Protein AF-R0KZR3-F1 (afdb_monomer)

InterPro domains:
  IPR026720 Cilia- and flagella-associated protein 91 [PTHR22455] (1-418)
  IPR032840 CFAP91 domain [PF14738] (123-275)

Nearest PDB structures (foldseek):
  8j07-assembly1_d1  TM=3.979E-01  e=3.749E-33  Homo sapiens

Sequence (419 aa):
KVPIFTSMFSSLIHFPGYSLCLDSKDPVPPLIDRRWRGRAQQRLEALQQLALGQPSLQIPPIVYEDPEVSGRNRYKYFARPLIPSNMLLPPNVCYATEMIDPFILSATRDSKIFGPKLRTLGTQTDYRDGEAQTDPYSPEYVVPSGSVPELLTLAILTWGRGLPAGLAEVEMIERAREKRAWEATLPAMDNAAQIAKRRKMMDDMERKEWAFREQEIEKLQEIRLRVLKKLLLRQQEKQSELDAKRLDDHWQNHQKAKKEKMKKIQHDFVLMLRKLIAKRKNVMGKLERRDIIKEYTDFASQTYAPLSRIGYFPDNHSERFVVKNFYLNTFAGLCELEAALPHSVTQAKIKAPKPKHTTTKTGFVKRAARLEVQLALVHQALLEKKNKVEEPKKPLRFLKKIEKPVPRPPTPILEKPSV

Mean predicted aligned error: 22.61 Å

Radius of gyration: 70.2 Å; Cα contacts (8 Å, |Δi|>4): 75; chains: 1; bounding box: 177×61×191 Å

Organism: Anas platyrhynchos (NCBI:txid8839)

Foldseek 3Di:
DDDDDDDPPQDDPVDHDDDDDDDPPDPDDPPDDPPPPDPVVVVLVVLVVVCVVPVPDDRDDPDDDDPPCVPPCVCVVDDDPPDPPPDPDDPDDDDDDDDDDDDDDDDDDDDDDDDDPDDDDDPDDPDDCPVVDDFPDDDDDDDPPPDDDLVVVCPCCTVVRQPVPDPVNVVVSVVVVVVVVVVVVQDDPPDPVSVVVNVVSVVVVVVVVVVVVVVVVVVVVVVVVVVVVVVVVVVVVVVVVVVVVVVVVVVVVVVVVVVVVVVVVVVVVVVVVVVVVVCVVVVVVDDDDDDPVVQVVDCCHCVNPNDVVVVDDPCPCVVVVPDDDPLVVDPVSVVVVVVPDPCCVVDPPDDDDDPPDLADPVGDGDPVCPVVVVVVVVVVVVVVVVPPDPDDPDPDPDDDDDDDPDPDPPDDDDDDDDD

Structure (mmCIF, N/CA/C/O backbone):
data_AF-R0KZR3-F1
#
_entry.id   AF-R0KZR3-F1
#
loop_
_atom_site.group_PDB
_atom_site.id
_atom_site.type_symbol
_atom_site.label_atom_id
_atom_site.label_alt_id
_atom_site.label_comp_id
_atom_site.label_asym_id
_atom_site.label_entity_id
_atom_site.label_seq_id
_atom_site.pdbx_PDB_ins_code
_atom_site.Cartn_x
_atom_site.Cartn_y
_atom_site.Cartn_z
_atom_site.occupancy
_atom_site.B_iso_or_equiv
_atom_site.auth_seq_id
_atom_site.auth_comp_id
_atom_site.auth_asym_id
_atom_site.auth_atom_id
_atom_site.pdbx_PDB_model_num
ATOM 1 N N . LYS A 1 1 ? 20.057 -46.581 -17.180 1.00 46.22 1 LYS A N 1
ATOM 2 C CA . LYS A 1 1 ? 20.724 -46.862 -18.476 1.00 46.22 1 LYS A CA 1
ATOM 3 C C . LYS A 1 1 ? 19.723 -46.518 -19.571 1.00 46.22 1 LYS A C 1
ATOM 5 O O . LYS A 1 1 ? 18.662 -47.124 -19.577 1.00 46.22 1 LYS A O 1
ATOM 10 N N . VAL A 1 2 ? 19.994 -45.490 -20.376 1.00 47.88 2 VAL A N 1
ATOM 11 C CA . VAL A 1 2 ? 19.088 -45.024 -21.443 1.00 47.88 2 VAL A CA 1
ATOM 12 C C . VAL A 1 2 ? 19.349 -45.857 -22.708 1.00 47.88 2 VAL A C 1
ATOM 14 O O . VAL A 1 2 ? 20.521 -46.095 -23.007 1.00 47.88 2 VAL A O 1
ATOM 17 N N . PRO A 1 3 ? 18.318 -46.336 -23.428 1.00 54.44 3 PRO A N 1
ATOM 18 C CA . PRO A 1 3 ? 18.506 -47.021 -24.703 1.00 54.44 3 PRO A CA 1
ATOM 19 C C . PRO A 1 3 ? 18.966 -46.027 -25.779 1.00 54.44 3 PRO A C 1
ATOM 21 O O . PRO A 1 3 ? 18.327 -45.001 -26.004 1.00 54.44 3 PRO A O 1
ATOM 24 N N . ILE A 1 4 ? 20.086 -46.326 -26.437 1.00 59.59 4 ILE A N 1
ATOM 25 C CA . ILE A 1 4 ? 20.567 -45.569 -27.598 1.00 59.59 4 ILE A CA 1
ATOM 26 C C . ILE A 1 4 ? 19.839 -46.128 -28.818 1.00 59.59 4 ILE A C 1
ATOM 28 O O . ILE A 1 4 ? 20.096 -47.257 -29.230 1.00 59.59 4 ILE A O 1
ATOM 32 N N . PHE A 1 5 ? 18.912 -45.357 -29.379 1.00 56.62 5 PHE A N 1
ATOM 33 C 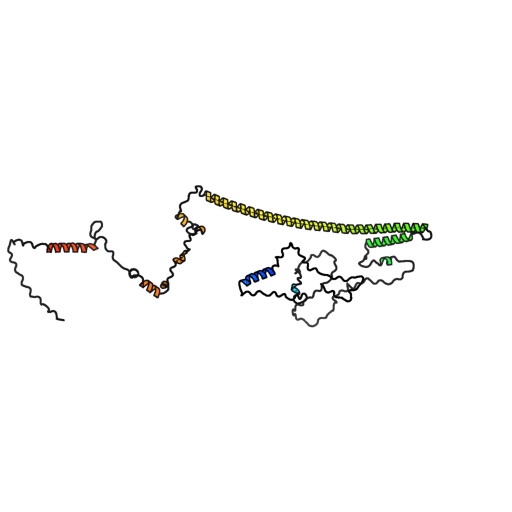CA . PHE A 1 5 ? 18.238 -45.730 -30.618 1.00 56.62 5 PHE A CA 1
ATOM 34 C C . PHE A 1 5 ? 19.085 -45.280 -31.811 1.00 56.62 5 PHE A C 1
ATOM 36 O O . PHE A 1 5 ? 19.347 -44.090 -31.987 1.00 56.62 5 PHE A O 1
ATOM 43 N N . THR A 1 6 ? 19.526 -46.229 -32.633 1.00 54.81 6 THR A N 1
ATOM 44 C CA . THR A 1 6 ? 20.254 -45.957 -33.877 1.00 54.81 6 THR A CA 1
ATOM 45 C C . THR A 1 6 ? 19.275 -45.439 -34.929 1.00 54.81 6 THR A C 1
ATOM 47 O O . THR A 1 6 ? 18.497 -46.215 -35.482 1.00 54.81 6 THR A O 1
ATOM 50 N N . SER A 1 7 ? 19.278 -44.132 -35.195 1.00 58.12 7 SER A N 1
ATOM 51 C CA . SER A 1 7 ? 18.576 -43.560 -36.354 1.00 58.12 7 SER A CA 1
ATOM 52 C C . SER A 1 7 ? 19.512 -43.516 -37.566 1.00 58.12 7 SER A C 1
ATOM 54 O O . SER A 1 7 ? 20.723 -43.394 -37.401 1.00 58.12 7 SER A O 1
ATOM 56 N N . MET A 1 8 ? 18.971 -43.588 -38.787 1.00 53.47 8 MET A N 1
ATOM 57 C CA . MET A 1 8 ? 19.757 -43.681 -40.034 1.00 53.47 8 MET A CA 1
ATOM 58 C C . MET A 1 8 ? 20.746 -42.519 -40.277 1.00 53.47 8 MET A C 1
ATOM 60 O O . MET A 1 8 ? 21.607 -42.634 -41.141 1.00 53.47 8 MET A O 1
ATOM 64 N N . PHE A 1 9 ? 20.667 -41.428 -39.507 1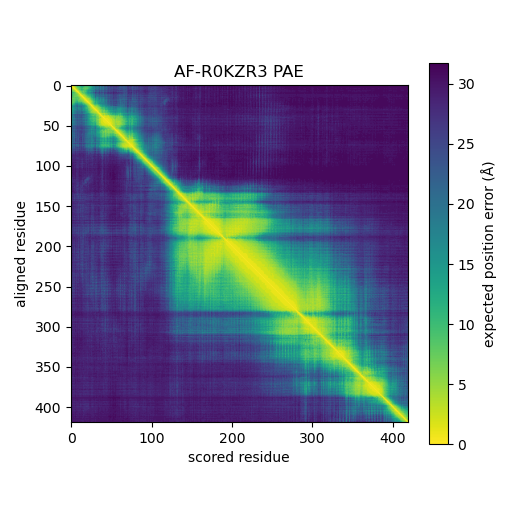.00 54.88 9 PHE A N 1
ATOM 65 C CA . PHE A 1 9 ? 21.515 -40.237 -39.651 1.00 54.88 9 PHE A CA 1
ATOM 66 C C . PHE A 1 9 ? 22.525 -40.041 -38.504 1.00 54.88 9 PHE A C 1
ATOM 68 O O . PHE A 1 9 ? 23.132 -38.979 -38.396 1.00 54.88 9 PHE A O 1
ATOM 75 N N . SER A 1 10 ? 22.732 -41.038 -37.634 1.00 57.78 10 SER A N 1
ATOM 76 C CA . SER A 1 10 ? 23.578 -40.890 -36.436 1.00 57.78 10 SER A CA 1
ATOM 77 C C . SER A 1 10 ? 25.091 -41.061 -36.659 1.00 57.78 10 SER A C 1
ATOM 79 O O . SER A 1 10 ? 25.838 -41.077 -35.684 1.00 57.78 10 SER A O 1
ATOM 81 N N . SER A 1 11 ? 25.564 -41.205 -37.902 1.00 56.91 11 SER A N 1
ATOM 82 C CA . SER A 1 11 ? 26.977 -41.463 -38.231 1.00 56.91 11 SER A CA 1
ATOM 83 C C . SER A 1 11 ? 27.572 -40.425 -39.194 1.00 56.91 11 SER A C 1
ATOM 85 O O . SER A 1 11 ? 28.139 -40.781 -40.226 1.00 56.91 11 SER A O 1
ATOM 87 N N . LEU A 1 12 ? 27.435 -39.130 -38.890 1.00 63.84 12 LEU A N 1
ATOM 88 C CA . LEU A 1 12 ? 28.140 -38.064 -39.611 1.00 63.84 12 LEU A CA 1
ATOM 89 C C . LEU A 1 12 ? 29.446 -37.717 -38.882 1.00 63.84 12 LEU A C 1
ATOM 91 O O . LEU A 1 12 ? 29.429 -37.309 -37.725 1.00 63.84 12 LEU A O 1
ATOM 95 N N . ILE A 1 13 ? 30.583 -37.846 -39.577 1.00 64.19 13 ILE A N 1
ATOM 96 C CA . ILE A 1 13 ? 31.945 -37.680 -39.021 1.00 64.19 13 ILE A CA 1
ATOM 97 C C . ILE A 1 13 ? 32.163 -36.278 -38.417 1.00 64.19 13 ILE A C 1
ATOM 99 O O . ILE A 1 13 ? 32.926 -36.122 -37.467 1.00 64.19 13 ILE A O 1
ATOM 103 N N . HIS A 1 14 ? 31.466 -35.262 -38.934 1.00 67.69 14 HIS A N 1
ATOM 104 C CA . HIS A 1 14 ? 31.604 -33.867 -38.498 1.00 67.69 14 HIS A CA 1
ATOM 105 C C . HIS A 1 14 ? 30.549 -33.409 -37.478 1.00 67.69 14 HIS A C 1
ATOM 107 O O . HIS A 1 14 ? 30.684 -32.321 -36.926 1.00 67.69 14 HIS A O 1
ATOM 113 N N . PHE A 1 15 ? 29.527 -34.226 -37.198 1.00 59.62 15 PHE A N 1
ATOM 114 C CA . PHE A 1 15 ? 28.463 -33.906 -36.242 1.00 59.62 15 PHE A CA 1
ATOM 115 C C . PHE A 1 15 ? 28.163 -35.133 -35.368 1.00 59.62 15 PHE A C 1
ATOM 117 O O . PHE A 1 15 ? 27.292 -35.933 -35.721 1.00 59.62 15 PHE A O 1
ATOM 124 N N . PRO A 1 16 ? 28.874 -35.320 -34.239 1.00 60.19 16 PRO A N 1
ATOM 125 C CA . PRO A 1 16 ? 28.562 -36.407 -33.320 1.00 60.19 16 PRO A CA 1
ATOM 126 C C . PRO A 1 16 ? 27.141 -36.236 -32.766 1.00 60.19 16 PRO A C 1
ATOM 128 O O . PRO A 1 16 ? 26.722 -35.132 -32.419 1.00 60.19 16 PRO A O 1
ATOM 131 N N . GLY A 1 17 ? 26.386 -37.333 -32.682 1.00 58.47 17 GLY A N 1
ATOM 132 C CA . GLY A 1 17 ? 25.046 -37.317 -32.100 1.00 58.47 17 GLY A CA 1
ATOM 133 C C . GLY A 1 17 ? 25.098 -36.961 -30.613 1.00 58.47 17 GLY A C 1
ATOM 134 O O . GLY A 1 17 ? 25.746 -37.653 -29.830 1.00 58.47 17 GLY A O 1
ATOM 135 N N . TYR A 1 18 ? 24.399 -35.900 -30.210 1.00 59.78 18 TYR A N 1
ATOM 136 C CA . TYR A 1 18 ? 24.255 -35.522 -28.806 1.00 59.78 18 TYR A CA 1
ATOM 137 C C . TYR A 1 18 ? 22.961 -36.110 -28.237 1.00 59.78 18 TYR A C 1
ATOM 139 O O . TYR A 1 18 ? 21.869 -35.815 -28.719 1.00 59.78 18 TYR A O 1
ATOM 147 N N . SER A 1 19 ? 23.065 -36.926 -27.187 1.00 58.53 19 SER A N 1
ATOM 148 C CA . SER A 1 19 ? 21.914 -37.349 -26.385 1.00 58.53 19 SER A CA 1
ATOM 149 C C . SER A 1 19 ? 21.752 -36.414 -25.187 1.00 58.53 19 SER A C 1
ATOM 151 O O . SER A 1 19 ? 22.617 -36.369 -24.310 1.00 58.53 19 SER A O 1
ATOM 153 N N . LEU A 1 20 ? 20.645 -35.674 -25.135 1.00 54.34 20 LEU A N 1
ATOM 154 C CA . LEU A 1 20 ? 20.274 -34.856 -23.981 1.00 54.34 20 LEU A CA 1
ATOM 155 C C . LEU A 1 20 ? 19.696 -35.753 -22.877 1.00 54.34 20 LEU A C 1
ATOM 157 O O . LEU A 1 20 ? 18.584 -36.261 -22.996 1.00 54.34 20 LEU A O 1
ATOM 161 N N . CYS A 1 21 ? 20.449 -35.929 -21.792 1.00 54.00 21 CYS A N 1
ATOM 162 C CA . CYS A 1 21 ? 19.925 -36.455 -20.535 1.00 54.00 21 CYS A CA 1
ATOM 163 C C . CYS A 1 21 ? 19.520 -35.272 -19.653 1.00 54.00 21 CYS A C 1
ATOM 165 O O . CYS A 1 21 ? 20.377 -34.519 -19.192 1.00 54.00 21 CYS A O 1
ATOM 167 N N . LEU A 1 22 ? 18.221 -35.112 -19.402 1.00 53.69 22 LEU A N 1
ATOM 168 C CA . LEU A 1 22 ? 17.761 -34.272 -18.301 1.00 53.69 22 LEU A CA 1
ATOM 169 C C . LEU A 1 22 ? 18.072 -35.020 -17.003 1.00 53.69 22 LEU A C 1
ATOM 171 O O . LEU A 1 22 ? 17.416 -36.008 -16.676 1.00 53.69 22 LEU A O 1
ATOM 175 N N . ASP A 1 23 ? 19.103 -34.572 -16.290 1.00 53.69 23 ASP A N 1
ATOM 176 C CA . ASP A 1 23 ? 19.337 -34.990 -14.912 1.00 53.69 23 ASP A CA 1
ATOM 177 C C . ASP A 1 23 ? 18.067 -34.644 -14.123 1.00 53.69 23 ASP A C 1
ATOM 179 O O . ASP A 1 23 ? 17.664 -33.481 -14.066 1.00 53.69 23 ASP A O 1
ATOM 183 N N . SER A 1 24 ? 17.423 -35.634 -13.501 1.00 56.66 24 SER A N 1
ATOM 184 C CA . SER A 1 24 ? 16.279 -35.432 -12.602 1.00 56.66 24 SER A CA 1
ATOM 185 C C . SER A 1 24 ? 16.735 -34.829 -11.267 1.00 56.66 24 SER A C 1
ATOM 187 O O . SER A 1 24 ? 16.379 -35.307 -10.190 1.00 56.66 24 SER A O 1
ATOM 189 N N . LYS A 1 25 ? 17.621 -33.835 -11.319 1.00 59.50 25 LYS A N 1
ATOM 190 C CA . LYS A 1 25 ? 18.015 -33.045 -10.165 1.00 59.50 25 LYS A CA 1
ATOM 191 C C . LYS A 1 25 ? 17.007 -31.921 -10.057 1.00 59.50 25 LYS A C 1
ATOM 193 O O . LYS A 1 25 ? 16.939 -31.040 -10.908 1.00 59.50 25 LYS A O 1
ATOM 198 N N . ASP A 1 26 ? 16.201 -32.023 -9.011 1.00 57.06 26 ASP A N 1
ATOM 199 C CA . ASP A 1 26 ? 15.233 -31.015 -8.610 1.00 57.06 26 ASP A CA 1
ATOM 200 C C . ASP A 1 26 ? 15.913 -29.630 -8.625 1.00 57.06 26 ASP A C 1
ATOM 202 O O . ASP A 1 26 ? 16.937 -29.458 -7.956 1.00 57.06 26 ASP A O 1
ATOM 206 N N . PRO A 1 27 ? 15.392 -28.632 -9.361 1.00 66.19 27 PRO A N 1
ATOM 207 C CA . PRO A 1 27 ? 16.039 -27.324 -9.504 1.00 66.19 27 PRO A CA 1
ATOM 208 C C . PRO A 1 27 ? 15.981 -26.483 -8.218 1.00 66.19 27 PRO A C 1
ATOM 210 O O . PRO A 1 27 ? 16.410 -25.332 -8.205 1.00 66.19 27 PRO A O 1
ATOM 213 N N . VAL A 1 28 ? 15.411 -27.031 -7.141 1.00 63.38 28 VAL A N 1
ATOM 214 C CA . VAL A 1 28 ? 15.067 -26.316 -5.916 1.00 63.38 28 VAL A CA 1
ATOM 215 C C . VAL A 1 28 ? 16.119 -26.594 -4.830 1.00 63.38 28 VAL A C 1
ATOM 217 O O . VAL A 1 28 ? 16.239 -27.734 -4.368 1.00 63.38 28 VAL A O 1
ATOM 220 N N . PRO A 1 29 ? 16.869 -25.567 -4.380 1.00 72.31 29 PRO A N 1
ATOM 221 C CA . PRO A 1 29 ? 17.845 -25.691 -3.302 1.00 72.31 29 PRO A CA 1
ATOM 222 C C . PRO A 1 29 ? 17.277 -26.327 -2.018 1.00 72.31 29 PRO A C 1
ATOM 224 O O . PRO A 1 29 ? 16.122 -26.078 -1.663 1.00 72.31 29 PRO A O 1
ATOM 227 N N . PRO A 1 30 ? 18.090 -27.082 -1.253 1.00 70.25 30 PRO A N 1
ATOM 228 C CA . PRO A 1 30 ? 17.650 -27.786 -0.042 1.00 70.25 30 PRO A CA 1
ATOM 229 C C . PRO A 1 30 ? 17.171 -26.860 1.089 1.00 70.25 30 PRO A C 1
ATOM 231 O O . PRO A 1 30 ? 16.527 -27.328 2.021 1.00 70.25 30 PRO A O 1
ATOM 234 N N . LEU A 1 31 ? 17.464 -25.558 1.003 1.00 72.94 31 LEU A N 1
ATOM 235 C CA . LEU A 1 31 ? 17.063 -24.539 1.977 1.00 72.94 31 LEU A CA 1
ATOM 236 C C . LEU A 1 31 ? 15.581 -24.125 1.854 1.00 72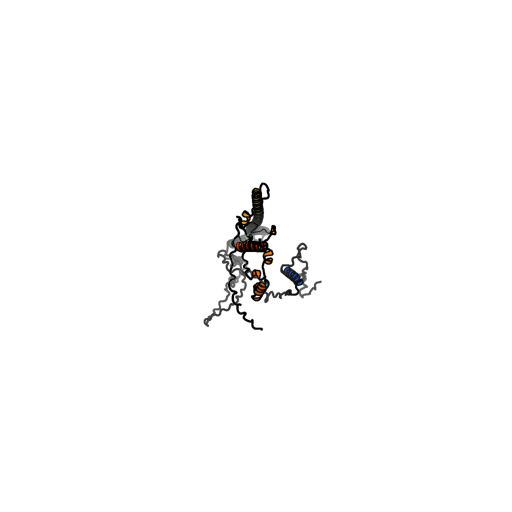.94 31 LEU A C 1
ATOM 238 O O . LEU A 1 31 ? 15.060 -23.449 2.736 1.00 72.94 31 LEU A O 1
ATOM 242 N N . ILE A 1 32 ? 14.910 -24.478 0.753 1.00 68.50 32 ILE A N 1
ATOM 243 C CA . ILE A 1 32 ? 13.520 -24.083 0.503 1.00 68.50 32 ILE A CA 1
ATOM 244 C C . ILE A 1 32 ? 12.579 -25.080 1.176 1.00 68.50 32 ILE A C 1
ATOM 246 O O . ILE A 1 32 ? 12.661 -26.291 0.967 1.00 68.50 32 ILE A O 1
ATOM 250 N N . ASP A 1 33 ? 11.669 -24.545 1.985 1.00 62.31 33 ASP A N 1
ATOM 251 C CA . ASP A 1 33 ? 10.767 -25.318 2.828 1.00 62.31 33 ASP A CA 1
ATOM 252 C C . ASP A 1 33 ? 9.773 -26.131 1.973 1.00 62.31 33 ASP A C 1
ATOM 254 O O . ASP A 1 33 ? 8.805 -25.613 1.412 1.00 62.31 33 ASP A O 1
ATOM 258 N N . ARG A 1 34 ? 10.012 -27.444 1.863 1.00 64.94 34 ARG A N 1
ATOM 259 C CA . ARG A 1 34 ? 9.251 -28.380 1.003 1.00 64.94 34 ARG A CA 1
ATOM 260 C C . ARG A 1 34 ? 7.848 -28.711 1.523 1.00 64.94 34 ARG A C 1
ATOM 262 O O . ARG A 1 34 ? 7.127 -29.508 0.927 1.00 64.94 34 ARG A O 1
ATOM 269 N N . ARG A 1 35 ? 7.462 -28.140 2.665 1.00 67.94 35 ARG A N 1
ATOM 270 C CA . ARG A 1 35 ? 6.174 -28.394 3.330 1.00 67.94 35 ARG A CA 1
ATOM 271 C C . ARG A 1 35 ? 5.007 -27.730 2.602 1.00 67.94 35 ARG A C 1
ATOM 273 O O . ARG A 1 35 ? 3.863 -28.151 2.761 1.00 67.94 35 ARG A O 1
ATOM 280 N N . TRP A 1 36 ? 5.276 -26.701 1.800 1.00 62.56 36 TRP A N 1
ATOM 281 C CA . TRP A 1 36 ? 4.237 -25.999 1.059 1.00 62.56 36 TRP A CA 1
ATOM 282 C C . TRP A 1 36 ? 3.889 -26.726 -0.246 1.00 62.56 36 TRP A C 1
ATOM 284 O O . TRP A 1 36 ? 4.473 -26.495 -1.299 1.00 62.56 36 TRP A O 1
ATOM 294 N N . ARG A 1 37 ? 2.878 -27.591 -0.166 1.00 66.69 37 ARG A N 1
ATOM 295 C CA . ARG A 1 37 ? 2.342 -28.413 -1.263 1.00 66.69 37 ARG A CA 1
ATOM 296 C C . ARG A 1 37 ? 1.271 -27.712 -2.126 1.00 66.69 37 ARG A C 1
ATOM 298 O O . ARG A 1 37 ? 0.533 -28.325 -2.890 1.00 66.69 37 ARG A O 1
ATOM 305 N N . GLY A 1 38 ? 1.177 -26.387 -2.014 1.00 72.38 38 GLY A N 1
ATOM 306 C CA . GLY A 1 38 ? 0.173 -25.587 -2.713 1.00 72.38 38 GLY A CA 1
ATOM 307 C C . GLY A 1 38 ? -1.227 -25.655 -2.085 1.00 72.38 38 GLY A C 1
ATOM 308 O O . GLY A 1 38 ? -1.584 -26.562 -1.333 1.00 72.38 38 GLY A O 1
ATOM 309 N N . ARG A 1 39 ? -2.050 -24.649 -2.405 1.00 68.94 39 ARG A N 1
ATOM 310 C CA . ARG A 1 39 ? -3.347 -24.398 -1.747 1.00 68.94 39 ARG A CA 1
ATOM 311 C C . ARG A 1 39 ? -4.388 -25.501 -2.011 1.00 68.94 39 ARG A C 1
ATOM 313 O O . ARG A 1 39 ? -5.249 -25.747 -1.174 1.00 68.94 39 ARG A O 1
ATOM 320 N N . ALA A 1 40 ? -4.299 -26.172 -3.162 1.00 66.75 40 ALA A N 1
ATOM 321 C CA . ALA A 1 40 ? -5.201 -27.259 -3.544 1.00 66.75 40 ALA A CA 1
ATOM 322 C C . ALA A 1 40 ? -4.942 -28.548 -2.742 1.00 66.75 40 ALA A C 1
ATOM 324 O O . ALA A 1 40 ? -5.892 -29.177 -2.284 1.00 66.75 40 ALA A O 1
ATOM 325 N N . GLN A 1 41 ? -3.672 -28.903 -2.508 1.00 72.88 41 GLN A N 1
ATOM 326 C CA . GLN A 1 41 ? -3.309 -30.103 -1.744 1.00 72.88 41 GLN A CA 1
ATOM 327 C C . GLN A 1 41 ? -3.589 -29.929 -0.247 1.00 72.88 41 GLN A C 1
ATOM 329 O O . GLN A 1 41 ? -4.122 -30.843 0.366 1.00 72.88 41 GLN A O 1
ATOM 334 N N . GLN A 1 42 ? -3.371 -28.738 0.325 1.00 77.19 42 GLN A N 1
ATOM 335 C CA . GLN A 1 42 ? -3.766 -28.447 1.715 1.00 77.19 42 GLN A CA 1
ATOM 336 C C . GLN A 1 42 ? -5.277 -28.567 1.938 1.00 77.19 42 GLN A C 1
ATOM 338 O O . GLN A 1 42 ? -5.720 -29.061 2.971 1.00 77.19 42 GLN A O 1
ATOM 343 N N . ARG A 1 43 ? -6.084 -28.132 0.961 1.00 73.06 43 ARG A N 1
ATOM 344 C CA . ARG A 1 43 ? -7.543 -28.280 1.022 1.00 73.06 43 ARG A CA 1
ATOM 345 C C . ARG A 1 43 ? -7.957 -29.754 0.991 1.00 73.06 43 ARG A C 1
ATOM 347 O O . ARG A 1 43 ? -8.890 -30.119 1.695 1.00 73.06 43 ARG A O 1
ATOM 354 N N . LEU A 1 44 ? -7.262 -30.587 0.215 1.00 73.00 44 LEU A N 1
ATOM 355 C CA . LEU A 1 44 ? -7.483 -32.035 0.185 1.00 73.00 44 LEU A CA 1
ATOM 356 C C . LEU A 1 44 ? -7.039 -32.719 1.484 1.00 73.00 44 LEU A C 1
ATOM 358 O O . LEU A 1 44 ? -7.806 -33.508 2.021 1.00 73.00 44 LEU A O 1
ATOM 362 N N . GLU A 1 45 ? -5.863 -32.385 2.023 1.00 78.50 45 GLU A N 1
ATOM 363 C CA . GLU A 1 45 ? -5.380 -32.901 3.316 1.00 78.50 45 GLU A CA 1
ATOM 364 C C . GLU A 1 45 ? -6.349 -32.524 4.454 1.00 78.50 45 GLU A C 1
ATOM 366 O O . GLU A 1 45 ? -6.695 -33.366 5.280 1.00 78.50 45 GLU A O 1
ATOM 371 N N . ALA A 1 46 ? -6.875 -31.294 4.459 1.00 79.31 46 ALA A N 1
ATOM 372 C CA . ALA A 1 46 ? -7.898 -30.869 5.415 1.00 79.31 46 ALA A CA 1
ATOM 373 C C . ALA A 1 46 ? -9.215 -31.651 5.252 1.00 79.31 46 ALA A C 1
ATOM 375 O O . ALA A 1 46 ? -9.810 -32.068 6.242 1.00 79.31 46 ALA A O 1
ATOM 376 N N . LEU A 1 47 ? -9.664 -31.898 4.015 1.00 75.75 47 LEU A N 1
ATOM 377 C CA . LEU A 1 47 ? -10.850 -32.723 3.756 1.00 75.75 47 LEU A CA 1
ATOM 378 C C . LEU A 1 47 ? -10.642 -34.185 4.178 1.00 75.75 47 LEU A C 1
ATOM 380 O O . LEU A 1 47 ? -11.562 -34.783 4.727 1.00 75.75 47 LEU A O 1
ATOM 384 N N . GLN A 1 48 ? -9.443 -34.742 3.990 1.00 75.38 48 GLN A N 1
ATOM 385 C CA . GLN A 1 48 ? -9.079 -36.078 4.473 1.00 75.38 48 GLN A CA 1
ATOM 386 C C . GLN A 1 48 ? -9.093 -36.149 6.006 1.00 75.38 48 GLN A C 1
ATOM 388 O O . GLN A 1 48 ? -9.638 -37.098 6.565 1.00 75.38 48 GLN A O 1
ATOM 393 N N . GLN A 1 49 ? -8.564 -35.132 6.693 1.00 79.06 49 GLN A N 1
ATOM 394 C CA . GLN A 1 49 ? -8.613 -35.052 8.158 1.00 79.06 49 GLN A CA 1
ATOM 395 C C . GLN A 1 49 ? -10.046 -34.950 8.693 1.00 79.06 49 GLN A C 1
ATOM 397 O O . GLN A 1 49 ? -10.362 -35.553 9.716 1.00 79.06 49 GLN A O 1
ATOM 402 N N . LEU A 1 50 ? -10.928 -34.234 7.991 1.00 75.50 50 LEU A N 1
ATOM 403 C CA . LEU A 1 50 ? -12.347 -34.144 8.347 1.00 75.50 50 LEU A CA 1
ATOM 404 C C . LEU A 1 50 ? -13.110 -35.446 8.049 1.00 75.50 50 LEU A C 1
ATOM 406 O O . LEU A 1 50 ? -13.979 -35.834 8.828 1.00 75.50 50 LEU A O 1
ATOM 410 N N . ALA A 1 51 ? -12.760 -36.151 6.969 1.00 70.50 51 ALA A N 1
ATOM 411 C CA . ALA A 1 51 ? -13.369 -37.429 6.599 1.00 70.50 51 ALA A CA 1
ATOM 412 C C . ALA A 1 51 ? -13.068 -38.552 7.611 1.00 70.50 51 ALA A C 1
ATOM 414 O O . ALA A 1 51 ? -13.919 -39.409 7.832 1.00 70.50 51 ALA A O 1
ATOM 415 N N . LEU A 1 52 ? -11.916 -38.518 8.297 1.00 70.44 52 LEU A N 1
ATOM 416 C CA . LEU A 1 52 ? -11.599 -39.467 9.379 1.00 70.44 52 LEU A CA 1
ATOM 417 C C . LEU A 1 52 ? -12.602 -39.408 10.549 1.00 70.44 52 LEU A C 1
ATOM 419 O O . LEU A 1 52 ? -12.754 -40.394 11.265 1.00 70.44 52 LEU A O 1
ATOM 423 N N . GLY A 1 53 ? -13.289 -38.275 10.742 1.00 69.06 53 GLY A N 1
ATOM 424 C CA . GLY A 1 53 ? -14.296 -38.094 11.792 1.00 69.06 53 GLY A CA 1
ATOM 425 C C . GLY A 1 53 ? -15.744 -38.355 11.359 1.00 69.06 53 GLY A C 1
ATOM 426 O O . GLY A 1 53 ? -16.614 -38.450 12.224 1.00 69.06 53 GLY A O 1
ATOM 427 N N . GLN A 1 54 ? -16.031 -38.461 10.055 1.00 62.00 54 GLN A N 1
ATOM 428 C CA . GLN A 1 54 ? -17.389 -38.659 9.531 1.00 62.00 54 GLN A CA 1
ATOM 429 C C . GLN A 1 54 ? -17.395 -39.580 8.294 1.00 62.00 54 GLN A C 1
ATOM 431 O O . GLN A 1 54 ? -16.997 -39.143 7.212 1.00 62.00 54 GLN A O 1
ATOM 436 N N . PRO A 1 55 ? -17.922 -40.818 8.390 1.00 62.72 55 PRO A N 1
ATOM 437 C CA . PRO A 1 55 ? -17.931 -41.779 7.278 1.00 62.72 55 PRO A CA 1
ATOM 438 C C . PRO A 1 55 ? -18.876 -41.401 6.120 1.00 62.72 55 PRO A C 1
ATOM 440 O O . PRO A 1 55 ? -18.869 -42.055 5.082 1.00 62.72 55 PRO A O 1
ATOM 443 N N . SER A 1 56 ? -19.693 -40.352 6.271 1.00 71.38 56 SER A N 1
ATOM 444 C CA . SER A 1 56 ? -20.613 -39.853 5.240 1.00 71.38 56 SER A CA 1
ATOM 445 C C . SER A 1 56 ? -19.965 -38.906 4.221 1.00 71.38 56 SER A C 1
ATOM 447 O O . SER A 1 56 ? -20.606 -38.555 3.230 1.00 71.38 56 SER A O 1
ATOM 449 N N . LEU A 1 57 ? -18.726 -38.454 4.447 1.00 62.50 57 LEU A N 1
ATOM 450 C CA . LEU A 1 57 ? -18.037 -37.516 3.557 1.00 62.50 57 LEU A CA 1
ATOM 451 C C . LEU A 1 57 ? -17.280 -38.266 2.452 1.00 62.50 57 LEU A C 1
ATOM 453 O O . LEU A 1 57 ? -16.197 -38.802 2.673 1.00 62.50 57 LEU A O 1
ATOM 457 N N . GLN A 1 58 ? -17.836 -38.272 1.237 1.00 66.56 58 GLN A N 1
ATOM 458 C CA . GLN A 1 58 ? -17.142 -38.781 0.053 1.00 66.56 58 GLN A CA 1
ATOM 459 C C . GLN A 1 58 ? -16.130 -37.742 -0.448 1.00 66.56 58 GLN A C 1
ATOM 461 O O . GLN A 1 58 ? -16.496 -36.633 -0.840 1.00 66.56 58 GLN A O 1
ATOM 466 N N . ILE A 1 59 ? -14.845 -38.098 -0.429 1.00 68.19 59 ILE A N 1
ATOM 467 C CA . ILE A 1 59 ? -13.778 -37.266 -0.994 1.00 68.19 59 ILE A CA 1
ATOM 468 C C . ILE A 1 59 ? -13.876 -37.361 -2.525 1.00 68.19 59 ILE A C 1
ATOM 470 O O . ILE A 1 59 ? -13.842 -38.474 -3.054 1.00 68.19 59 ILE A O 1
ATOM 474 N N . PRO A 1 60 ? -13.993 -36.239 -3.259 1.00 67.19 60 PRO A N 1
ATOM 475 C CA . PRO A 1 60 ? -14.069 -36.285 -4.713 1.00 67.19 60 PRO A CA 1
ATOM 476 C C . PRO A 1 60 ? -12.764 -36.860 -5.297 1.00 67.19 60 PRO A C 1
ATOM 478 O O . PRO A 1 60 ? -11.681 -36.416 -4.898 1.00 67.19 60 PRO A O 1
ATOM 481 N N . PRO A 1 61 ? -12.834 -37.832 -6.227 1.00 65.50 61 PRO A N 1
ATOM 482 C CA . PRO A 1 61 ? -11.648 -38.377 -6.874 1.00 65.50 61 PRO A CA 1
ATOM 483 C C . PRO A 1 61 ? -10.936 -37.283 -7.676 1.00 65.50 61 PRO A C 1
ATOM 485 O O . PRO A 1 61 ? -11.571 -36.452 -8.328 1.00 65.50 61 PRO A O 1
ATOM 488 N N . ILE A 1 62 ? -9.602 -37.280 -7.627 1.00 61.94 62 ILE A N 1
ATOM 489 C CA . ILE A 1 62 ? -8.779 -36.370 -8.427 1.00 61.94 62 ILE A CA 1
ATOM 490 C C . ILE A 1 62 ? -8.836 -36.864 -9.872 1.00 61.94 62 ILE A C 1
ATOM 492 O O . ILE A 1 62 ? -8.085 -37.753 -10.268 1.00 61.94 62 ILE A O 1
ATOM 496 N N . VAL A 1 63 ? -9.762 -36.310 -10.650 1.00 66.12 63 VAL A N 1
ATOM 497 C CA . VAL A 1 63 ? -9.827 -36.543 -12.091 1.00 66.12 63 VAL A CA 1
ATOM 498 C C . VAL A 1 63 ? -8.888 -35.544 -12.753 1.00 66.12 63 VAL A C 1
ATOM 500 O O . VAL A 1 63 ? -9.163 -34.345 -12.794 1.00 66.12 63 VAL A O 1
ATOM 503 N N . TYR A 1 64 ? -7.753 -36.037 -13.238 1.00 63.56 64 TYR A N 1
ATOM 504 C CA . TYR A 1 64 ? -6.949 -35.290 -14.194 1.00 63.56 64 TYR A CA 1
ATOM 505 C C . TYR A 1 64 ? -7.683 -35.352 -15.529 1.00 63.56 64 TYR A C 1
ATOM 507 O O . TYR A 1 64 ? -7.766 -36.411 -16.140 1.00 63.56 64 TYR A O 1
ATOM 515 N N . GLU A 1 65 ? -8.290 -34.239 -15.935 1.00 67.38 65 GLU A N 1
ATOM 516 C CA . GLU A 1 65 ? -8.865 -34.138 -17.273 1.00 67.38 65 GLU A CA 1
ATOM 517 C C . GLU A 1 65 ? -7.758 -34.265 -18.325 1.00 67.38 65 GLU A C 1
ATOM 519 O O . GLU A 1 65 ? -6.667 -33.714 -18.144 1.00 67.38 65 GLU A O 1
ATOM 524 N N . ASP A 1 66 ? -8.051 -34.955 -19.430 1.00 72.25 66 ASP A N 1
ATOM 525 C CA . ASP A 1 66 ? -7.103 -35.107 -20.530 1.00 72.25 66 ASP A CA 1
ATOM 526 C C . ASP A 1 66 ? -6.645 -33.726 -21.041 1.00 72.25 66 ASP A C 1
ATOM 528 O O . ASP A 1 66 ? -7.481 -32.861 -21.358 1.00 72.25 66 ASP A O 1
ATOM 532 N N . PRO A 1 67 ? -5.323 -33.476 -21.125 1.00 67.25 67 PRO A N 1
ATOM 533 C CA . PRO A 1 67 ? -4.771 -32.197 -21.544 1.00 67.25 67 PRO A CA 1
ATOM 534 C C . PRO A 1 67 ? -4.836 -32.083 -23.068 1.00 67.25 67 PRO A C 1
ATOM 536 O O . PRO A 1 67 ? -3.818 -32.020 -23.755 1.00 67.25 67 PRO A O 1
ATOM 539 N N . GLU A 1 68 ? -6.041 -32.058 -23.631 1.00 77.50 68 GLU A N 1
ATOM 540 C CA . GLU A 1 68 ? -6.253 -31.728 -25.037 1.00 77.50 68 GLU A CA 1
ATOM 541 C C . GLU A 1 68 ? -5.972 -30.233 -25.266 1.00 77.50 68 GLU A C 1
ATOM 543 O O . GLU A 1 68 ? -6.882 -29.409 -25.397 1.00 77.50 68 GLU A O 1
ATOM 548 N N . VAL A 1 69 ? -4.686 -29.870 -25.301 1.00 71.06 69 VAL A N 1
ATOM 549 C CA . VAL A 1 69 ? -4.201 -28.487 -25.442 1.00 71.06 69 VAL A CA 1
ATOM 550 C C . VAL A 1 69 ? -4.697 -27.844 -26.743 1.00 71.06 69 VAL A C 1
ATOM 552 O O . VAL A 1 69 ? -4.971 -26.646 -26.778 1.00 71.06 69 VAL A O 1
ATOM 555 N N . SER A 1 70 ? -4.856 -28.633 -27.808 1.00 69.44 70 SER A N 1
ATOM 556 C CA . SER A 1 70 ? -5.356 -28.191 -29.117 1.00 69.44 70 SER A CA 1
ATOM 557 C C . SER A 1 70 ? -6.854 -28.443 -29.340 1.00 69.44 70 SER A C 1
ATOM 559 O O . SER A 1 70 ? -7.402 -27.920 -30.311 1.00 69.44 70 SER A O 1
ATOM 561 N N . GLY A 1 71 ? -7.508 -29.208 -28.460 1.00 79.12 71 GLY A N 1
ATOM 562 C CA . GLY A 1 71 ? -8.882 -29.688 -28.616 1.00 79.12 71 GLY A CA 1
ATOM 563 C C . GLY A 1 71 ? -9.893 -28.931 -27.756 1.00 79.12 71 GLY A C 1
ATOM 564 O O . GLY A 1 71 ? -9.868 -27.698 -27.659 1.00 79.12 71 GLY A O 1
ATOM 565 N N . ARG A 1 72 ? -10.798 -29.672 -27.106 1.00 78.88 72 ARG A N 1
ATOM 566 C CA . ARG A 1 72 ? -11.921 -29.099 -26.340 1.00 78.88 72 ARG A CA 1
ATOM 567 C C . ARG A 1 72 ? -11.461 -28.254 -25.146 1.00 78.88 72 ARG A C 1
ATOM 569 O O . ARG A 1 72 ? -12.123 -27.281 -24.787 1.00 78.88 72 ARG A O 1
ATOM 576 N N . ASN A 1 73 ? -10.298 -28.582 -24.582 1.00 80.12 73 ASN A N 1
ATOM 577 C CA . ASN A 1 73 ? -9.731 -27.931 -23.399 1.00 80.12 73 ASN A CA 1
ATOM 578 C C . ASN A 1 73 ? -8.803 -26.744 -23.719 1.00 80.12 73 ASN A C 1
ATOM 580 O O . ASN A 1 73 ? -8.248 -26.135 -22.803 1.00 80.12 73 ASN A O 1
ATOM 584 N N . ARG A 1 74 ? -8.683 -26.337 -24.992 1.00 77.06 74 ARG A N 1
ATOM 585 C CA . ARG A 1 74 ? -7.803 -25.239 -25.439 1.00 77.06 74 ARG A CA 1
ATOM 586 C C . ARG A 1 74 ? -8.006 -23.926 -24.669 1.00 77.06 74 ARG A C 1
ATOM 588 O O . ARG A 1 74 ? -7.040 -23.234 -24.357 1.00 77.06 74 ARG A O 1
ATOM 595 N N . TYR A 1 75 ? -9.240 -23.591 -24.299 1.00 75.69 75 TYR A N 1
ATOM 596 C CA . TYR A 1 75 ? -9.547 -22.357 -23.564 1.00 75.69 75 TYR A CA 1
ATOM 597 C C . TYR A 1 75 ? -8.935 -22.298 -22.150 1.00 75.69 75 TYR A C 1
ATOM 599 O O . TYR A 1 75 ? -8.752 -21.207 -21.618 1.00 75.69 75 TYR A O 1
ATOM 607 N N . LYS A 1 76 ? -8.606 -23.446 -21.536 1.00 77.81 76 LYS A N 1
ATOM 608 C CA . LYS A 1 76 ? -7.991 -23.507 -20.198 1.00 77.81 76 LYS A CA 1
ATOM 609 C C . LYS A 1 76 ? -6.497 -23.173 -20.226 1.00 77.81 76 LYS A C 1
ATOM 611 O O . LYS A 1 76 ? -5.969 -22.674 -19.237 1.00 77.81 76 LYS A O 1
ATOM 616 N N . TYR A 1 77 ? -5.830 -23.441 -21.350 1.00 77.25 77 TYR A N 1
ATOM 617 C CA . TYR A 1 77 ? -4.376 -23.299 -21.505 1.00 77.25 77 TYR A CA 1
ATOM 618 C C . TYR A 1 77 ? -3.964 -22.018 -22.237 1.00 77.25 77 TYR A C 1
ATOM 620 O O . TYR A 1 77 ? -2.833 -21.562 -22.087 1.00 77.25 77 TYR A O 1
ATOM 628 N N . PHE A 1 78 ? -4.876 -21.411 -23.000 1.00 70.38 78 PHE A N 1
ATOM 629 C CA . PHE A 1 78 ? -4.624 -20.168 -23.724 1.00 70.38 78 PHE A CA 1
ATOM 630 C C . PHE A 1 78 ? -5.493 -19.038 -23.169 1.00 70.38 78 PHE A C 1
ATOM 632 O O . PHE A 1 78 ? -6.587 -18.768 -23.663 1.00 70.38 78 PHE A O 1
ATOM 639 N N . ALA A 1 79 ? -4.987 -18.342 -22.153 1.00 64.50 79 ALA A N 1
ATOM 640 C CA . ALA A 1 79 ? -5.564 -17.082 -21.706 1.00 64.50 79 ALA A CA 1
ATOM 641 C C . ALA A 1 79 ? -5.034 -15.944 -22.591 1.00 64.50 79 ALA A C 1
ATOM 643 O O . ALA A 1 79 ? -3.870 -15.558 -22.489 1.00 64.50 79 ALA A O 1
ATOM 644 N N . ARG A 1 80 ? -5.878 -15.388 -23.468 1.00 59.53 80 ARG A N 1
ATOM 645 C CA . ARG A 1 80 ? -5.602 -14.066 -24.048 1.00 59.53 80 ARG A CA 1
ATOM 646 C C . ARG A 1 80 ? -5.981 -13.013 -23.003 1.00 59.53 80 ARG A C 1
ATOM 648 O O . ARG A 1 80 ? -7.096 -13.093 -22.483 1.00 59.53 80 ARG A O 1
ATOM 655 N N . PRO A 1 81 ? -5.115 -12.038 -22.676 1.00 53.97 81 PRO A N 1
ATOM 656 C CA . PRO A 1 81 ? -5.546 -10.912 -21.861 1.00 53.97 81 PRO A CA 1
ATOM 657 C C . PRO A 1 81 ? -6.712 -10.218 -22.576 1.00 53.97 81 PRO A C 1
ATOM 659 O O . PRO A 1 81 ? -6.633 -9.945 -23.774 1.00 53.97 81 PRO A O 1
ATOM 662 N N . LEU A 1 82 ? -7.808 -9.973 -21.855 1.00 51.09 82 LEU A N 1
ATOM 663 C CA . LEU A 1 82 ? -8.901 -9.134 -22.339 1.00 51.09 82 LEU A CA 1
ATOM 664 C C . LEU A 1 82 ? -8.346 -7.717 -22.491 1.00 51.09 82 LEU A C 1
ATOM 666 O O . LEU A 1 82 ? -8.246 -6.977 -21.516 1.00 51.09 82 LEU A O 1
ATOM 670 N N . ILE A 1 83 ? -7.931 -7.364 -23.704 1.00 50.66 83 ILE A N 1
ATOM 671 C CA . ILE A 1 83 ? -7.577 -5.992 -24.049 1.00 50.66 83 ILE A CA 1
ATOM 672 C C . ILE A 1 83 ? -8.910 -5.243 -24.175 1.00 50.66 83 ILE A C 1
ATOM 674 O O . ILE A 1 83 ? -9.698 -5.583 -25.062 1.00 50.66 83 ILE A O 1
ATOM 678 N N . PRO A 1 84 ? -9.223 -4.269 -23.301 1.00 45.41 84 PRO A N 1
ATOM 679 C CA . PRO A 1 84 ? -10.389 -3.425 -23.506 1.00 45.41 84 PRO A CA 1
ATOM 680 C C . PRO A 1 84 ? -10.195 -2.665 -24.821 1.00 45.41 84 PRO A C 1
ATOM 682 O O . PRO A 1 84 ? -9.235 -1.915 -24.980 1.00 45.41 84 PRO A O 1
ATOM 685 N N . SER A 1 85 ? -11.103 -2.859 -25.774 1.00 48.84 85 SER A N 1
ATOM 686 C CA . SER A 1 85 ? -11.016 -2.331 -27.143 1.00 48.84 85 SER A CA 1
ATOM 687 C C . SER A 1 85 ? -11.170 -0.807 -27.263 1.00 48.84 85 SER A C 1
ATOM 689 O O . SER A 1 85 ? -11.321 -0.301 -28.367 1.00 48.84 85 SER A O 1
ATOM 691 N N . ASN A 1 86 ? -11.124 -0.060 -26.158 1.00 51.09 86 ASN A N 1
ATOM 692 C CA . ASN A 1 86 ? -11.397 1.377 -26.135 1.00 51.09 86 ASN A CA 1
ATOM 693 C C . ASN A 1 86 ? -10.233 2.171 -25.526 1.00 51.09 86 ASN A C 1
ATOM 695 O O . ASN A 1 86 ? -10.430 2.992 -24.633 1.00 51.09 86 ASN A O 1
ATOM 699 N N . MET A 1 87 ? -9.015 1.954 -26.022 1.00 45.41 87 MET A N 1
ATOM 700 C CA . MET A 1 87 ? -7.974 2.978 -25.949 1.00 45.41 87 MET A CA 1
ATOM 701 C C . MET A 1 87 ? -7.770 3.529 -27.360 1.00 45.41 87 MET A C 1
ATOM 703 O O . MET A 1 87 ? -6.980 3.016 -28.147 1.00 45.41 87 MET A O 1
ATOM 707 N N . LEU A 1 88 ? -8.547 4.564 -27.687 1.00 46.47 88 LEU A N 1
ATOM 708 C CA . LEU A 1 88 ? -8.243 5.465 -28.793 1.00 46.47 88 LEU A CA 1
ATOM 709 C C . LEU A 1 88 ? -6.888 6.109 -28.473 1.00 46.47 88 LEU A C 1
ATOM 711 O O . LEU A 1 88 ? -6.795 6.998 -27.629 1.00 46.47 88 LEU A O 1
ATOM 715 N N . LEU A 1 89 ? -5.825 5.602 -29.092 1.00 45.94 89 LEU A N 1
ATOM 716 C CA . LEU A 1 89 ? -4.532 6.277 -29.123 1.00 45.94 89 LEU A CA 1
ATOM 717 C C . LEU A 1 89 ? -4.691 7.605 -29.888 1.00 45.94 89 LEU A C 1
ATOM 719 O O . LEU A 1 89 ? -5.386 7.633 -30.907 1.00 45.94 89 LEU A O 1
ATOM 723 N N . PRO A 1 90 ? -4.075 8.707 -29.426 1.00 45.53 90 PRO A N 1
ATOM 724 C CA . PRO A 1 90 ? -4.134 9.978 -30.132 1.00 45.53 90 PRO A CA 1
ATOM 725 C C . PRO A 1 90 ? -3.375 9.869 -31.466 1.00 45.53 90 PRO A C 1
ATOM 727 O O . PRO A 1 90 ? -2.288 9.283 -31.504 1.00 45.53 90 PRO A O 1
ATOM 730 N N . PRO A 1 91 ? -3.898 10.442 -32.563 1.00 48.41 91 PRO A N 1
ATOM 731 C CA . PRO A 1 91 ? -3.223 10.413 -33.846 1.00 48.41 91 PRO A CA 1
ATOM 732 C C . PRO A 1 91 ? -2.152 11.495 -33.799 1.00 48.41 91 PRO A C 1
ATOM 734 O O . PRO A 1 91 ? -2.495 12.646 -34.004 1.00 48.41 91 PRO A O 1
ATOM 737 N N . ASN A 1 92 ? -0.916 11.167 -33.408 1.00 49.19 92 ASN A N 1
ATOM 738 C CA . ASN A 1 92 ? 0.291 11.964 -33.691 1.00 49.19 92 ASN A CA 1
ATOM 739 C C . ASN A 1 92 ? 1.557 11.299 -33.122 1.00 49.19 92 ASN A C 1
ATOM 741 O O . ASN A 1 92 ? 2.265 11.911 -32.334 1.00 49.19 92 ASN A O 1
ATOM 745 N N . VAL A 1 93 ? 1.870 10.062 -33.519 1.00 42.56 93 VAL A N 1
ATOM 746 C CA . VAL A 1 93 ? 3.268 9.594 -33.600 1.00 42.56 93 VAL A CA 1
ATOM 747 C C . VAL A 1 93 ? 3.344 8.508 -34.676 1.00 42.56 93 VAL A C 1
ATOM 749 O O . VAL A 1 93 ? 2.891 7.387 -34.464 1.00 42.56 93 VAL A O 1
ATOM 752 N N . CYS A 1 94 ? 3.910 8.831 -35.837 1.00 44.00 94 CYS A N 1
ATOM 753 C CA . CYS A 1 94 ? 4.263 7.828 -36.837 1.00 44.00 94 CYS A CA 1
ATOM 754 C C . CYS A 1 94 ? 5.559 7.137 -36.397 1.00 44.00 94 CYS A C 1
ATOM 756 O O . CYS A 1 94 ? 6.637 7.719 -36.512 1.00 44.00 94 CYS A O 1
ATOM 758 N N . TYR A 1 95 ? 5.462 5.902 -35.907 1.00 40.22 95 TYR A N 1
ATOM 759 C CA . TYR A 1 95 ? 6.579 4.962 -35.950 1.00 40.22 95 TYR A CA 1
ATOM 760 C C . TYR A 1 95 ? 6.324 3.986 -37.096 1.00 40.22 95 TYR A C 1
ATOM 762 O O . TYR A 1 95 ? 5.271 3.354 -37.153 1.00 40.22 95 TYR A O 1
ATOM 770 N N . ALA A 1 96 ? 7.280 3.899 -38.016 1.00 47.88 96 ALA A N 1
ATOM 771 C CA . ALA A 1 96 ? 7.323 2.853 -39.020 1.00 47.88 96 ALA A CA 1
ATOM 772 C C . ALA A 1 96 ? 7.823 1.563 -38.356 1.00 47.88 96 ALA A C 1
ATOM 774 O O . ALA A 1 96 ? 8.966 1.504 -37.903 1.00 47.88 96 ALA A O 1
ATOM 775 N N . THR A 1 97 ? 6.964 0.548 -38.310 1.00 39.91 97 THR A N 1
ATOM 776 C CA . THR A 1 97 ? 7.365 -0.839 -38.073 1.00 39.91 97 THR A CA 1
ATOM 777 C C . THR A 1 97 ? 6.450 -1.751 -38.879 1.00 39.91 97 THR A C 1
ATOM 779 O O . THR A 1 97 ? 5.236 -1.559 -38.911 1.00 39.91 97 THR A O 1
ATOM 782 N N . GLU A 1 98 ? 7.073 -2.704 -39.557 1.00 39.12 98 GLU A N 1
ATOM 783 C CA . GLU A 1 98 ? 6.492 -3.656 -40.498 1.00 39.12 98 GLU A CA 1
ATOM 784 C C . GLU A 1 98 ? 5.421 -4.528 -39.822 1.00 39.12 98 GLU A C 1
ATOM 786 O O . GLU A 1 98 ? 5.650 -5.121 -38.764 1.00 39.12 98 GLU A O 1
ATOM 791 N N . MET A 1 99 ? 4.231 -4.577 -40.426 1.00 35.59 99 MET A N 1
ATOM 792 C CA . MET A 1 99 ? 3.120 -5.415 -39.981 1.00 35.59 99 MET A CA 1
ATOM 793 C C . MET A 1 99 ? 3.273 -6.811 -40.588 1.00 35.59 99 MET A C 1
ATOM 795 O O . MET A 1 99 ? 3.250 -6.973 -41.802 1.00 35.59 99 MET A O 1
ATOM 799 N N . ILE A 1 100 ? 3.413 -7.820 -39.729 1.00 44.44 100 ILE A N 1
ATOM 800 C CA . ILE A 1 100 ? 3.097 -9.213 -40.052 1.00 44.44 100 ILE A CA 1
ATOM 801 C C . ILE A 1 100 ? 1.648 -9.420 -39.610 1.00 44.44 100 ILE A C 1
ATOM 803 O O . ILE A 1 100 ? 1.352 -9.299 -38.419 1.00 44.44 100 ILE A O 1
ATOM 807 N N . ASP A 1 101 ? 0.754 -9.716 -40.551 1.00 38.19 101 ASP A N 1
ATOM 808 C CA . ASP A 1 101 ? -0.676 -9.890 -40.289 1.00 38.19 101 ASP A CA 1
ATOM 809 C C . ASP A 1 101 ? -0.985 -11.165 -39.475 1.00 38.19 101 ASP A C 1
ATOM 811 O O . ASP A 1 101 ? -0.637 -12.278 -39.885 1.00 38.19 101 ASP A O 1
ATOM 815 N N . PRO A 1 102 ? -1.710 -11.061 -38.345 1.00 40.22 102 PRO A N 1
ATOM 816 C CA . PRO A 1 102 ? -2.373 -12.191 -37.716 1.00 40.22 102 PRO A CA 1
ATOM 817 C C . PRO A 1 102 ? -3.792 -12.384 -38.280 1.00 40.22 102 PRO A C 1
ATOM 819 O O . PRO A 1 102 ? -4.673 -11.543 -38.116 1.00 40.22 102 PRO A O 1
ATOM 822 N N . PHE A 1 103 ? -4.025 -13.564 -38.859 1.00 36.56 103 PHE A N 1
ATOM 823 C CA . PHE A 1 103 ? -5.333 -14.140 -39.192 1.00 36.56 103 PHE A CA 1
ATOM 824 C C . PHE A 1 103 ? -6.384 -13.901 -38.082 1.00 36.56 103 PHE A C 1
ATOM 826 O O . PHE A 1 103 ? -6.258 -14.419 -36.965 1.00 36.56 103 PHE A O 1
ATOM 833 N N . ILE A 1 104 ? -7.465 -13.181 -38.403 1.00 34.69 104 ILE A N 1
ATOM 834 C CA . ILE A 1 104 ? -8.700 -13.138 -37.608 1.00 34.69 104 ILE A CA 1
ATOM 835 C C . ILE A 1 104 ? -9.774 -13.937 -38.355 1.00 34.69 104 ILE A C 1
ATOM 837 O O . ILE A 1 104 ? -10.312 -13.497 -39.364 1.00 34.69 104 ILE A O 1
ATOM 841 N N . LEU A 1 105 ? -10.110 -15.110 -37.813 1.00 39.41 105 LEU A N 1
ATOM 842 C CA . LEU A 1 105 ? -11.370 -15.807 -38.074 1.00 39.41 105 LEU A CA 1
ATOM 843 C C . LEU A 1 105 ? -12.510 -15.001 -37.439 1.00 39.41 105 LEU A C 1
ATOM 845 O O . LEU A 1 105 ? -12.662 -14.981 -36.215 1.00 39.41 105 LEU A O 1
ATOM 84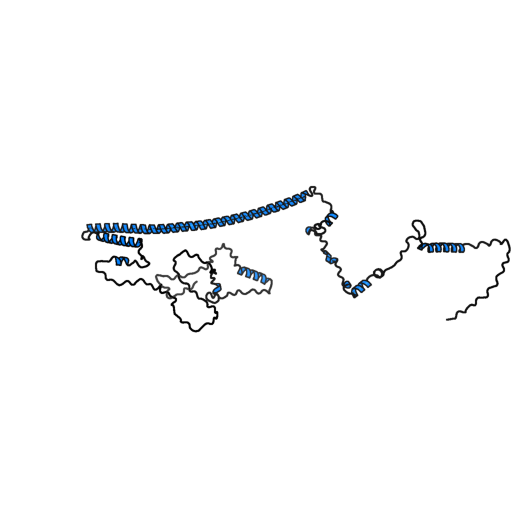9 N N . SER A 1 106 ? -13.319 -14.341 -38.262 1.00 36.09 106 SER A N 1
ATOM 850 C CA . SER A 1 106 ? -14.609 -13.791 -37.858 1.00 36.09 106 SER A CA 1
ATOM 851 C C . SER A 1 106 ? -15.631 -14.928 -37.752 1.00 36.09 106 SER A C 1
ATOM 853 O O . SER A 1 106 ? -16.057 -15.521 -38.739 1.00 36.09 106 SER A O 1
ATOM 855 N N . ALA A 1 107 ? -16.024 -15.256 -36.520 1.00 35.31 107 ALA A N 1
ATOM 856 C CA . ALA A 1 107 ? -17.159 -16.129 -36.254 1.00 35.31 107 ALA A CA 1
ATOM 857 C C . ALA A 1 107 ? -18.462 -15.398 -36.615 1.00 35.31 107 ALA A C 1
ATOM 859 O O . ALA A 1 107 ? -18.820 -14.383 -36.011 1.00 35.31 107 ALA A O 1
ATOM 860 N N . THR A 1 108 ? -19.167 -15.934 -37.603 1.00 35.41 108 THR A N 1
ATOM 861 C CA . THR A 1 108 ? -20.525 -15.573 -38.007 1.00 35.41 108 THR A CA 1
ATOM 862 C C . THR A 1 108 ? -21.495 -15.704 -36.830 1.00 35.41 108 THR A C 1
ATOM 864 O O . THR A 1 108 ? -21.692 -16.792 -36.290 1.00 35.41 108 THR A O 1
ATOM 867 N N . ARG A 1 109 ? -22.122 -14.591 -36.433 1.00 35.31 109 ARG A N 1
ATOM 868 C CA . ARG A 1 109 ? -23.382 -14.596 -35.680 1.00 35.31 109 ARG A CA 1
ATOM 869 C C . ARG A 1 109 ? -24.521 -14.437 -36.677 1.00 35.31 109 ARG A C 1
ATOM 871 O O . ARG A 1 109 ? -24.630 -13.404 -37.334 1.00 35.31 109 ARG A O 1
ATOM 878 N N . ASP A 1 110 ? -25.360 -15.458 -36.752 1.00 39.62 110 ASP A N 1
ATOM 879 C CA . ASP A 1 110 ? -26.585 -15.454 -37.537 1.00 39.62 110 ASP A CA 1
ATOM 880 C C . ASP A 1 110 ? -27.557 -14.397 -37.003 1.00 39.62 110 ASP A C 1
ATOM 882 O O . ASP A 1 110 ? -28.089 -14.507 -35.898 1.00 39.62 110 ASP A O 1
ATOM 886 N N . SER A 1 111 ? -27.835 -13.383 -37.818 1.00 36.78 111 SER A N 1
ATOM 887 C CA . SER A 1 111 ? -29.068 -12.607 -37.715 1.00 36.78 111 SER A CA 1
ATOM 888 C C . SER A 1 111 ? -29.748 -12.634 -39.079 1.00 36.78 111 SER A C 1
ATOM 890 O O . SER A 1 111 ? -29.247 -12.116 -40.074 1.00 36.78 111 SER A O 1
ATOM 892 N N . LYS A 1 112 ? -30.876 -13.346 -39.133 1.00 46.31 112 LYS A N 1
ATOM 893 C CA . LYS A 1 112 ? -31.756 -13.416 -40.297 1.00 46.31 112 LYS A CA 1
ATOM 894 C C . LYS A 1 112 ? -32.315 -12.021 -40.570 1.00 46.31 112 LYS A C 1
ATOM 896 O O . LYS A 1 112 ? -33.158 -11.548 -39.814 1.00 46.31 112 LYS A O 1
ATOM 901 N N . ILE A 1 113 ? -31.887 -11.401 -41.666 1.00 35.88 113 ILE A N 1
ATOM 902 C CA . ILE A 1 113 ? -32.580 -10.267 -42.280 1.00 35.88 113 ILE A CA 1
ATOM 903 C C . ILE A 1 113 ? -32.860 -10.638 -43.736 1.00 35.88 113 ILE A C 1
ATOM 905 O O . ILE A 1 113 ? -31.963 -10.971 -44.506 1.00 35.88 113 ILE A O 1
ATOM 909 N N . PHE A 1 114 ? -34.146 -10.640 -44.064 1.00 40.75 114 PHE A N 1
ATOM 910 C CA . PHE A 1 114 ? -34.715 -10.956 -45.366 1.00 40.75 114 PHE A CA 1
ATOM 911 C C . PHE A 1 114 ? -34.647 -9.706 -46.264 1.00 40.75 114 PHE A C 1
ATOM 913 O O . PHE A 1 114 ? -35.108 -8.642 -45.857 1.00 40.75 114 PHE A O 1
ATOM 920 N N . GLY A 1 115 ? -34.078 -9.821 -47.468 1.00 35.38 115 GLY A N 1
ATOM 921 C CA . GLY A 1 115 ? -33.966 -8.737 -48.458 1.00 35.38 115 GLY A CA 1
ATOM 922 C C . GLY A 1 115 ? -33.393 -9.233 -49.799 1.00 35.38 115 GLY A C 1
ATOM 923 O O . GLY A 1 115 ? -32.746 -10.277 -49.814 1.00 35.38 115 GLY A O 1
ATOM 924 N N . PRO A 1 116 ? -33.688 -8.562 -50.930 1.00 44.59 116 PRO A N 1
ATOM 925 C CA . PRO A 1 116 ? -34.043 -9.200 -52.202 1.00 44.59 116 PRO A CA 1
ATOM 926 C C . PRO A 1 116 ? -32.902 -9.901 -52.958 1.00 44.59 116 PRO A C 1
ATOM 928 O O . PRO A 1 116 ? -31.745 -9.483 -52.960 1.00 44.59 116 PRO A O 1
ATOM 931 N N . LYS A 1 117 ? -33.294 -10.976 -53.656 1.00 54.50 117 LYS A N 1
ATOM 932 C CA . LYS A 1 117 ? -32.496 -11.784 -54.587 1.00 54.50 117 LYS A CA 1
ATOM 933 C C . LYS A 1 117 ? -32.118 -10.966 -55.825 1.00 54.50 117 LYS A C 1
ATOM 935 O O . LYS A 1 117 ? -32.894 -10.936 -56.768 1.00 54.50 117 LYS A O 1
ATOM 940 N N . LEU A 1 118 ? -30.952 -10.328 -55.802 1.00 52.91 118 LEU A N 1
ATOM 941 C CA . LEU A 1 118 ? -30.030 -10.122 -56.933 1.00 52.91 118 LEU A CA 1
ATOM 942 C C . LEU A 1 118 ? -28.901 -9.210 -56.439 1.00 52.91 118 LEU A C 1
ATOM 944 O O . LEU A 1 118 ? -29.072 -8.002 -56.298 1.00 52.91 118 LEU A O 1
ATOM 948 N N . ARG A 1 119 ? -27.746 -9.806 -56.134 1.00 44.81 119 ARG A N 1
ATOM 949 C CA . ARG A 1 119 ? -26.502 -9.081 -55.867 1.00 44.81 119 ARG A CA 1
ATOM 950 C C . ARG A 1 119 ? -25.563 -9.314 -57.040 1.00 44.81 119 ARG A C 1
ATOM 952 O O . ARG A 1 119 ? -25.149 -10.445 -57.274 1.00 44.81 119 ARG A O 1
ATOM 959 N N . THR A 1 120 ? -25.221 -8.247 -57.750 1.00 57.09 120 THR A N 1
ATOM 960 C CA . THR A 1 120 ? -24.083 -8.230 -58.669 1.00 57.09 120 THR A CA 1
ATOM 961 C C . THR A 1 120 ? -22.820 -8.369 -57.823 1.00 57.09 120 THR A C 1
ATOM 963 O O . THR A 1 120 ? -22.489 -7.472 -57.049 1.00 57.09 120 THR A O 1
ATOM 966 N N . LEU A 1 121 ? -22.159 -9.524 -57.894 1.00 45.00 121 LEU A N 1
ATOM 967 C CA . LEU A 1 121 ? -20.896 -9.764 -57.202 1.00 45.00 121 LEU A CA 1
ATOM 968 C C . LEU A 1 121 ? -19.763 -9.201 -58.061 1.00 45.00 121 LEU A C 1
ATOM 970 O O . LEU A 1 121 ? -19.306 -9.848 -58.997 1.00 45.00 121 LEU A O 1
ATOM 974 N N . GLY A 1 122 ? -19.325 -7.982 -57.754 1.00 56.50 122 GLY A N 1
ATOM 975 C CA . GLY A 1 122 ? -17.993 -7.538 -58.146 1.00 56.50 122 GLY A CA 1
ATOM 976 C C . GLY A 1 122 ? -16.984 -8.231 -57.238 1.00 56.50 122 GLY A C 1
ATOM 977 O O . GLY A 1 122 ? -16.927 -7.932 -56.049 1.00 56.50 122 GLY A O 1
ATOM 978 N N . THR A 1 123 ? -16.224 -9.186 -57.765 1.00 59.59 123 THR A N 1
ATOM 979 C CA . THR A 1 123 ? -15.038 -9.720 -57.088 1.00 59.59 123 THR A CA 1
ATOM 980 C C . THR A 1 123 ? -13.971 -8.634 -57.073 1.00 59.59 123 THR A C 1
ATOM 982 O O . THR A 1 123 ? -13.242 -8.455 -58.045 1.00 59.59 123 THR A O 1
ATOM 985 N N . GLN A 1 124 ? -13.912 -7.876 -55.983 1.00 58.81 124 GLN A N 1
ATOM 986 C CA . GLN A 1 124 ? -12.743 -7.082 -55.635 1.00 58.81 124 GLN A CA 1
ATOM 987 C C . GLN A 1 124 ? -11.782 -8.033 -54.921 1.00 58.81 124 GLN A C 1
ATOM 989 O O . GLN A 1 124 ? -12.152 -8.632 -53.916 1.00 58.81 124 GLN A O 1
ATOM 994 N N . THR A 1 125 ? -10.595 -8.254 -55.481 1.00 63.78 125 THR A N 1
ATOM 995 C CA . THR A 1 125 ? -9.555 -9.032 -54.805 1.00 63.78 125 THR A CA 1
ATOM 996 C C . THR A 1 125 ? -9.186 -8.326 -53.500 1.00 63.78 125 THR A C 1
ATOM 998 O O . THR A 1 125 ? -8.929 -7.124 -53.502 1.00 63.78 125 THR A O 1
ATOM 1001 N N . ASP A 1 126 ? -9.159 -9.066 -52.388 1.00 59.81 126 ASP A N 1
ATOM 1002 C CA . ASP A 1 126 ? -8.769 -8.544 -51.065 1.00 59.81 126 ASP A CA 1
ATOM 1003 C C . ASP A 1 126 ? -7.306 -8.054 -51.034 1.00 59.81 126 ASP A C 1
ATOM 1005 O O . ASP A 1 126 ? -6.903 -7.305 -50.144 1.00 59.81 126 ASP A O 1
ATOM 1009 N N . TYR A 1 127 ? -6.514 -8.441 -52.036 1.00 58.88 127 TYR A N 1
ATOM 1010 C CA . TYR A 1 127 ? -5.139 -8.009 -52.229 1.00 58.88 127 TYR A CA 1
ATOM 1011 C C . TYR A 1 127 ? -5.098 -6.732 -53.067 1.00 58.88 127 TYR A C 1
ATOM 1013 O O . TYR A 1 127 ? -5.511 -6.700 -54.229 1.00 58.88 127 TYR A O 1
ATOM 1021 N N . ARG A 1 128 ? -4.582 -5.664 -52.460 1.00 62.81 128 ARG A N 1
ATOM 1022 C CA . ARG A 1 128 ? -4.124 -4.471 -53.173 1.00 62.81 128 ARG A CA 1
ATOM 1023 C C . ARG A 1 128 ? -2.781 -4.841 -53.815 1.00 62.81 128 ARG A C 1
ATOM 1025 O O . ARG A 1 128 ? -1.891 -5.262 -53.085 1.00 62.81 128 ARG A O 1
ATOM 1032 N N . ASP A 1 129 ? -2.610 -4.639 -55.123 1.00 57.91 129 ASP A N 1
ATOM 1033 C CA . ASP A 1 129 ? -1.356 -4.876 -55.882 1.00 57.91 129 ASP A CA 1
ATOM 1034 C C . ASP A 1 129 ? -0.184 -3.941 -55.472 1.00 57.91 129 ASP A C 1
ATOM 1036 O O . ASP A 1 129 ? 0.613 -3.505 -56.296 1.00 57.91 129 ASP A O 1
ATOM 1040 N N . GLY A 1 130 ? -0.067 -3.568 -54.195 1.00 61.38 130 GLY A N 1
ATOM 1041 C CA . GLY A 1 130 ? 1.049 -2.765 -53.684 1.00 61.38 130 GLY A CA 1
ATOM 1042 C C . GLY A 1 130 ? 2.319 -3.587 -53.457 1.00 61.38 130 GLY A C 1
ATOM 1043 O O . GLY A 1 130 ? 3.418 -3.065 -53.591 1.00 61.38 130 GLY A O 1
ATOM 1044 N N . GLU A 1 131 ? 2.178 -4.879 -53.153 1.00 57.34 131 GLU A N 1
ATOM 1045 C CA . GLU A 1 131 ? 3.311 -5.791 -52.922 1.00 57.34 131 GLU A CA 1
ATOM 1046 C C . GLU A 1 131 ? 3.898 -6.356 -54.225 1.00 57.34 131 GLU A C 1
ATOM 1048 O O . GLU A 1 131 ? 5.016 -6.862 -54.233 1.00 57.34 131 GLU A O 1
ATOM 1053 N N . ALA A 1 132 ? 3.177 -6.224 -55.343 1.00 58.25 132 ALA A N 1
ATOM 1054 C CA . ALA A 1 132 ? 3.647 -6.602 -56.676 1.00 58.25 132 ALA A CA 1
ATOM 1055 C C . ALA A 1 132 ? 4.567 -5.542 -57.316 1.00 58.25 132 ALA A C 1
ATOM 1057 O O . ALA A 1 132 ? 4.943 -5.667 -58.482 1.00 58.25 132 ALA A O 1
ATOM 1058 N N . GLN A 1 133 ? 4.927 -4.487 -56.578 1.00 61.00 133 GLN A N 1
ATOM 1059 C CA . GLN A 1 133 ? 5.786 -3.415 -57.062 1.00 61.00 133 GLN A CA 1
ATOM 1060 C C . GLN A 1 133 ? 7.252 -3.870 -57.045 1.00 61.00 133 GLN A C 1
ATOM 1062 O O . GLN A 1 133 ? 8.017 -3.577 -56.131 1.00 61.00 133 GLN A O 1
ATOM 1067 N N . THR A 1 134 ? 7.626 -4.643 -58.062 1.00 66.50 134 THR A N 1
ATOM 1068 C CA . THR A 1 134 ? 9.017 -4.992 -58.355 1.00 66.50 134 THR A CA 1
ATOM 1069 C C . THR A 1 134 ? 9.821 -3.742 -58.696 1.00 66.50 134 THR A C 1
ATOM 1071 O O . THR A 1 134 ? 9.261 -2.750 -59.175 1.00 66.50 134 THR A O 1
ATOM 1074 N N . ASP A 1 135 ? 11.141 -3.809 -58.514 1.00 67.50 135 ASP A N 1
ATOM 1075 C CA . ASP A 1 135 ? 12.036 -2.781 -59.038 1.00 67.50 135 ASP A CA 1
ATOM 1076 C C . ASP A 1 135 ? 11.729 -2.539 -60.529 1.00 67.50 135 ASP A C 1
ATOM 1078 O O . ASP A 1 135 ? 11.454 -3.497 -61.267 1.00 67.50 135 ASP A O 1
ATOM 1082 N N . PRO A 1 136 ? 11.707 -1.274 -60.986 1.00 75.12 136 PRO A N 1
ATOM 1083 C CA . PRO A 1 136 ? 11.439 -0.968 -62.383 1.00 75.12 136 PRO A CA 1
ATOM 1084 C C . PRO A 1 136 ? 12.422 -1.729 -63.279 1.00 75.12 136 PRO A C 1
ATOM 1086 O O . PRO A 1 136 ? 13.622 -1.758 -63.010 1.00 75.12 136 PRO A O 1
ATOM 1089 N N . TYR A 1 137 ? 11.897 -2.350 -64.339 1.00 78.94 137 TYR A N 1
ATOM 1090 C CA . TYR A 1 137 ? 12.677 -3.165 -65.271 1.00 78.94 137 TYR A CA 1
ATOM 1091 C C . TYR A 1 137 ? 13.900 -2.398 -65.797 1.00 78.94 137 TYR A C 1
ATOM 1093 O O . TYR A 1 137 ? 13.755 -1.344 -66.423 1.00 78.94 137 TYR A O 1
ATOM 1101 N N . SER A 1 138 ? 15.097 -2.938 -65.557 1.00 78.31 138 SER A N 1
ATOM 1102 C CA . SER A 1 138 ? 16.356 -2.426 -66.092 1.00 78.31 138 SER A CA 1
ATOM 1103 C C . SER A 1 138 ? 16.747 -3.214 -67.354 1.00 78.31 138 SER A C 1
ATOM 1105 O O . SER A 1 138 ? 16.933 -4.430 -67.287 1.00 78.31 138 SER A O 1
ATOM 1107 N N . PRO A 1 139 ? 16.847 -2.564 -68.528 1.00 83.50 139 PRO A N 1
ATOM 1108 C CA . PRO A 1 139 ? 17.201 -3.248 -69.768 1.00 83.50 139 PRO A CA 1
ATOM 1109 C C . PRO A 1 139 ? 18.670 -3.690 -69.777 1.00 83.50 139 PRO A C 1
ATOM 1111 O O . PRO A 1 139 ? 19.538 -3.052 -69.176 1.00 83.50 139 PRO A O 1
ATOM 1114 N N . GLU A 1 140 ? 18.954 -4.764 -70.513 1.00 82.50 140 GLU A N 1
ATOM 1115 C CA . GLU A 1 140 ? 20.319 -5.229 -70.761 1.00 82.50 140 GLU A CA 1
ATOM 1116 C C . GLU A 1 140 ? 21.110 -4.191 -71.575 1.00 82.50 140 GLU A C 1
ATOM 1118 O O . GLU A 1 140 ? 20.591 -3.575 -72.508 1.00 82.50 140 GLU A O 1
ATOM 1123 N N . TYR A 1 141 ? 22.381 -3.992 -71.226 1.00 82.25 141 TYR A N 1
ATOM 1124 C CA . TYR A 1 141 ? 23.267 -3.023 -71.870 1.00 82.25 141 TYR A CA 1
ATOM 1125 C C . TYR A 1 141 ? 24.566 -3.693 -72.334 1.00 82.25 141 TYR A C 1
ATOM 1127 O O . TYR A 1 141 ? 25.061 -4.632 -71.714 1.00 82.25 141 TYR A O 1
ATOM 1135 N N . VAL A 1 142 ? 25.156 -3.173 -73.413 1.00 85.00 142 VAL A N 1
ATOM 1136 C CA . VAL A 1 142 ? 26.459 -3.615 -73.935 1.00 85.00 142 VAL A CA 1
ATOM 1137 C C . VAL A 1 142 ? 27.475 -2.498 -73.720 1.00 85.00 142 VAL A C 1
ATOM 1139 O O . VAL A 1 142 ? 27.257 -1.366 -74.148 1.00 85.00 142 VAL A O 1
ATOM 1142 N N . VAL A 1 143 ? 28.582 -2.807 -73.042 1.00 84.19 143 VAL A N 1
ATOM 1143 C CA . VAL A 1 143 ? 29.642 -1.838 -72.729 1.00 84.19 143 VAL A CA 1
ATOM 1144 C C . VAL A 1 143 ? 30.805 -1.995 -73.716 1.00 84.19 143 VAL A C 1
ATOM 1146 O O . VAL A 1 143 ? 31.332 -3.103 -73.837 1.00 84.19 143 VAL A O 1
ATOM 1149 N N . PRO A 1 144 ? 31.245 -0.922 -74.401 1.00 83.44 144 PRO A N 1
ATOM 1150 C CA . PRO A 1 144 ? 32.441 -0.953 -75.239 1.00 83.44 144 PRO A CA 1
ATOM 1151 C C . PRO A 1 144 ? 33.709 -1.279 -74.436 1.00 83.44 144 PRO A C 1
ATOM 1153 O O . PRO A 1 144 ? 33.932 -0.746 -73.346 1.00 83.44 144 PRO A O 1
ATOM 1156 N N . SER A 1 145 ? 34.568 -2.133 -74.995 1.00 73.19 145 SER A N 1
ATOM 1157 C CA . SER A 1 145 ? 35.831 -2.555 -74.383 1.00 73.19 145 SER A CA 1
ATOM 1158 C C . SER A 1 145 ? 36.730 -1.351 -74.074 1.00 73.19 145 SER A C 1
ATOM 1160 O O . SER A 1 145 ? 37.200 -0.677 -74.986 1.00 73.19 145 SER A O 1
ATOM 1162 N N . GLY A 1 146 ? 36.990 -1.094 -72.788 1.00 73.19 146 GLY A N 1
ATOM 1163 C CA . GLY A 1 146 ? 37.908 -0.042 -72.329 1.00 73.19 146 GLY A CA 1
ATOM 1164 C C . GLY A 1 146 ? 37.258 1.194 -71.697 1.00 73.19 146 GLY A C 1
ATOM 1165 O O . GLY A 1 146 ? 37.984 2.038 -71.178 1.00 73.19 146 GLY A O 1
ATOM 1166 N N . SER A 1 147 ? 35.925 1.298 -71.661 1.00 73.88 147 SER A N 1
ATOM 1167 C CA . SER A 1 147 ? 35.233 2.398 -70.969 1.00 73.88 147 SER A CA 1
ATOM 1168 C C . SER A 1 147 ? 34.066 1.885 -70.130 1.00 73.88 147 SER A C 1
ATOM 1170 O O . SER A 1 147 ? 33.134 1.309 -70.680 1.00 73.88 147 SER A O 1
ATOM 1172 N N . VAL A 1 148 ? 34.088 2.117 -68.814 1.00 77.88 148 VAL A N 1
ATOM 1173 C CA . VAL A 1 148 ? 32.969 1.786 -67.916 1.00 77.88 148 VAL A CA 1
ATOM 1174 C C . VAL A 1 148 ? 32.195 3.074 -67.612 1.00 77.88 148 VAL A C 1
ATOM 1176 O O . VAL A 1 148 ? 32.757 3.967 -66.974 1.00 77.88 148 VAL A O 1
ATOM 1179 N N . PRO A 1 149 ? 30.937 3.222 -68.068 1.00 82.75 149 PRO A N 1
ATOM 1180 C CA . PRO A 1 149 ? 30.157 4.433 -67.821 1.00 82.75 149 PRO A CA 1
ATOM 1181 C C . PRO A 1 149 ? 29.809 4.597 -66.333 1.00 82.75 149 PRO A C 1
ATOM 1183 O O . PRO A 1 149 ? 29.481 3.630 -65.645 1.00 82.75 149 PRO A O 1
ATOM 1186 N N . GLU A 1 150 ? 29.825 5.843 -65.845 1.00 79.25 150 GLU A N 1
ATOM 1187 C CA . GLU A 1 150 ? 29.587 6.169 -64.427 1.00 79.25 150 GLU A CA 1
ATOM 1188 C C . GLU A 1 150 ? 28.233 5.661 -63.920 1.00 79.25 150 GLU A C 1
ATOM 1190 O O . GLU A 1 150 ? 28.126 5.206 -62.785 1.00 79.25 150 GLU A O 1
ATOM 1195 N N . LEU A 1 151 ? 27.207 5.689 -64.774 1.00 81.19 151 LEU A N 1
ATOM 1196 C CA . LEU A 1 151 ? 25.855 5.252 -64.425 1.00 81.19 151 LEU A CA 1
ATOM 1197 C C . LEU A 1 151 ? 25.813 3.786 -63.972 1.00 81.19 151 LEU A C 1
ATOM 1199 O O . LEU A 1 151 ? 25.075 3.459 -63.048 1.00 81.19 151 LEU A O 1
ATOM 1203 N N . LEU A 1 152 ? 26.654 2.917 -64.542 1.00 81.81 152 LEU A N 1
ATOM 1204 C CA . LEU A 1 152 ? 26.712 1.506 -64.146 1.00 81.81 152 LEU A CA 1
ATOM 1205 C C . LEU A 1 152 ? 27.355 1.301 -62.774 1.00 81.81 152 LEU A C 1
ATOM 1207 O O . LEU A 1 152 ? 27.029 0.341 -62.083 1.00 81.81 152 LEU A O 1
ATOM 1211 N N . THR A 1 153 ? 28.219 2.223 -62.338 1.00 80.19 153 THR A N 1
ATOM 1212 C CA . THR A 1 153 ? 28.769 2.188 -60.972 1.00 80.19 153 THR A CA 1
ATOM 1213 C C . THR A 1 153 ? 27.731 2.555 -59.910 1.00 80.19 153 THR A C 1
ATOM 1215 O O . THR A 1 153 ? 27.898 2.199 -58.747 1.00 80.19 153 THR A O 1
ATOM 1218 N N . LEU A 1 154 ? 26.632 3.203 -60.312 1.00 83.12 154 LEU A N 1
ATOM 1219 C CA . LEU A 1 154 ? 25.525 3.598 -59.439 1.00 83.12 154 LEU A CA 1
ATOM 1220 C C . LEU A 1 154 ? 24.365 2.601 -59.439 1.00 83.12 154 LEU A C 1
ATOM 1222 O O . LEU A 1 154 ? 23.371 2.848 -58.767 1.00 83.12 154 LEU A O 1
ATOM 1226 N N . ALA A 1 155 ? 24.490 1.462 -60.125 1.00 80.38 155 ALA A N 1
ATOM 1227 C CA . ALA A 1 155 ? 23.437 0.445 -60.207 1.00 80.38 155 ALA A CA 1
ATOM 1228 C C . ALA A 1 155 ? 23.025 -0.147 -58.841 1.00 80.38 155 ALA A C 1
ATOM 1230 O O . ALA A 1 155 ? 21.982 -0.781 -58.729 1.00 80.38 155 ALA A O 1
ATOM 1231 N N . ILE A 1 156 ? 23.833 0.063 -57.795 1.00 82.38 156 ILE A N 1
ATOM 1232 C CA . ILE A 1 156 ? 23.530 -0.336 -56.412 1.00 82.38 156 ILE A CA 1
ATOM 1233 C C . ILE A 1 156 ? 22.428 0.557 -55.805 1.00 82.38 156 ILE A C 1
ATOM 1235 O O . ILE A 1 156 ? 21.686 0.107 -54.930 1.00 82.38 156 ILE A O 1
ATOM 1239 N N . LEU A 1 157 ? 22.304 1.806 -56.270 1.00 84.69 157 LEU A N 1
ATOM 1240 C CA . LEU A 1 157 ? 21.279 2.744 -55.821 1.00 84.69 157 LEU A CA 1
ATOM 1241 C C . LEU A 1 157 ? 19.949 2.404 -56.495 1.00 84.69 157 LEU A C 1
ATOM 1243 O O . LEU A 1 157 ? 19.782 2.559 -57.703 1.00 84.69 157 LEU A O 1
ATOM 1247 N N . THR A 1 158 ? 18.996 1.940 -55.696 1.00 82.75 158 THR A N 1
ATOM 1248 C CA . THR A 1 158 ? 17.645 1.565 -56.138 1.00 82.75 158 THR A CA 1
ATOM 1249 C C . THR A 1 158 ? 16.606 2.362 -55.353 1.00 82.75 158 THR A C 1
ATOM 1251 O O . THR A 1 158 ? 16.917 3.007 -54.347 1.00 82.75 158 THR A O 1
ATOM 1254 N N . TRP A 1 159 ? 15.359 2.386 -55.827 1.00 80.00 159 TRP A N 1
ATOM 1255 C CA . TRP A 1 159 ? 14.288 3.122 -55.153 1.00 80.00 159 TRP A CA 1
ATOM 1256 C C . TRP A 1 159 ? 14.095 2.605 -53.719 1.00 80.00 159 TRP A C 1
ATOM 1258 O O . TRP A 1 159 ? 13.956 1.406 -53.495 1.00 80.00 159 TRP A O 1
ATOM 1268 N N . GLY A 1 160 ? 14.147 3.495 -52.723 1.00 77.62 160 GLY A N 1
ATOM 1269 C CA . GLY A 1 160 ? 14.113 3.112 -51.302 1.00 77.62 160 GLY A CA 1
ATOM 1270 C C . GLY A 1 160 ? 15.444 2.590 -50.735 1.00 77.62 160 GLY A C 1
ATOM 1271 O O . GLY A 1 160 ? 15.584 2.477 -49.518 1.00 77.62 160 GLY A O 1
ATOM 1272 N N . ARG A 1 161 ? 16.452 2.346 -51.582 1.00 77.44 161 ARG A N 1
ATOM 1273 C CA . ARG A 1 161 ? 17.844 2.037 -51.210 1.00 77.44 161 ARG A CA 1
ATOM 1274 C C . ARG A 1 161 ? 18.786 3.068 -51.837 1.00 77.44 161 ARG A C 1
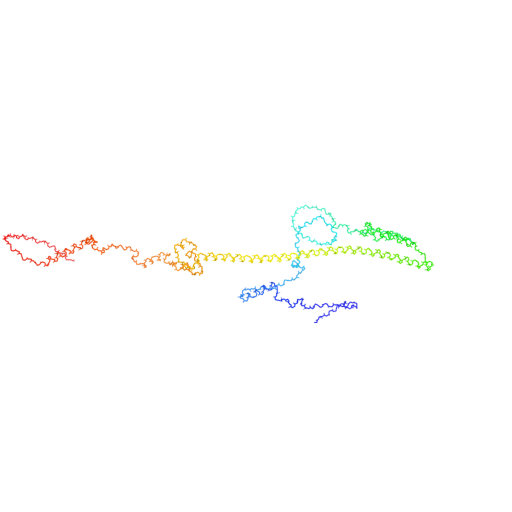ATOM 1276 O O . ARG A 1 161 ? 19.627 2.753 -52.674 1.00 77.44 161 ARG A O 1
ATOM 1283 N N . GLY A 1 162 ? 18.598 4.314 -51.417 1.00 77.81 162 GLY A N 1
ATOM 1284 C CA . GLY A 1 162 ? 19.426 5.458 -51.792 1.00 77.81 162 GLY A CA 1
ATOM 1285 C C . GLY A 1 162 ? 18.979 6.249 -53.019 1.00 77.81 162 GLY A C 1
ATOM 1286 O O . GLY A 1 162 ? 19.738 7.022 -53.593 1.00 77.81 162 GLY A O 1
ATOM 1287 N N . LEU A 1 163 ? 17.724 6.069 -53.428 1.00 82.25 163 LEU A N 1
ATOM 1288 C CA . LEU A 1 163 ? 16.996 7.030 -54.250 1.00 82.25 163 LEU A CA 1
ATOM 1289 C C . LEU A 1 163 ? 15.656 7.358 -53.566 1.00 82.25 163 LEU A C 1
ATOM 1291 O O . LEU A 1 163 ? 14.995 6.427 -53.087 1.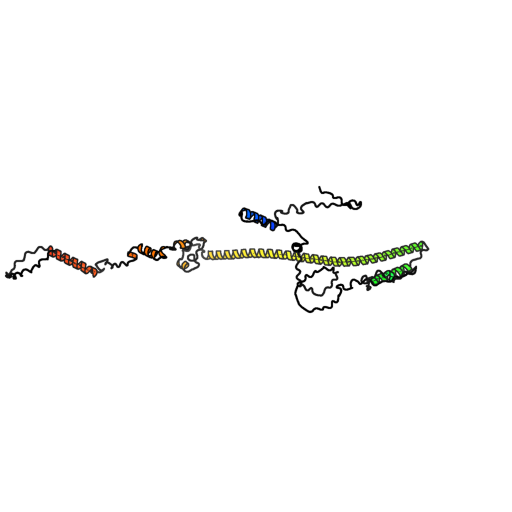00 82.25 163 LEU A O 1
ATOM 1295 N N . PRO A 1 164 ? 15.225 8.636 -53.526 1.00 86.06 164 PRO A N 1
ATOM 1296 C CA . PRO A 1 164 ? 15.871 9.821 -54.109 1.00 86.06 164 PRO A CA 1
ATOM 1297 C C . PRO A 1 164 ? 17.190 10.192 -53.419 1.00 86.06 164 PRO A C 1
ATOM 1299 O O . PRO A 1 164 ? 17.309 10.057 -52.205 1.00 86.06 164 PRO A O 1
ATOM 1302 N N . ALA A 1 165 ? 18.158 10.655 -54.217 1.00 85.38 165 ALA A N 1
ATOM 1303 C CA . ALA A 1 165 ? 19.528 10.847 -53.763 1.00 85.38 165 ALA A CA 1
ATOM 1304 C C . ALA A 1 165 ? 19.627 11.899 -52.642 1.00 85.38 165 ALA A C 1
ATOM 1306 O O . ALA A 1 165 ? 19.255 13.060 -52.834 1.00 85.38 165 ALA A O 1
ATOM 1307 N N . GLY A 1 166 ? 20.138 11.494 -51.482 1.00 88.38 166 GLY A N 1
ATOM 1308 C CA . GLY A 1 166 ? 20.471 12.369 -50.361 1.00 88.38 166 GLY A CA 1
ATOM 1309 C C . GLY A 1 166 ? 21.917 12.874 -50.409 1.00 88.38 166 GLY A C 1
ATOM 1310 O O . GLY A 1 166 ? 22.713 12.473 -51.254 1.00 88.38 166 GLY A O 1
ATOM 1311 N N . LEU A 1 167 ? 22.291 13.728 -49.447 1.00 89.88 167 LEU A N 1
ATOM 1312 C CA . LEU A 1 167 ? 23.645 14.301 -49.364 1.00 89.88 167 LEU A CA 1
ATOM 1313 C C . LEU A 1 167 ? 24.744 13.227 -49.307 1.00 89.88 167 LEU A C 1
ATOM 1315 O O . LEU A 1 167 ? 25.741 13.345 -50.004 1.00 89.88 167 LEU A O 1
ATOM 1319 N N . ALA A 1 168 ? 24.536 12.146 -48.548 1.00 87.44 168 ALA A N 1
ATOM 1320 C CA . ALA A 1 168 ? 25.523 11.073 -48.411 1.00 87.44 168 ALA A CA 1
ATOM 1321 C C . ALA A 1 168 ? 25.779 10.314 -49.727 1.00 87.44 168 ALA A C 1
ATOM 1323 O O . ALA A 1 168 ? 26.908 9.914 -50.009 1.00 87.44 168 ALA A O 1
ATOM 1324 N N . GLU A 1 169 ? 24.741 10.119 -50.546 1.00 87.94 169 GLU A N 1
ATOM 1325 C CA . GLU A 1 169 ? 24.878 9.485 -51.860 1.00 87.94 169 GLU A CA 1
ATOM 1326 C C . GLU A 1 169 ? 25.566 10.413 -52.854 1.00 87.94 169 GLU A C 1
ATOM 1328 O O . GLU A 1 169 ? 26.438 9.963 -53.592 1.00 87.94 169 GLU A O 1
ATOM 1333 N N . VAL A 1 170 ? 25.241 11.708 -52.831 1.00 90.25 170 VAL A N 1
ATOM 1334 C CA . VAL A 1 170 ? 25.930 12.715 -53.649 1.00 90.25 170 VAL A CA 1
ATOM 1335 C C . VAL A 1 170 ? 27.416 12.786 -53.283 1.00 90.25 170 VAL A C 1
ATOM 1337 O O . VAL A 1 170 ? 28.258 12.658 -54.168 1.00 90.25 170 VAL A O 1
ATOM 1340 N N . GLU A 1 171 ? 27.755 12.859 -51.994 1.00 89.81 171 GLU A N 1
ATOM 1341 C CA . GLU A 1 171 ? 29.145 12.840 -51.512 1.00 89.81 171 GLU A CA 1
ATOM 1342 C C . GLU A 1 171 ? 29.880 11.542 -51.893 1.00 89.81 171 GLU A C 1
ATOM 1344 O O . GLU A 1 171 ? 31.083 11.541 -52.154 1.00 89.81 171 GLU A O 1
ATOM 1349 N N . MET A 1 172 ? 29.188 10.400 -51.926 1.00 87.31 172 MET A N 1
ATOM 1350 C CA . MET A 1 172 ? 29.759 9.132 -52.390 1.00 87.31 172 MET A CA 1
ATOM 1351 C C . MET A 1 172 ? 30.047 9.149 -53.900 1.00 87.31 172 MET A C 1
ATOM 1353 O O . MET A 1 172 ? 31.118 8.701 -54.318 1.00 87.31 172 MET A O 1
ATOM 1357 N N . ILE A 1 173 ? 29.145 9.718 -54.706 1.00 87.88 173 ILE A N 1
ATOM 1358 C CA . ILE A 1 173 ? 29.318 9.884 -56.158 1.00 87.88 173 ILE A CA 1
ATOM 1359 C C . ILE A 1 173 ? 30.475 10.839 -56.468 1.00 87.88 173 ILE A C 1
ATOM 1361 O O . ILE A 1 173 ? 31.309 10.540 -57.326 1.00 87.88 173 ILE A O 1
ATOM 1365 N N . GLU A 1 174 ? 30.547 11.973 -55.774 1.00 90.50 174 GLU A N 1
ATOM 1366 C CA . GLU A 1 174 ? 31.621 12.956 -55.936 1.00 90.50 174 GLU A CA 1
ATOM 1367 C C . GLU A 1 174 ? 32.980 12.348 -55.587 1.00 90.50 174 GLU A C 1
ATOM 1369 O O . GLU A 1 174 ? 33.898 12.410 -56.404 1.00 90.50 174 GLU A O 1
ATOM 1374 N N . ARG A 1 175 ? 33.085 11.620 -54.469 1.00 89.56 175 ARG A N 1
ATOM 1375 C CA . ARG A 1 175 ? 34.308 10.879 -54.117 1.00 89.56 175 ARG A CA 1
ATOM 1376 C C . ARG A 1 175 ? 34.691 9.834 -55.162 1.00 89.56 175 ARG A C 1
ATOM 1378 O O . ARG A 1 175 ? 35.869 9.686 -55.479 1.00 89.56 175 ARG A O 1
ATOM 1385 N N . ALA A 1 176 ? 33.723 9.110 -55.727 1.00 88.38 176 ALA A N 1
ATOM 1386 C CA . ALA A 1 176 ? 33.998 8.147 -56.793 1.00 88.38 176 ALA A CA 1
ATOM 1387 C C . ALA A 1 176 ? 34.537 8.833 -58.064 1.00 88.38 176 ALA A C 1
ATOM 1389 O O . ALA A 1 176 ? 35.416 8.288 -58.736 1.00 88.38 176 ALA A O 1
ATOM 1390 N N . ARG A 1 177 ? 34.055 10.042 -58.383 1.00 89.75 177 ARG A N 1
ATOM 1391 C CA . ARG A 1 177 ? 34.574 10.861 -59.490 1.00 89.75 177 ARG A CA 1
ATOM 1392 C C . ARG A 1 177 ? 35.973 11.388 -59.210 1.00 89.75 177 ARG A C 1
ATOM 1394 O O . ARG A 1 177 ? 36.834 11.270 -60.078 1.00 89.75 177 ARG A O 1
ATOM 1401 N N . GLU A 1 178 ? 36.214 11.910 -58.012 1.00 90.44 178 GLU A N 1
ATOM 1402 C CA . GLU A 1 178 ? 37.539 12.360 -57.573 1.00 90.44 178 GLU A CA 1
ATOM 1403 C C . GLU A 1 178 ? 38.558 11.219 -57.627 1.00 90.44 178 GLU A C 1
ATOM 1405 O O . GLU A 1 178 ? 39.661 11.402 -58.144 1.00 90.44 178 GLU A O 1
ATOM 1410 N N . LYS A 1 179 ? 38.167 10.018 -57.185 1.00 89.94 179 LYS A N 1
ATOM 1411 C CA . LYS A 1 179 ? 38.996 8.814 -57.279 1.00 89.94 179 LYS A CA 1
ATOM 1412 C C . LYS A 1 179 ? 39.343 8.477 -58.726 1.00 89.94 179 LYS A C 1
ATOM 1414 O O . LYS A 1 179 ? 40.514 8.274 -59.026 1.00 89.94 179 LYS A O 1
ATOM 1419 N N . ARG A 1 180 ? 38.364 8.480 -59.639 1.00 88.62 180 ARG A N 1
ATOM 1420 C CA . ARG A 1 180 ? 38.610 8.225 -61.072 1.00 88.62 180 ARG A CA 1
ATOM 1421 C C . ARG A 1 180 ? 39.494 9.300 -61.713 1.00 88.62 180 ARG A C 1
ATOM 1423 O O . ARG A 1 180 ? 40.403 8.969 -62.472 1.00 88.62 180 ARG A O 1
ATOM 1430 N N . ALA A 1 181 ? 39.270 10.574 -61.387 1.00 91.75 181 ALA A N 1
ATOM 1431 C CA . ALA A 1 181 ? 40.117 11.673 -61.849 1.00 91.75 181 ALA A CA 1
ATOM 1432 C C . ALA A 1 181 ? 41.559 11.508 -61.348 1.00 91.75 181 ALA A C 1
ATOM 1434 O O . ALA A 1 181 ? 42.505 11.683 -62.112 1.00 91.75 181 ALA A O 1
ATOM 1435 N N . TRP A 1 182 ? 41.735 11.098 -60.093 1.00 92.38 182 TRP A N 1
ATOM 1436 C CA . TRP A 1 182 ? 43.041 10.805 -59.518 1.00 92.38 182 TRP A CA 1
ATOM 1437 C C . TRP A 1 182 ? 43.702 9.558 -60.133 1.00 92.38 182 TRP A C 1
ATOM 1439 O O . TRP A 1 182 ? 44.890 9.608 -60.451 1.00 92.38 182 TRP A O 1
ATOM 1449 N N . GLU A 1 183 ? 42.962 8.477 -60.391 1.00 89.62 183 GLU A N 1
ATOM 1450 C CA . GLU A 1 183 ? 43.476 7.277 -61.071 1.00 89.62 183 GLU A CA 1
ATOM 1451 C C . GLU A 1 183 ? 44.026 7.610 -62.467 1.00 89.62 183 GLU A C 1
ATOM 1453 O O . GLU A 1 183 ? 45.058 7.067 -62.871 1.00 89.62 183 GLU A O 1
ATOM 1458 N N . ALA A 1 184 ? 43.398 8.559 -63.171 1.00 89.88 184 ALA A N 1
ATOM 1459 C CA . ALA A 1 184 ? 43.882 9.064 -64.455 1.00 89.88 184 ALA A CA 1
ATOM 1460 C C . ALA A 1 184 ? 45.199 9.863 -64.345 1.00 89.88 184 ALA A C 1
ATOM 1462 O O . ALA A 1 184 ? 45.956 9.922 -65.311 1.00 89.88 184 ALA A O 1
ATOM 1463 N N . THR A 1 185 ? 45.512 10.444 -63.177 1.00 91.81 185 THR A N 1
ATOM 1464 C CA . THR A 1 185 ? 46.790 11.149 -62.933 1.00 91.81 185 THR A CA 1
ATOM 1465 C C . THR A 1 185 ? 47.965 10.218 -62.620 1.00 91.81 185 THR A C 1
ATOM 1467 O O . THR A 1 185 ? 49.103 10.679 -62.493 1.00 91.81 185 THR A O 1
ATOM 1470 N N . LEU A 1 186 ? 47.723 8.911 -62.472 1.00 90.75 186 LEU A N 1
ATOM 1471 C CA . LEU A 1 186 ? 48.761 7.969 -62.070 1.00 90.75 186 LEU A CA 1
ATOM 1472 C C . LEU A 1 186 ? 49.824 7.771 -63.170 1.00 90.75 186 LEU A C 1
ATOM 1474 O O . LEU A 1 186 ? 49.480 7.658 -64.347 1.00 90.75 186 LEU A O 1
ATOM 1478 N N . PRO A 1 187 ? 51.116 7.631 -62.804 1.00 90.12 187 PRO A N 1
ATOM 1479 C CA . PRO A 1 187 ? 52.184 7.377 -63.769 1.00 90.12 187 PRO A CA 1
ATOM 1480 C C . PRO A 1 187 ? 51.989 6.075 -64.562 1.00 90.12 187 PRO A C 1
ATOM 1482 O O . PRO A 1 187 ? 51.442 5.094 -64.039 1.00 90.12 187 PRO A O 1
ATOM 1485 N N . ALA A 1 188 ? 52.511 6.059 -65.794 1.00 86.12 188 ALA A N 1
ATOM 1486 C CA . ALA A 1 188 ? 52.611 4.868 -66.637 1.00 86.12 188 ALA A CA 1
ATOM 1487 C C . ALA A 1 188 ? 53.529 3.791 -66.019 1.00 86.12 188 ALA A C 1
ATOM 1489 O O . ALA A 1 188 ? 54.320 4.059 -65.110 1.00 86.12 188 ALA A O 1
ATOM 1490 N N . MET A 1 189 ? 53.403 2.554 -66.504 1.00 82.31 189 MET A N 1
ATOM 1491 C CA . MET A 1 189 ? 54.034 1.361 -65.9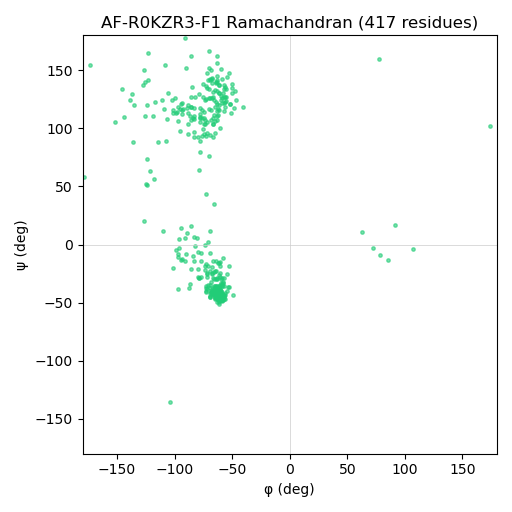16 1.00 82.31 189 MET A CA 1
ATOM 1492 C C . MET A 1 189 ? 55.388 0.998 -66.546 1.00 82.31 189 MET A C 1
ATOM 1494 O O . MET A 1 189 ? 55.894 -0.096 -66.315 1.00 82.31 189 MET A O 1
ATOM 1498 N N . ASP A 1 190 ? 55.992 1.904 -67.313 1.00 86.81 190 ASP A N 1
ATOM 1499 C CA . ASP A 1 190 ? 57.112 1.572 -68.202 1.00 86.81 190 ASP A CA 1
ATOM 1500 C C . ASP A 1 190 ? 58.459 1.449 -67.464 1.00 86.81 190 ASP A C 1
ATOM 1502 O O . ASP A 1 190 ? 59.335 0.695 -67.884 1.00 86.81 190 ASP A O 1
ATOM 1506 N N . ASN A 1 191 ? 58.645 2.168 -66.345 1.00 91.00 191 ASN A N 1
ATOM 1507 C CA . ASN A 1 191 ? 59.912 2.219 -65.602 1.00 91.00 191 ASN A CA 1
ATOM 1508 C C . ASN A 1 191 ? 59.741 1.858 -64.111 1.00 91.00 191 ASN A C 1
ATOM 1510 O O . ASN A 1 191 ? 58.820 2.333 -63.444 1.00 91.00 191 ASN A O 1
ATOM 1514 N N . ALA A 1 192 ? 60.679 1.095 -63.537 1.00 89.88 192 ALA A N 1
ATOM 1515 C CA . ALA A 1 192 ? 60.663 0.656 -62.134 1.00 89.88 192 ALA A CA 1
ATOM 1516 C C . ALA A 1 192 ? 60.513 1.815 -61.125 1.00 89.88 192 ALA A C 1
ATOM 1518 O O . ALA A 1 192 ? 59.798 1.691 -60.127 1.00 89.88 192 ALA A O 1
ATOM 1519 N N . ALA A 1 193 ? 61.121 2.974 -61.403 1.00 87.81 193 ALA A N 1
ATOM 1520 C CA . ALA A 1 193 ? 60.971 4.164 -60.563 1.00 87.81 193 ALA A CA 1
ATOM 1521 C C . ALA A 1 193 ? 59.556 4.777 -60.634 1.00 87.81 193 ALA A C 1
ATOM 1523 O O . ALA A 1 193 ? 59.055 5.287 -59.631 1.00 87.81 193 ALA A O 1
ATOM 1524 N N . GLN A 1 194 ? 58.896 4.721 -61.797 1.00 87.31 194 GLN A N 1
ATOM 1525 C CA . GLN A 1 194 ? 57.511 5.181 -61.973 1.00 87.31 194 GLN A CA 1
ATOM 1526 C C . GLN A 1 194 ? 56.525 4.223 -61.297 1.00 87.31 194 GLN A C 1
ATOM 1528 O O . GLN A 1 194 ? 55.610 4.683 -60.617 1.00 87.31 194 GLN A O 1
ATOM 1533 N N . ILE A 1 195 ? 56.776 2.911 -61.364 1.00 89.56 195 ILE A N 1
ATOM 1534 C CA . ILE A 1 195 ? 55.997 1.891 -60.645 1.00 89.56 195 ILE A CA 1
ATOM 1535 C C . ILE A 1 195 ? 56.078 2.117 -59.128 1.00 89.56 195 ILE A C 1
ATOM 1537 O O . ILE A 1 195 ? 55.055 2.090 -58.443 1.00 89.56 195 ILE A O 1
ATOM 1541 N N . ALA A 1 196 ? 57.270 2.391 -58.587 1.00 91.88 196 ALA A N 1
ATOM 1542 C CA . ALA A 1 196 ? 57.436 2.685 -57.162 1.00 91.88 196 ALA A CA 1
ATOM 1543 C C . ALA A 1 196 ? 56.697 3.968 -56.738 1.00 91.88 196 ALA A C 1
ATOM 1545 O O . ALA A 1 196 ? 56.081 3.999 -55.672 1.00 91.88 196 ALA A O 1
ATOM 1546 N N . LYS A 1 197 ? 56.715 5.014 -57.578 1.00 90.75 197 LYS A N 1
ATOM 1547 C CA . LYS A 1 197 ? 55.934 6.243 -57.353 1.00 90.75 197 LYS A CA 1
ATOM 1548 C C . LYS A 1 197 ? 54.429 5.968 -57.388 1.00 90.75 197 LYS A C 1
ATOM 1550 O O . LYS A 1 197 ? 53.726 6.412 -56.487 1.00 90.75 197 LYS A O 1
ATOM 1555 N N . ARG A 1 198 ? 53.952 5.185 -58.361 1.00 92.75 198 ARG A N 1
ATOM 1556 C CA . ARG A 1 198 ? 52.545 4.776 -58.469 1.00 92.75 198 ARG A CA 1
ATOM 1557 C C . ARG A 1 198 ? 52.082 4.015 -57.226 1.00 92.75 198 ARG A C 1
ATOM 1559 O O . ARG A 1 198 ? 51.040 4.353 -56.685 1.00 92.75 198 ARG A O 1
ATOM 1566 N N . ARG A 1 199 ? 52.867 3.048 -56.734 1.00 92.25 199 ARG A N 1
ATOM 1567 C CA . ARG A 1 199 ? 52.547 2.298 -55.501 1.00 92.25 199 ARG A CA 1
ATOM 1568 C C . ARG A 1 199 ? 52.404 3.215 -54.290 1.00 92.25 199 ARG A C 1
ATOM 1570 O O . ARG A 1 199 ? 51.394 3.149 -53.612 1.00 92.25 199 ARG A O 1
ATOM 1577 N N . LYS A 1 200 ? 53.352 4.134 -54.081 1.00 93.75 200 LYS A N 1
ATOM 1578 C CA . LYS A 1 200 ? 53.259 5.110 -52.982 1.00 93.75 200 LYS A CA 1
ATOM 1579 C C . LYS A 1 200 ? 52.003 5.973 -53.081 1.00 93.75 200 LYS A C 1
ATOM 1581 O O . LYS A 1 200 ? 51.320 6.156 -52.084 1.00 93.75 200 LYS A O 1
ATOM 1586 N N . MET A 1 201 ? 51.681 6.457 -54.283 1.00 92.50 201 MET A N 1
ATOM 1587 C CA . MET A 1 201 ? 50.456 7.226 -54.506 1.00 92.50 201 MET A CA 1
ATOM 1588 C C . MET A 1 201 ? 49.201 6.399 -54.179 1.00 92.50 201 MET A C 1
ATOM 1590 O O . MET A 1 201 ? 48.299 6.930 -53.538 1.00 92.50 201 MET A O 1
ATOM 1594 N N . MET A 1 202 ? 49.157 5.117 -54.564 1.00 91.44 202 MET A N 1
ATOM 1595 C CA . MET A 1 202 ? 48.063 4.197 -54.215 1.00 91.44 202 MET A CA 1
ATOM 1596 C C . MET A 1 202 ? 47.940 4.004 -52.705 1.00 91.44 202 MET A C 1
ATOM 1598 O O . MET A 1 202 ? 46.869 4.253 -52.163 1.00 91.44 202 MET A O 1
ATOM 1602 N N . ASP A 1 203 ? 49.033 3.676 -52.016 1.00 94.94 203 ASP A N 1
ATOM 1603 C CA . ASP A 1 203 ? 49.014 3.468 -50.565 1.00 94.94 203 ASP A CA 1
ATOM 1604 C C . ASP A 1 203 ? 48.574 4.743 -49.815 1.00 94.94 203 ASP A C 1
ATOM 1606 O O . ASP A 1 203 ? 47.841 4.685 -48.826 1.00 94.94 203 ASP A O 1
ATOM 1610 N N . ASP A 1 204 ? 49.021 5.916 -50.276 1.00 93.75 204 ASP A N 1
ATOM 1611 C CA . ASP A 1 204 ? 48.637 7.209 -49.704 1.00 93.75 204 ASP A CA 1
ATOM 1612 C C . ASP A 1 204 ? 47.147 7.506 -49.910 1.00 93.75 204 ASP A C 1
ATOM 1614 O O . ASP A 1 204 ? 46.499 8.043 -49.007 1.00 93.75 204 ASP A O 1
ATOM 1618 N N . MET A 1 205 ? 46.598 7.162 -51.077 1.00 90.38 205 MET A N 1
ATOM 1619 C CA . MET A 1 205 ? 45.173 7.321 -51.361 1.00 90.38 205 MET A CA 1
ATOM 1620 C C . MET A 1 205 ? 44.329 6.346 -50.541 1.00 90.38 205 MET A C 1
ATOM 1622 O O . MET A 1 205 ? 43.357 6.759 -49.912 1.00 90.38 205 MET A O 1
ATOM 1626 N N . GLU A 1 206 ? 44.738 5.081 -50.458 1.00 92.44 206 GLU A N 1
ATOM 1627 C CA . GLU A 1 206 ? 44.065 4.080 -49.633 1.00 92.44 206 GLU A CA 1
ATOM 1628 C C . GLU A 1 206 ? 43.993 4.539 -48.177 1.00 92.44 206 GLU A C 1
ATOM 1630 O O . GLU A 1 206 ? 42.914 4.532 -47.588 1.00 92.44 206 GLU A O 1
ATOM 1635 N N . ARG A 1 207 ? 45.097 5.028 -47.594 1.00 95.19 207 ARG A N 1
ATOM 1636 C CA . ARG A 1 207 ? 45.087 5.537 -46.209 1.00 95.19 207 ARG A CA 1
ATOM 1637 C C . ARG A 1 207 ? 44.101 6.688 -46.001 1.00 95.19 207 ARG A C 1
ATOM 1639 O O . ARG A 1 207 ? 43.482 6.758 -44.941 1.00 95.19 207 ARG A O 1
ATOM 1646 N N . LYS A 1 208 ? 43.918 7.563 -46.994 1.00 91.88 208 LYS A N 1
ATOM 1647 C CA . LYS A 1 208 ? 42.907 8.633 -46.935 1.00 91.88 208 LYS A CA 1
ATOM 1648 C C . LYS A 1 208 ? 41.486 8.070 -46.973 1.00 91.88 208 LYS A C 1
ATOM 1650 O O . LYS A 1 208 ? 40.646 8.510 -46.192 1.00 91.88 208 LYS A O 1
ATOM 1655 N N . GLU A 1 209 ? 41.222 7.077 -47.822 1.00 90.75 209 GLU A N 1
ATOM 1656 C CA . GLU A 1 209 ? 39.922 6.392 -47.870 1.00 90.75 209 GLU A CA 1
ATOM 1657 C C . GLU A 1 209 ? 39.618 5.646 -46.560 1.00 90.75 209 GLU A C 1
ATOM 1659 O O . GLU A 1 209 ? 38.493 5.710 -46.059 1.00 90.75 209 GLU A O 1
ATOM 1664 N N . TRP A 1 210 ? 40.619 4.981 -45.973 1.00 94.44 210 TRP A N 1
ATOM 1665 C CA . TRP A 1 210 ? 40.504 4.325 -44.668 1.00 94.44 210 TRP A CA 1
ATOM 1666 C C . TRP A 1 210 ? 40.194 5.328 -43.555 1.00 94.44 210 TRP A C 1
ATOM 1668 O O . TRP A 1 210 ? 39.251 5.105 -42.798 1.00 94.44 210 TRP A O 1
ATOM 1678 N N . ALA A 1 211 ? 40.908 6.456 -43.502 1.00 96.25 211 ALA A N 1
ATOM 1679 C CA . ALA A 1 211 ? 40.651 7.507 -42.519 1.00 96.25 211 ALA A CA 1
ATOM 1680 C C . ALA A 1 211 ? 39.232 8.088 -42.647 1.00 96.25 211 ALA A C 1
ATOM 1682 O O . ALA A 1 211 ? 38.569 8.343 -41.644 1.00 96.25 211 ALA A O 1
ATOM 1683 N N . PHE A 1 212 ? 38.731 8.257 -43.874 1.00 91.50 212 PHE A N 1
ATOM 1684 C CA . PHE A 1 212 ? 37.360 8.713 -44.099 1.00 91.50 212 PHE A CA 1
ATOM 1685 C C . PHE A 1 212 ? 36.322 7.703 -43.581 1.00 91.50 212 PHE A C 1
ATOM 1687 O O . PHE A 1 212 ? 35.390 8.082 -42.872 1.00 91.50 212 PHE A O 1
ATOM 1694 N N . ARG A 1 213 ? 36.503 6.407 -43.872 1.00 92.69 213 ARG A N 1
ATOM 1695 C CA . ARG A 1 213 ? 35.623 5.344 -43.346 1.00 92.69 213 ARG A CA 1
ATOM 1696 C C . ARG A 1 213 ? 35.651 5.281 -41.822 1.00 92.69 213 ARG A C 1
ATOM 1698 O O . ARG A 1 213 ? 34.619 5.061 -41.194 1.00 92.69 213 ARG A O 1
ATOM 1705 N N . GLU A 1 214 ? 36.819 5.477 -41.222 1.00 96.31 214 GLU A N 1
ATOM 1706 C CA . GLU A 1 214 ? 36.969 5.490 -39.769 1.00 96.31 214 GLU A CA 1
ATOM 1707 C C . GLU A 1 214 ? 36.182 6.647 -39.134 1.00 96.31 214 GLU A C 1
ATOM 1709 O O . GLU A 1 214 ? 35.445 6.425 -38.174 1.00 96.31 214 GLU A O 1
ATOM 1714 N N . GLN A 1 215 ? 36.206 7.838 -39.743 1.00 95.44 215 GLN A N 1
ATOM 1715 C CA . GLN A 1 215 ? 35.380 8.976 -39.314 1.00 95.44 215 GLN A CA 1
ATOM 1716 C C . GLN A 1 215 ? 33.872 8.703 -39.441 1.00 95.44 215 GLN A C 1
ATOM 1718 O O . GLN A 1 215 ? 33.090 9.119 -38.584 1.00 95.44 215 GLN A O 1
ATOM 1723 N N . GLU A 1 216 ? 33.423 8.018 -40.497 1.00 93.25 216 GLU A N 1
ATOM 1724 C CA . GLU A 1 216 ? 32.013 7.615 -40.633 1.00 93.25 216 GLU A CA 1
ATOM 1725 C C . GLU A 1 216 ? 31.597 6.645 -39.519 1.00 93.25 216 GLU A C 1
ATOM 1727 O O . GLU A 1 216 ? 30.535 6.809 -38.905 1.00 93.25 216 GLU A O 1
ATOM 1732 N N . ILE A 1 217 ? 32.448 5.659 -39.223 1.00 96.38 217 ILE A N 1
ATOM 1733 C CA . ILE A 1 217 ? 32.223 4.700 -38.138 1.00 96.38 217 ILE A CA 1
ATOM 1734 C C . ILE A 1 217 ? 32.173 5.426 -36.792 1.00 96.38 217 ILE A C 1
ATOM 1736 O O . ILE A 1 217 ? 31.264 5.164 -36.001 1.00 96.38 217 ILE A O 1
ATOM 1740 N N . GLU A 1 218 ? 33.091 6.358 -36.542 1.00 97.69 218 GLU A N 1
ATOM 1741 C CA . GLU A 1 218 ? 33.125 7.159 -35.318 1.00 97.69 218 GLU A CA 1
ATOM 1742 C C . GLU A 1 218 ? 31.832 7.969 -35.147 1.00 97.69 218 GLU A C 1
ATOM 1744 O O . GLU A 1 218 ? 31.172 7.858 -34.111 1.00 97.69 218 GLU A O 1
ATOM 1749 N N . LYS A 1 219 ? 31.369 8.674 -36.190 1.00 96.25 219 LYS A N 1
ATOM 1750 C CA . LYS A 1 219 ? 30.085 9.405 -36.169 1.00 96.25 219 LYS A CA 1
ATOM 1751 C C . LYS A 1 219 ? 28.907 8.487 -35.822 1.00 96.25 219 LYS A C 1
ATOM 1753 O O . LYS A 1 219 ? 28.053 8.846 -35.004 1.00 96.25 219 LYS A O 1
ATOM 1758 N N . LEU A 1 220 ? 28.849 7.288 -36.406 1.00 96.06 220 LEU A N 1
ATOM 1759 C CA . LEU A 1 220 ? 27.804 6.305 -36.095 1.00 96.06 220 LEU A CA 1
ATOM 1760 C C . LEU A 1 220 ? 27.893 5.811 -34.646 1.00 96.06 220 LEU A C 1
ATOM 1762 O O . LEU A 1 220 ? 26.867 5.681 -33.967 1.00 96.06 220 LEU A O 1
ATOM 1766 N N . GLN A 1 221 ? 29.102 5.544 -34.157 1.00 97.25 221 GLN A N 1
ATOM 1767 C CA . GLN A 1 221 ? 29.334 5.133 -32.776 1.00 97.25 221 GLN A CA 1
ATOM 1768 C C . GLN A 1 221 ? 28.952 6.238 -31.790 1.00 97.25 221 GLN A C 1
ATOM 1770 O O . GLN A 1 221 ? 28.281 5.950 -30.799 1.00 97.25 221 GLN A O 1
ATOM 1775 N N . GLU A 1 222 ? 29.268 7.499 -32.076 1.00 98.12 222 GLU A N 1
ATOM 1776 C CA . GLU A 1 222 ? 28.837 8.632 -31.260 1.00 98.12 222 GLU A CA 1
ATOM 1777 C C . GLU A 1 222 ? 27.314 8.723 -31.161 1.00 98.12 222 GLU A C 1
ATOM 1779 O O . GLU A 1 222 ? 26.776 8.912 -30.067 1.00 98.12 222 GLU A O 1
ATOM 1784 N N . ILE A 1 223 ? 26.599 8.569 -32.280 1.00 97.50 223 ILE A N 1
ATOM 1785 C CA . ILE A 1 223 ? 25.130 8.590 -32.288 1.00 97.50 223 ILE A CA 1
ATOM 1786 C C . ILE A 1 223 ? 24.587 7.453 -31.415 1.00 97.50 223 ILE A C 1
ATOM 1788 O O . ILE A 1 223 ? 23.729 7.689 -30.556 1.00 97.50 223 ILE A O 1
ATOM 1792 N N . ARG A 1 224 ? 25.127 6.236 -31.563 1.00 97.94 224 ARG A N 1
ATOM 1793 C CA . ARG A 1 224 ? 24.759 5.081 -30.724 1.00 97.94 224 ARG A CA 1
ATOM 1794 C C . ARG A 1 224 ? 25.039 5.347 -29.244 1.00 97.94 224 ARG A C 1
ATOM 1796 O O . ARG A 1 224 ? 24.167 5.109 -28.408 1.00 97.94 224 ARG A O 1
ATOM 1803 N N . LEU A 1 225 ? 26.200 5.908 -28.912 1.00 98.44 225 LEU A N 1
ATOM 1804 C CA . LEU A 1 225 ? 26.570 6.268 -27.542 1.00 98.44 225 LEU A CA 1
ATOM 1805 C C . LEU A 1 225 ? 25.637 7.329 -26.954 1.00 98.44 225 LEU A C 1
ATOM 1807 O O . LEU A 1 225 ? 25.239 7.215 -25.795 1.00 98.44 225 LEU A O 1
ATOM 1811 N N . ARG A 1 226 ? 25.237 8.340 -27.733 1.00 98.25 226 ARG A N 1
ATOM 1812 C CA . ARG A 1 226 ? 24.256 9.348 -27.291 1.00 98.25 226 ARG A CA 1
ATOM 1813 C C . ARG A 1 226 ? 22.913 8.701 -26.954 1.00 98.25 226 ARG A C 1
ATOM 1815 O O . ARG A 1 226 ? 22.310 9.057 -25.941 1.00 98.25 226 ARG A O 1
ATOM 1822 N N . VAL A 1 227 ? 22.452 7.747 -27.763 1.00 98.25 227 VAL A N 1
ATOM 1823 C CA . VAL A 1 227 ? 21.220 6.991 -27.481 1.00 98.25 227 VAL A CA 1
ATOM 1824 C C . VAL A 1 227 ? 21.376 6.151 -26.211 1.00 98.25 227 VAL A C 1
ATOM 1826 O O . VAL A 1 227 ? 20.516 6.226 -25.333 1.00 98.25 227 VAL A O 1
ATOM 1829 N N . LEU A 1 228 ? 22.486 5.426 -26.056 1.00 98.25 228 LEU A N 1
ATOM 1830 C CA . LEU A 1 228 ? 22.757 4.621 -24.859 1.00 98.25 228 LEU A CA 1
ATOM 1831 C C . LEU A 1 228 ? 22.801 5.466 -23.583 1.00 98.25 228 LEU A C 1
ATOM 1833 O O . LEU A 1 228 ? 22.171 5.102 -22.593 1.00 98.25 228 LEU A O 1
ATOM 1837 N N . LYS A 1 229 ? 23.457 6.632 -23.613 1.00 98.31 229 LYS A N 1
ATOM 1838 C CA . LYS A 1 229 ? 23.468 7.578 -22.483 1.00 98.31 229 LYS A CA 1
ATOM 1839 C C . LYS A 1 229 ? 22.052 7.996 -22.083 1.00 98.31 229 LYS A C 1
ATOM 1841 O O . LYS A 1 229 ? 21.717 7.964 -20.903 1.00 98.31 229 LYS A O 1
ATOM 1846 N N . LYS A 1 230 ? 21.192 8.325 -23.055 1.00 98.12 230 LYS A N 1
ATOM 1847 C CA . LYS A 1 230 ? 19.780 8.661 -22.786 1.00 98.12 230 LYS A CA 1
ATOM 1848 C C . LYS A 1 230 ? 19.013 7.486 -22.173 1.00 98.12 230 LYS A C 1
ATOM 1850 O O . LYS A 1 230 ? 18.183 7.698 -21.294 1.00 98.12 230 LYS A O 1
ATOM 1855 N N . LEU A 1 231 ? 19.270 6.258 -22.624 1.00 98.19 231 LEU A N 1
ATOM 1856 C CA . LEU A 1 231 ? 18.634 5.064 -22.061 1.00 98.19 231 LEU A CA 1
ATOM 1857 C C . LEU A 1 231 ? 19.088 4.793 -20.624 1.00 98.19 231 LEU A C 1
ATOM 1859 O O . LEU A 1 231 ? 18.244 4.477 -19.789 1.00 98.19 231 LEU A O 1
ATOM 1863 N N . LEU A 1 232 ? 20.377 4.970 -20.327 1.00 98.44 232 LEU A N 1
ATOM 1864 C CA . LEU A 1 232 ? 20.914 4.835 -18.972 1.00 98.44 232 LEU A CA 1
ATOM 1865 C C . LEU A 1 232 ? 20.294 5.853 -18.014 1.00 98.44 232 LEU A C 1
ATOM 1867 O O . LEU A 1 232 ? 19.847 5.466 -16.939 1.00 98.44 232 LEU A O 1
ATOM 1871 N N . LEU A 1 233 ? 20.179 7.119 -18.428 1.00 98.25 233 LEU A N 1
ATOM 1872 C CA . LEU A 1 233 ? 19.510 8.148 -17.624 1.00 98.25 233 LEU A CA 1
ATOM 1873 C C . LEU A 1 233 ? 18.062 7.758 -17.308 1.00 98.25 233 LEU A C 1
ATOM 1875 O O . LEU A 1 233 ? 17.665 7.751 -16.149 1.00 98.25 233 LEU A O 1
ATOM 1879 N N . ARG A 1 234 ? 17.302 7.311 -18.315 1.00 97.75 234 ARG A N 1
ATOM 1880 C CA . ARG A 1 234 ? 15.922 6.836 -18.114 1.00 97.75 234 ARG A CA 1
ATOM 1881 C C . ARG A 1 234 ? 15.839 5.629 -17.183 1.00 97.75 234 ARG A C 1
ATOM 1883 O O . ARG A 1 234 ? 14.868 5.487 -16.446 1.00 97.75 234 ARG A O 1
ATOM 1890 N N . GLN A 1 235 ? 16.800 4.709 -17.250 1.00 97.81 235 GLN A N 1
ATOM 1891 C CA . GLN A 1 235 ? 16.846 3.573 -16.327 1.00 97.81 235 GLN A CA 1
ATOM 1892 C C . GLN A 1 235 ? 17.121 4.038 -14.896 1.00 97.81 235 GLN A C 1
ATOM 1894 O O . GLN A 1 235 ? 16.453 3.569 -13.976 1.00 97.81 235 GLN A O 1
ATOM 1899 N N . GLN A 1 236 ? 18.041 4.983 -14.719 1.00 98.12 236 GLN A N 1
ATOM 1900 C CA . GLN A 1 236 ? 18.378 5.549 -13.419 1.00 98.12 236 GLN A CA 1
ATOM 1901 C C . GLN A 1 236 ? 17.206 6.332 -12.810 1.00 98.12 236 GLN A C 1
ATOM 1903 O O . GLN A 1 236 ? 16.912 6.152 -11.633 1.00 98.12 236 GLN A O 1
ATOM 1908 N N . GLU A 1 237 ? 16.492 7.129 -13.608 1.00 98.00 237 GLU A N 1
ATOM 1909 C CA . GLU A 1 237 ? 15.262 7.824 -13.195 1.00 98.00 237 GLU A CA 1
ATOM 1910 C C . GLU A 1 237 ? 14.185 6.834 -12.738 1.00 98.00 237 GLU A C 1
ATOM 1912 O O . GLU A 1 237 ? 13.603 6.974 -11.668 1.00 98.00 237 GLU A O 1
ATOM 1917 N N . LYS A 1 238 ? 13.961 5.759 -13.499 1.00 97.75 238 LYS A N 1
ATOM 1918 C CA . LYS A 1 238 ? 13.002 4.720 -13.096 1.00 97.75 238 LYS A CA 1
ATOM 1919 C C . LYS A 1 238 ? 13.407 4.035 -11.793 1.00 97.75 238 LYS A C 1
ATOM 1921 O O . LYS A 1 238 ? 12.545 3.724 -10.976 1.00 97.75 238 LYS A O 1
ATOM 1926 N N . GLN A 1 239 ? 14.697 3.766 -11.599 1.00 97.50 239 GLN A N 1
ATOM 1927 C CA . GLN A 1 239 ? 15.192 3.182 -10.353 1.00 97.50 239 GLN A CA 1
ATOM 1928 C C . GLN A 1 239 ? 14.997 4.141 -9.176 1.00 97.50 239 GLN A C 1
ATOM 1930 O O . GLN A 1 239 ? 14.457 3.725 -8.153 1.00 97.50 239 GLN A O 1
ATOM 1935 N N . SER A 1 240 ? 15.339 5.421 -9.339 1.00 97.50 240 SER A N 1
ATOM 1936 C CA . SER A 1 240 ? 15.172 6.419 -8.281 1.00 97.50 240 SER A CA 1
ATOM 1937 C C . SER A 1 240 ? 13.703 6.634 -7.913 1.00 97.50 240 SER A C 1
ATOM 1939 O O . SER A 1 240 ? 13.386 6.734 -6.730 1.00 97.50 240 SER A O 1
ATOM 1941 N N . GLU A 1 241 ? 12.786 6.611 -8.883 1.00 98.19 241 GLU A N 1
ATOM 1942 C CA . GLU A 1 241 ? 11.341 6.648 -8.626 1.00 98.19 241 GLU A CA 1
ATOM 1943 C C . GLU A 1 241 ? 10.856 5.441 -7.812 1.00 98.19 241 GLU A C 1
ATOM 1945 O O . GLU A 1 241 ? 10.017 5.584 -6.918 1.00 98.19 241 GLU A O 1
ATOM 1950 N N . LEU A 1 242 ? 11.348 4.238 -8.122 1.00 97.94 242 LEU A N 1
ATOM 1951 C CA . LEU A 1 242 ? 10.994 3.029 -7.374 1.00 97.94 242 LEU A CA 1
ATOM 1952 C C . LEU A 1 242 ? 11.541 3.080 -5.947 1.00 97.94 242 LEU A C 1
ATOM 1954 O O . LEU A 1 242 ? 10.830 2.716 -5.009 1.00 97.94 242 LEU A O 1
ATOM 1958 N N . ASP A 1 243 ? 12.772 3.548 -5.776 1.00 98.00 243 ASP A N 1
ATOM 1959 C CA . ASP A 1 243 ? 13.388 3.681 -4.459 1.00 98.00 243 ASP A CA 1
ATOM 1960 C C . ASP A 1 243 ? 12.705 4.768 -3.620 1.00 98.00 243 ASP A C 1
ATOM 1962 O O . ASP A 1 243 ? 12.433 4.539 -2.441 1.00 98.00 243 ASP A O 1
ATOM 1966 N N . ALA A 1 244 ? 12.310 5.890 -4.228 1.00 98.31 244 ALA A N 1
ATOM 1967 C CA . ALA A 1 244 ? 11.509 6.920 -3.569 1.00 98.31 244 ALA A CA 1
ATOM 1968 C C . ALA A 1 244 ? 10.167 6.361 -3.067 1.00 98.31 244 ALA A C 1
ATOM 1970 O O . ALA A 1 244 ? 9.827 6.536 -1.898 1.00 98.31 244 ALA A O 1
ATOM 1971 N N . LYS A 1 245 ? 9.451 5.590 -3.898 1.00 98.12 245 LYS A N 1
ATOM 1972 C CA . LYS A 1 245 ? 8.193 4.932 -3.493 1.00 98.12 245 LYS A CA 1
ATOM 1973 C C . LYS A 1 245 ? 8.394 3.963 -2.326 1.00 98.12 245 LYS A C 1
ATOM 1975 O O . LYS A 1 245 ? 7.607 3.966 -1.384 1.00 98.12 245 LYS A O 1
ATOM 1980 N N . ARG A 1 246 ? 9.467 3.162 -2.346 1.00 98.44 246 ARG A N 1
ATOM 1981 C CA . ARG A 1 246 ? 9.800 2.245 -1.237 1.00 98.44 246 ARG A CA 1
ATOM 1982 C C . ARG A 1 246 ? 10.073 3.002 0.063 1.00 98.44 246 ARG A C 1
ATOM 1984 O O . ARG A 1 246 ? 9.638 2.562 1.129 1.00 98.44 246 ARG A O 1
ATOM 1991 N N . LEU A 1 247 ? 10.793 4.122 -0.019 1.00 98.38 247 LEU A N 1
ATOM 1992 C CA . LEU A 1 247 ? 11.058 4.986 1.132 1.00 98.38 247 LEU A CA 1
ATOM 1993 C C . LEU A 1 247 ? 9.768 5.604 1.676 1.00 98.38 247 LEU A C 1
ATOM 1995 O O . LEU A 1 247 ? 9.564 5.588 2.892 1.00 98.38 247 LEU A O 1
ATOM 1999 N N . ASP A 1 248 ? 8.881 6.069 0.799 1.00 98.31 248 ASP A N 1
ATOM 2000 C CA . ASP A 1 248 ? 7.579 6.617 1.179 1.00 98.31 248 ASP A CA 1
ATOM 2001 C C . ASP A 1 248 ? 6.701 5.570 1.868 1.00 98.31 248 ASP A C 1
ATOM 2003 O O . ASP A 1 248 ? 6.139 5.841 2.932 1.00 98.31 248 ASP A O 1
ATOM 2007 N N . ASP A 1 249 ? 6.623 4.351 1.331 1.00 98.25 249 ASP A N 1
ATOM 2008 C CA . ASP A 1 249 ? 5.867 3.253 1.941 1.00 98.25 249 ASP A CA 1
ATOM 2009 C C . ASP A 1 249 ? 6.402 2.915 3.338 1.00 98.25 249 ASP A C 1
ATOM 2011 O O . ASP A 1 249 ? 5.643 2.776 4.307 1.00 98.25 249 ASP A O 1
ATOM 2015 N N . HIS A 1 250 ? 7.728 2.827 3.470 1.00 98.25 250 HIS A N 1
ATOM 2016 C CA . HIS A 1 250 ? 8.378 2.601 4.755 1.00 98.25 250 HIS A CA 1
ATOM 2017 C C . HIS A 1 250 ? 8.067 3.738 5.740 1.00 98.25 250 HIS A C 1
ATOM 2019 O O . HIS A 1 250 ? 7.670 3.483 6.883 1.00 98.25 250 HIS A O 1
ATOM 2025 N N . TRP A 1 251 ? 8.166 4.991 5.295 1.00 98.38 251 TRP A N 1
ATOM 2026 C CA . TRP A 1 251 ? 7.841 6.164 6.100 1.00 98.38 251 TRP A CA 1
ATOM 2027 C C . TRP A 1 251 ? 6.373 6.170 6.548 1.00 98.38 251 TRP A C 1
ATOM 2029 O O . TRP A 1 251 ? 6.087 6.377 7.732 1.00 98.38 251 TRP A O 1
ATOM 2039 N N . GLN A 1 252 ? 5.434 5.864 5.651 1.00 98.31 252 GLN A N 1
ATOM 2040 C CA . GLN A 1 252 ? 4.010 5.774 5.975 1.00 98.31 252 GLN A CA 1
ATOM 2041 C C . GLN A 1 252 ? 3.729 4.689 7.017 1.00 98.31 252 GLN A C 1
ATOM 2043 O O . GLN A 1 252 ? 2.933 4.910 7.936 1.00 98.31 252 GLN A O 1
ATOM 2048 N N . ASN A 1 253 ? 4.380 3.532 6.907 1.00 98.38 253 ASN A N 1
ATOM 2049 C CA . ASN A 1 253 ? 4.228 2.441 7.867 1.00 98.38 253 ASN A CA 1
ATOM 2050 C C . ASN A 1 253 ? 4.740 2.836 9.256 1.00 98.38 253 ASN A C 1
ATOM 2052 O O . ASN A 1 253 ? 4.025 2.659 10.248 1.00 98.38 253 ASN A O 1
ATOM 2056 N N . HIS A 1 254 ? 5.914 3.468 9.335 1.00 98.31 254 HIS A N 1
ATOM 2057 C CA . HIS A 1 254 ? 6.419 4.026 10.597 1.00 98.31 254 HIS A CA 1
ATOM 2058 C C . HIS A 1 254 ? 5.485 5.085 11.169 1.00 98.31 254 HIS A C 1
ATOM 2060 O O . HIS A 1 254 ? 5.216 5.099 12.373 1.00 98.31 254 HIS A O 1
ATOM 2066 N N . GLN A 1 255 ? 4.921 5.936 10.316 1.00 98.00 255 GLN A N 1
ATOM 2067 C CA . GLN A 1 255 ? 3.993 6.971 10.745 1.00 98.00 255 GLN A CA 1
ATOM 2068 C C . GLN A 1 255 ? 2.676 6.384 11.275 1.00 98.00 255 GLN A C 1
ATOM 2070 O O . GLN A 1 255 ? 2.135 6.883 12.266 1.00 98.00 255 GLN A O 1
ATOM 2075 N N . LYS A 1 256 ? 2.166 5.303 10.672 1.00 98.12 256 LYS A N 1
ATOM 2076 C CA . LYS A 1 256 ? 1.005 4.553 11.185 1.00 98.12 256 LYS A CA 1
ATOM 2077 C C . LYS A 1 256 ? 1.312 3.927 12.545 1.00 98.12 256 LYS A C 1
ATOM 2079 O O . LYS A 1 256 ? 0.573 4.177 13.496 1.00 98.12 256 LYS A O 1
ATOM 2084 N N . ALA A 1 257 ? 2.440 3.230 12.676 1.00 98.31 257 ALA A N 1
ATOM 2085 C CA . ALA A 1 257 ? 2.863 2.630 13.942 1.00 98.31 257 ALA A CA 1
ATOM 2086 C C . ALA A 1 257 ? 3.037 3.686 15.049 1.00 98.31 257 ALA A C 1
ATOM 2088 O O . ALA A 1 257 ? 2.612 3.490 16.192 1.00 98.31 257 ALA A O 1
ATOM 2089 N N . LYS A 1 258 ? 3.601 4.854 14.713 1.00 98.56 258 LYS A N 1
ATOM 2090 C CA . LYS A 1 258 ? 3.687 6.002 15.624 1.00 98.56 258 LYS A CA 1
ATOM 2091 C C . LYS A 1 258 ? 2.298 6.484 16.045 1.00 98.56 258 LYS A C 1
ATOM 2093 O O . LYS A 1 258 ? 2.061 6.663 17.238 1.00 98.56 258 LYS A O 1
ATOM 2098 N N . LYS A 1 259 ? 1.367 6.659 15.101 1.00 98.38 259 LYS A N 1
ATOM 2099 C CA . LYS A 1 259 ? -0.023 7.058 15.390 1.00 98.38 259 LYS A CA 1
ATOM 2100 C C . LYS A 1 259 ? -0.731 6.062 16.305 1.00 98.38 259 LYS A C 1
ATOM 2102 O O . LYS A 1 259 ? -1.417 6.486 17.229 1.00 98.38 259 LYS A O 1
ATOM 2107 N N . GLU A 1 260 ? -0.550 4.763 16.104 1.00 98.44 260 GLU A N 1
ATOM 2108 C CA . GLU A 1 260 ? -1.123 3.734 16.980 1.00 98.44 260 GLU A CA 1
ATOM 2109 C C . GLU A 1 260 ? -0.563 3.800 18.402 1.00 98.44 260 GLU A C 1
ATOM 2111 O O . GLU A 1 260 ? -1.329 3.757 19.366 1.00 98.44 260 GLU A O 1
ATOM 2116 N N . LYS A 1 261 ? 0.756 3.977 18.551 1.00 98.50 261 LYS A N 1
ATOM 2117 C CA . LYS A 1 261 ? 1.378 4.195 19.866 1.00 98.50 261 LYS A CA 1
ATOM 2118 C C . LYS A 1 261 ? 0.835 5.458 20.537 1.00 98.50 261 LYS A C 1
ATOM 2120 O O . LYS A 1 261 ? 0.477 5.408 21.709 1.00 98.50 261 LYS A O 1
ATOM 2125 N N . MET A 1 262 ? 0.695 6.559 19.796 1.00 98.38 262 MET A N 1
ATOM 2126 C CA . MET A 1 262 ? 0.099 7.793 20.322 1.00 98.38 262 MET A CA 1
ATOM 2127 C C . MET A 1 262 ? -1.351 7.586 20.772 1.00 98.38 262 MET A C 1
ATOM 2129 O O . MET A 1 262 ? -1.716 8.061 21.842 1.00 98.38 262 MET A O 1
ATOM 2133 N N . LYS A 1 263 ? -2.162 6.833 20.018 1.00 98.38 263 LYS A N 1
ATOM 2134 C CA . LYS A 1 263 ? -3.537 6.491 20.422 1.00 98.38 263 LYS A CA 1
ATOM 2135 C C . LYS A 1 263 ? -3.571 5.698 21.729 1.00 98.38 263 LYS A C 1
ATOM 2137 O O . LYS A 1 263 ? -4.407 5.991 22.577 1.00 98.38 263 LYS A O 1
ATOM 2142 N N . LYS A 1 264 ? -2.660 4.733 21.913 1.00 98.50 264 LYS A N 1
ATOM 2143 C CA . LYS A 1 264 ? -2.533 3.982 23.176 1.00 98.50 264 LYS A CA 1
ATOM 2144 C C . LYS A 1 264 ? -2.192 4.915 24.339 1.00 98.50 264 LYS A C 1
ATOM 2146 O O . LYS A 1 264 ? -2.917 4.930 25.322 1.00 98.50 264 LYS A O 1
ATOM 2151 N N . ILE A 1 265 ? -1.188 5.777 24.167 1.00 98.44 265 ILE A N 1
ATOM 2152 C CA . ILE A 1 265 ? -0.795 6.767 25.184 1.00 98.44 265 ILE A CA 1
ATOM 2153 C C . ILE A 1 265 ? -1.962 7.702 25.530 1.00 98.44 265 ILE A C 1
ATOM 2155 O O . ILE A 1 265 ? -2.217 7.963 26.702 1.00 98.44 265 ILE A O 1
ATOM 2159 N N . GLN A 1 266 ? -2.700 8.191 24.530 1.00 98.12 266 GLN A N 1
ATOM 2160 C CA . GLN A 1 266 ? -3.879 9.033 24.751 1.00 98.12 266 GLN A CA 1
ATOM 2161 C C . GLN A 1 266 ? -4.985 8.285 25.500 1.00 98.12 266 GLN A C 1
ATOM 2163 O O . GLN A 1 266 ? -5.590 8.841 26.415 1.00 98.12 266 GLN A O 1
ATOM 2168 N N . HIS A 1 267 ? -5.244 7.027 25.140 1.00 98.31 267 HIS A N 1
ATOM 2169 C CA . HIS A 1 267 ? -6.215 6.191 25.836 1.00 98.31 267 HIS A CA 1
ATOM 2170 C C . HIS A 1 267 ? -5.820 5.981 27.302 1.00 98.31 267 HIS A C 1
ATOM 2172 O O . HIS A 1 267 ? -6.637 6.218 28.193 1.00 98.31 267 HIS A O 1
ATOM 2178 N N . ASP A 1 268 ? -4.561 5.625 27.556 1.00 98.25 268 ASP A N 1
ATOM 2179 C CA . ASP A 1 268 ? -4.022 5.436 28.901 1.00 98.25 268 ASP A CA 1
ATOM 2180 C C . ASP A 1 268 ? -4.092 6.732 29.713 1.00 98.25 268 ASP A C 1
ATOM 2182 O O . ASP A 1 268 ? -4.517 6.717 30.868 1.00 98.25 268 ASP A O 1
ATOM 2186 N N . PHE A 1 269 ? -3.773 7.871 29.098 1.00 98.31 269 PHE A N 1
ATOM 2187 C CA . PHE A 1 269 ? -3.917 9.188 29.711 1.00 98.31 269 PHE A CA 1
ATOM 2188 C C . PHE A 1 269 ? -5.368 9.473 30.126 1.00 98.31 269 PHE A C 1
ATOM 2190 O O . PHE A 1 269 ? -5.617 9.835 31.276 1.00 98.31 269 PHE A O 1
ATOM 2197 N N . VAL A 1 270 ? -6.341 9.247 29.237 1.00 98.12 270 VAL A N 1
ATOM 2198 C CA . VAL A 1 270 ? -7.772 9.437 29.540 1.00 98.12 270 VAL A CA 1
ATOM 2199 C C . VAL A 1 270 ? -8.247 8.472 30.632 1.00 98.12 270 VAL A C 1
ATOM 2201 O O . VAL A 1 270 ? -8.987 8.875 31.535 1.00 98.12 270 VAL A O 1
ATOM 2204 N N . LEU A 1 271 ? -7.811 7.209 30.599 1.00 98.06 271 LEU A N 1
ATOM 2205 C CA . LEU A 1 271 ? -8.107 6.229 31.646 1.00 98.06 271 LEU A CA 1
ATOM 2206 C C . LEU A 1 271 ? -7.540 6.664 32.999 1.00 98.06 271 LEU A C 1
ATOM 2208 O O . LEU A 1 271 ? -8.241 6.595 34.012 1.00 98.06 271 LEU A O 1
ATOM 2212 N N . MET A 1 272 ? -6.287 7.115 33.026 1.00 97.88 272 MET A N 1
ATOM 2213 C CA . MET A 1 272 ? -5.622 7.581 34.240 1.00 97.88 272 MET A CA 1
ATOM 2214 C C . MET A 1 272 ? -6.293 8.835 34.790 1.00 97.88 272 MET A C 1
ATOM 2216 O O . MET A 1 272 ? -6.587 8.877 35.984 1.00 97.88 272 MET A O 1
ATOM 2220 N N . LEU A 1 273 ? -6.647 9.798 33.935 1.00 97.75 273 LEU A N 1
ATOM 2221 C CA . LEU A 1 273 ? -7.447 10.959 34.326 1.00 97.75 273 LEU A CA 1
ATOM 2222 C C . LEU A 1 273 ? -8.787 10.546 34.939 1.00 97.75 273 LEU A C 1
ATOM 2224 O O . LEU A 1 273 ? -9.139 11.020 36.017 1.00 97.75 273 LEU A O 1
ATOM 2228 N N . ARG A 1 274 ? -9.520 9.619 34.310 1.00 96.75 274 ARG A N 1
ATOM 2229 C CA . ARG A 1 274 ? -10.798 9.124 34.846 1.00 96.75 274 ARG A CA 1
ATOM 2230 C C . ARG A 1 274 ? -10.619 8.469 36.219 1.00 96.75 274 ARG A C 1
ATOM 2232 O O . ARG A 1 274 ? -11.406 8.737 37.127 1.00 96.75 274 ARG A O 1
ATOM 2239 N N . LYS A 1 275 ? -9.577 7.648 36.394 1.00 95.44 275 LYS A N 1
ATOM 2240 C CA . LYS A 1 275 ? -9.234 7.029 37.688 1.00 95.44 275 LYS A CA 1
ATOM 2241 C C . LYS A 1 275 ? -8.876 8.081 38.740 1.00 95.44 275 LYS A C 1
ATOM 2243 O O . LYS A 1 275 ? -9.321 7.961 39.878 1.00 95.44 275 LYS A O 1
ATOM 2248 N N . LEU A 1 276 ? -8.110 9.111 38.374 1.00 95.19 276 LEU A N 1
ATOM 2249 C CA . LEU A 1 276 ? -7.757 10.217 39.268 1.00 95.19 276 LEU A CA 1
ATOM 2250 C C . LE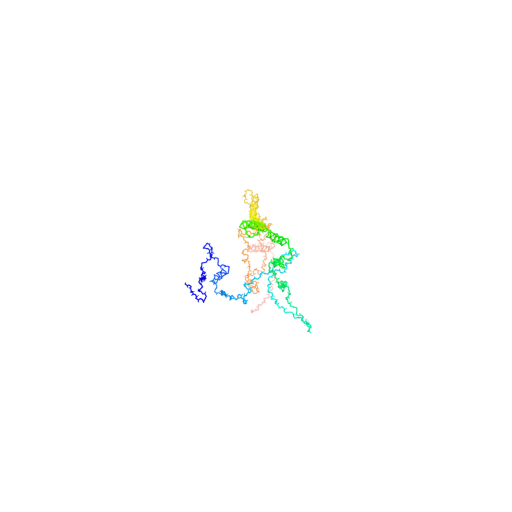U A 1 276 ? -8.990 11.015 39.693 1.00 95.19 276 LEU A C 1
ATOM 2252 O O . LEU A 1 276 ? -9.151 11.282 40.880 1.00 95.19 276 LEU A O 1
ATOM 2256 N N . ILE A 1 277 ? -9.895 11.329 38.764 1.00 95.62 277 ILE A N 1
ATOM 2257 C CA . ILE A 1 277 ? -11.164 12.004 39.071 1.00 95.62 277 ILE A CA 1
ATOM 2258 C C . ILE A 1 277 ? -12.007 11.152 40.029 1.00 95.62 277 ILE A C 1
ATOM 2260 O O . ILE A 1 277 ? -12.534 11.679 41.004 1.00 95.62 277 ILE A O 1
ATOM 2264 N N . ALA A 1 278 ? -12.103 9.838 39.801 1.00 91.06 278 ALA A N 1
ATOM 2265 C CA . ALA A 1 278 ? -12.824 8.932 40.696 1.00 91.06 278 ALA A CA 1
ATOM 2266 C C . ALA A 1 278 ? -12.197 8.879 42.102 1.00 91.06 278 ALA A C 1
ATOM 2268 O O . ALA A 1 278 ? -12.915 8.983 43.092 1.00 91.06 278 ALA A O 1
ATOM 2269 N N . LYS A 1 279 ? -10.862 8.802 42.204 1.00 89.88 279 LYS A N 1
ATOM 2270 C CA . LYS A 1 279 ? -10.149 8.872 43.493 1.00 89.88 279 LYS A CA 1
ATOM 2271 C C . LYS A 1 279 ? -10.333 10.222 44.188 1.00 89.88 279 LYS A C 1
ATOM 2273 O O . LYS A 1 279 ? -10.482 10.254 45.402 1.00 89.88 279 LYS A O 1
ATOM 2278 N N . ARG A 1 280 ? -10.373 11.327 43.431 1.00 89.75 280 ARG A N 1
ATOM 2279 C CA . ARG A 1 280 ? -10.616 12.676 43.966 1.00 89.75 280 ARG A CA 1
ATOM 2280 C C . ARG A 1 280 ? -12.007 12.818 44.586 1.00 89.75 280 ARG A C 1
ATOM 2282 O O . ARG A 1 280 ? -12.154 13.604 45.510 1.00 89.75 280 ARG A O 1
ATOM 2289 N N . LYS A 1 281 ? -13.015 12.076 44.117 1.00 87.75 281 LYS A N 1
ATOM 2290 C CA . LYS A 1 281 ? -14.336 12.069 44.770 1.00 87.75 281 LYS A CA 1
ATOM 2291 C C . LYS A 1 281 ? -14.250 11.508 46.197 1.00 87.75 281 LYS A C 1
ATOM 2293 O O . LYS A 1 281 ? -14.836 12.088 47.100 1.00 87.75 281 LYS A O 1
ATOM 2298 N N . ASN A 1 282 ? -13.419 10.483 46.415 1.00 85.69 282 ASN A N 1
ATOM 2299 C CA . ASN A 1 282 ? -13.259 9.811 47.710 1.00 85.69 282 ASN A CA 1
ATOM 2300 C C . ASN A 1 282 ? -11.823 9.954 48.256 1.00 85.69 282 ASN A C 1
ATOM 2302 O O . ASN A 1 282 ? -11.169 8.953 48.550 1.00 85.69 282 ASN A O 1
ATOM 2306 N N . VAL A 1 283 ? -11.325 11.190 48.418 1.00 81.50 283 VAL A N 1
ATOM 2307 C CA . VAL A 1 283 ? -9.936 11.468 48.869 1.00 81.50 283 VAL A CA 1
ATOM 2308 C C . VAL A 1 283 ? -9.598 10.779 50.194 1.00 81.50 283 VAL A C 1
ATOM 2310 O O . VAL A 1 283 ? -8.509 10.242 50.358 1.00 81.50 283 VAL A O 1
ATOM 2313 N N . MET A 1 284 ? -10.551 10.765 51.129 1.00 79.88 284 MET A N 1
ATOM 2314 C CA . MET A 1 284 ? -10.373 10.196 52.469 1.00 79.88 284 MET A CA 1
ATOM 2315 C C . MET A 1 284 ? -10.429 8.660 52.493 1.00 79.88 284 MET A C 1
ATOM 2317 O O . MET A 1 284 ? -10.237 8.074 53.555 1.00 79.88 284 MET A O 1
ATOM 2321 N N . GLY A 1 285 ? -10.764 8.002 51.373 1.00 78.62 285 GLY A N 1
ATOM 2322 C CA . GLY A 1 285 ? -10.856 6.539 51.278 1.00 78.62 285 GLY A CA 1
ATOM 2323 C C . GLY A 1 285 ? -11.924 5.891 52.168 1.00 78.62 285 GLY A C 1
ATOM 2324 O O . GLY A 1 285 ? -11.937 4.672 52.321 1.00 78.62 285 GLY A O 1
ATOM 2325 N N . LYS A 1 286 ? -12.817 6.683 52.771 1.00 82.69 286 LYS A N 1
ATOM 2326 C CA . LYS A 1 286 ? -13.886 6.177 53.634 1.00 82.69 286 LYS A CA 1
ATOM 2327 C C . LYS A 1 286 ? -14.926 5.448 52.784 1.00 82.69 286 LYS A C 1
ATOM 2329 O O . LYS A 1 286 ? -15.343 5.955 51.745 1.00 82.69 286 LYS A O 1
ATOM 2334 N N . LEU A 1 287 ? -15.341 4.267 53.236 1.00 77.19 287 LEU A N 1
ATOM 2335 C CA . LEU A 1 287 ? -16.465 3.541 52.651 1.00 77.19 287 LEU A CA 1
ATOM 2336 C C . LEU A 1 287 ? -17.749 4.323 52.947 1.00 77.19 287 LEU A C 1
ATOM 2338 O O . LEU A 1 287 ? -18.117 4.502 54.108 1.00 77.19 287 LEU A O 1
ATOM 2342 N N . GLU A 1 288 ? -18.406 4.817 51.902 1.00 78.12 288 GLU A N 1
ATOM 2343 C CA . GLU A 1 288 ? -19.699 5.484 52.033 1.00 78.12 288 GLU A CA 1
ATOM 2344 C C . GLU A 1 288 ? -20.786 4.450 52.338 1.00 78.12 288 GLU A C 1
ATOM 2346 O O . GLU A 1 288 ? -20.831 3.367 51.747 1.00 78.12 288 GLU A O 1
ATOM 2351 N N . ARG A 1 289 ? -21.665 4.775 53.290 1.00 84.69 289 ARG A N 1
ATOM 2352 C CA . ARG A 1 289 ? -22.828 3.940 53.590 1.00 84.69 289 ARG A CA 1
ATOM 2353 C C . ARG A 1 289 ? -23.808 4.018 52.418 1.00 84.69 289 ARG A C 1
ATOM 2355 O O . ARG A 1 289 ? -23.997 5.075 51.828 1.00 84.69 289 ARG A O 1
ATOM 2362 N N . ARG A 1 290 ? -24.435 2.886 52.104 1.00 85.50 290 ARG A N 1
ATOM 2363 C CA . ARG A 1 290 ? -25.395 2.746 51.006 1.00 85.50 290 ARG A CA 1
ATOM 2364 C C . ARG A 1 290 ? -26.620 3.653 51.211 1.00 85.50 290 ARG A C 1
ATOM 2366 O O . ARG A 1 290 ? -27.388 3.429 52.146 1.00 85.50 290 ARG A O 1
ATOM 2373 N N . ASP A 1 291 ? -26.816 4.629 50.325 1.00 88.81 291 ASP A N 1
ATOM 2374 C CA . ASP A 1 291 ? -27.997 5.504 50.301 1.00 88.81 291 ASP A CA 1
ATOM 2375 C C . ASP A 1 291 ? -29.106 4.872 49.446 1.00 88.81 291 ASP A C 1
ATOM 2377 O O . ASP A 1 291 ? -29.155 5.055 48.230 1.00 88.81 291 ASP A O 1
ATOM 2381 N N . ILE A 1 292 ? -30.033 4.154 50.087 1.00 91.06 292 ILE A N 1
ATOM 2382 C CA . ILE A 1 292 ? -31.126 3.440 49.399 1.00 91.06 292 ILE A CA 1
ATOM 2383 C C . ILE A 1 292 ? -31.961 4.402 48.544 1.00 91.06 292 ILE A C 1
ATOM 2385 O O . ILE A 1 292 ? -32.258 4.108 47.393 1.00 91.06 292 ILE A O 1
ATOM 2389 N N . ILE A 1 293 ? -32.303 5.580 49.073 1.00 92.94 293 ILE A N 1
ATOM 2390 C CA . ILE A 1 293 ? -33.138 6.547 48.347 1.00 92.94 293 ILE A CA 1
ATOM 2391 C C . ILE A 1 293 ? -32.452 6.977 47.044 1.00 92.94 293 ILE A C 1
ATOM 2393 O O . ILE A 1 293 ? -33.088 6.958 45.996 1.00 92.94 293 ILE A O 1
ATOM 2397 N N . LYS A 1 294 ? -31.147 7.287 47.079 1.00 91.00 294 LYS A N 1
ATOM 2398 C CA . LYS A 1 294 ? -30.400 7.692 45.878 1.00 91.00 294 LYS A CA 1
ATOM 2399 C C . LYS A 1 294 ? -30.304 6.574 44.844 1.00 91.00 294 LYS A C 1
ATOM 2401 O O . LYS A 1 294 ? -30.423 6.835 43.651 1.00 91.00 294 LYS A O 1
ATOM 2406 N N . GLU A 1 295 ? -30.122 5.334 45.283 1.00 90.12 295 GLU A N 1
ATOM 2407 C CA . GLU A 1 295 ? -30.089 4.191 44.368 1.00 90.12 295 GLU A CA 1
ATOM 2408 C C . GLU A 1 295 ? -31.419 3.986 43.650 1.00 90.12 295 GLU A C 1
ATOM 2410 O O . GLU A 1 295 ? -31.431 3.784 42.442 1.00 90.12 295 GLU A O 1
ATOM 2415 N N . TYR A 1 296 ? -32.545 4.094 44.357 1.00 91.69 296 TYR A N 1
ATOM 2416 C CA . TYR A 1 296 ? -33.857 3.953 43.724 1.00 91.69 296 TYR A CA 1
ATOM 2417 C C . TYR A 1 296 ? -34.247 5.165 42.865 1.00 91.69 296 TYR A C 1
ATOM 2419 O O . TYR A 1 296 ? -35.114 5.021 42.004 1.00 91.69 296 TYR A O 1
ATOM 2427 N N . THR A 1 297 ? -33.612 6.330 43.056 1.00 95.75 297 THR A N 1
ATOM 2428 C CA . THR A 1 297 ? -33.783 7.485 42.157 1.00 95.75 297 THR A CA 1
ATOM 2429 C C . THR A 1 297 ? -32.963 7.385 40.872 1.00 95.75 297 THR A C 1
ATOM 2431 O O . THR A 1 297 ? -33.364 7.960 39.864 1.00 95.75 297 THR A O 1
ATOM 2434 N N . ASP A 1 298 ? -31.829 6.679 40.886 1.00 92.25 298 ASP A N 1
ATOM 2435 C CA . ASP A 1 298 ? -30.962 6.528 39.716 1.00 92.25 298 ASP A CA 1
ATOM 2436 C C . ASP A 1 298 ? -31.215 5.182 39.026 1.00 92.25 298 ASP A C 1
ATOM 2438 O O . ASP A 1 298 ? -30.894 4.120 39.554 1.00 92.25 298 ASP A O 1
ATOM 2442 N N . PHE A 1 299 ? -31.761 5.209 37.811 1.00 89.81 299 PHE A N 1
ATOM 2443 C CA . PHE A 1 299 ? -32.015 3.994 37.031 1.00 89.81 299 PHE A CA 1
ATOM 2444 C C . PHE A 1 299 ? -30.734 3.278 36.582 1.00 89.81 299 PHE A C 1
ATOM 2446 O O . PHE A 1 299 ? -30.784 2.091 36.264 1.00 89.81 299 PHE A O 1
ATOM 2453 N N . ALA A 1 300 ? -29.586 3.964 36.569 1.00 89.12 300 ALA A N 1
ATOM 2454 C CA . ALA A 1 300 ? -28.290 3.343 36.292 1.00 89.12 300 ALA A CA 1
ATOM 2455 C C . ALA A 1 300 ? -27.673 2.671 37.533 1.00 89.12 300 ALA A C 1
ATOM 2457 O O . ALA A 1 300 ? -26.578 2.103 37.452 1.00 89.12 300 ALA A O 1
ATOM 2458 N N . SER A 1 301 ? -28.341 2.746 38.687 1.00 89.38 301 SER A N 1
ATOM 2459 C CA . SER A 1 301 ? -27.859 2.143 39.921 1.00 89.38 301 SER A CA 1
ATOM 2460 C C . SER A 1 301 ? -27.921 0.615 39.883 1.00 89.38 301 SER A C 1
ATOM 2462 O O . SER A 1 301 ? -28.583 -0.017 39.058 1.00 89.38 301 SER A O 1
ATOM 2464 N N . GLN A 1 302 ? -27.240 -0.001 40.846 1.00 85.44 302 GLN A N 1
ATOM 2465 C CA . GLN A 1 302 ? -27.134 -1.449 40.952 1.00 85.44 302 GLN A CA 1
ATOM 2466 C C . GLN A 1 302 ? -28.477 -2.155 41.221 1.00 85.44 302 GLN A C 1
ATOM 2468 O O . GLN A 1 302 ? -28.586 -3.348 40.946 1.00 85.44 302 GLN A O 1
ATOM 2473 N N . THR A 1 303 ? -29.485 -1.466 41.771 1.00 86.94 303 THR A N 1
ATOM 2474 C CA . THR A 1 303 ? -30.804 -2.070 42.036 1.00 86.94 303 THR A CA 1
ATOM 2475 C C . THR A 1 303 ? -31.559 -2.379 40.750 1.00 86.94 303 THR A C 1
ATOM 2477 O O . THR A 1 303 ? -32.203 -3.422 40.678 1.00 86.94 303 THR A O 1
ATOM 2480 N N . TYR A 1 304 ? -31.450 -1.512 39.742 1.00 87.81 304 TYR A N 1
ATOM 2481 C CA . TYR A 1 304 ? -32.110 -1.690 38.447 1.00 87.81 304 TYR A CA 1
ATOM 2482 C C . TYR A 1 304 ? -31.188 -2.316 37.395 1.00 87.81 304 TYR A C 1
ATOM 2484 O O . TYR A 1 304 ? -31.630 -3.160 36.620 1.00 87.81 304 TYR A O 1
ATOM 2492 N N . ALA A 1 305 ? -29.906 -1.941 37.387 1.00 87.56 305 ALA A N 1
ATOM 2493 C CA . ALA A 1 305 ? -28.906 -2.418 36.435 1.00 87.56 305 ALA A CA 1
ATOM 2494 C C . ALA A 1 305 ? -27.703 -3.045 37.172 1.00 87.56 305 ALA A C 1
ATOM 2496 O O . ALA A 1 305 ? -26.626 -2.441 37.259 1.00 87.56 305 ALA A O 1
ATOM 2497 N N . PRO A 1 306 ? -27.855 -4.259 37.739 1.00 88.06 306 PRO A N 1
ATOM 2498 C CA . PRO A 1 306 ? -26.774 -4.909 38.467 1.00 88.06 306 PRO A CA 1
ATOM 2499 C C . PRO A 1 306 ? -25.596 -5.252 37.543 1.00 88.06 306 PRO A C 1
ATOM 2501 O O . PRO A 1 306 ? -25.750 -5.843 36.475 1.00 88.06 306 PRO A O 1
ATOM 2504 N N . LEU A 1 307 ? -24.380 -4.914 37.982 1.00 87.75 307 LEU A N 1
ATOM 2505 C CA . LEU A 1 307 ? -23.146 -5.284 37.287 1.00 87.75 307 LEU A CA 1
ATOM 2506 C C . LEU A 1 307 ? -22.873 -6.784 37.439 1.00 87.75 307 LEU A C 1
ATOM 2508 O O . LEU A 1 307 ? -22.864 -7.311 38.553 1.00 87.75 307 LEU A O 1
ATOM 2512 N N . SER A 1 308 ? -22.509 -7.448 36.343 1.00 86.50 308 SER A N 1
ATOM 2513 C CA . SER A 1 308 ? -22.271 -8.899 36.319 1.00 86.50 308 SER A CA 1
ATOM 2514 C C . SER A 1 308 ? -21.205 -9.387 37.297 1.00 86.50 308 SER A C 1
ATOM 2516 O O . SER A 1 308 ? -21.362 -10.454 37.884 1.00 86.50 308 SER A O 1
ATOM 2518 N N . ARG A 1 309 ? -20.161 -8.586 37.560 1.00 87.75 309 ARG A N 1
ATOM 2519 C CA . ARG A 1 309 ? -19.104 -8.934 38.529 1.00 87.75 309 ARG A CA 1
ATOM 2520 C C . ARG A 1 309 ? -19.610 -9.145 39.962 1.00 87.75 309 ARG A C 1
ATOM 2522 O O . ARG A 1 309 ? -18.874 -9.673 40.782 1.00 87.75 309 ARG A O 1
ATOM 2529 N N . ILE A 1 310 ? -20.808 -8.654 40.281 1.00 86.19 310 ILE A N 1
ATOM 2530 C CA . ILE A 1 310 ? -21.405 -8.744 41.619 1.00 86.19 310 ILE A CA 1
ATOM 2531 C C . ILE A 1 310 ? -22.141 -10.081 41.786 1.00 86.19 310 ILE A C 1
ATOM 2533 O O . ILE A 1 310 ? -22.353 -10.529 42.908 1.00 86.19 310 ILE A O 1
ATOM 2537 N N . GLY A 1 311 ? -22.509 -10.737 40.678 1.00 81.94 311 GLY A N 1
ATOM 2538 C CA . GLY A 1 311 ? -23.135 -12.062 40.667 1.00 81.94 311 GLY A CA 1
ATOM 2539 C C . GLY A 1 311 ? -24.589 -12.102 41.147 1.00 81.94 311 GLY A C 1
ATOM 2540 O O . GLY A 1 311 ? -25.210 -13.160 41.106 1.00 81.94 311 GLY A O 1
ATOM 2541 N N . TYR A 1 312 ? -25.153 -10.973 41.581 1.00 77.94 312 TYR A N 1
ATOM 2542 C CA . TYR A 1 312 ? -26.533 -10.886 42.043 1.00 77.94 312 TYR A CA 1
ATOM 2543 C C . TYR A 1 312 ? -27.446 -10.384 40.925 1.00 77.94 312 TYR A C 1
ATOM 2545 O O . TYR A 1 312 ? -27.448 -9.197 40.597 1.00 77.94 312 TYR A O 1
ATOM 2553 N N . PHE A 1 313 ? -28.237 -11.297 40.372 1.00 80.12 313 PHE A N 1
ATOM 2554 C CA . PHE A 1 313 ? -29.277 -10.999 39.396 1.00 80.12 313 PHE A CA 1
ATOM 2555 C C . PHE A 1 313 ? -30.624 -11.416 39.991 1.00 80.12 313 PHE A C 1
ATOM 2557 O O . PHE A 1 313 ? -30.855 -12.618 40.156 1.00 80.12 313 PHE A O 1
ATOM 2564 N N . PRO A 1 314 ? -31.506 -10.462 40.336 1.00 74.25 314 PRO A N 1
ATOM 2565 C CA . PRO A 1 314 ? -32.786 -10.784 40.966 1.00 74.25 314 PRO A CA 1
ATOM 2566 C C . PRO A 1 314 ? -33.675 -11.651 40.061 1.00 74.25 314 PRO A C 1
ATOM 2568 O O . PRO A 1 314 ? -34.472 -12.439 40.557 1.00 74.25 314 PRO A O 1
ATOM 2571 N N . ASP A 1 315 ? -33.484 -11.554 38.745 1.00 77.31 315 ASP A N 1
ATOM 2572 C CA . ASP A 1 315 ? -34.317 -12.209 37.736 1.00 77.31 315 ASP A CA 1
ATOM 2573 C C . ASP A 1 315 ? -33.832 -13.619 37.335 1.00 77.31 315 ASP A C 1
ATOM 2575 O O . ASP A 1 315 ? -34.550 -14.359 36.674 1.00 77.31 315 ASP A O 1
ATOM 2579 N N . ASN A 1 316 ? -32.645 -14.061 37.780 1.00 79.12 316 ASN A N 1
ATOM 2580 C CA . ASN A 1 316 ? -32.081 -15.366 37.378 1.00 79.12 316 ASN A CA 1
ATOM 2581 C C . ASN A 1 316 ? -32.940 -16.581 37.786 1.00 79.12 316 ASN A C 1
ATOM 2583 O O . ASN A 1 316 ? -32.711 -17.683 37.295 1.00 79.12 316 ASN A O 1
ATOM 2587 N N . HIS A 1 317 ? -33.892 -16.410 38.705 1.00 77.38 317 HIS A N 1
ATOM 2588 C CA . HIS A 1 317 ? -34.770 -17.480 39.185 1.00 77.38 317 HIS A CA 1
ATOM 2589 C C . HIS A 1 317 ? -36.256 -17.125 39.076 1.00 77.38 317 HIS A C 1
ATOM 2591 O O . HIS A 1 317 ? -37.070 -17.742 39.769 1.00 77.38 317 HIS A O 1
ATOM 2597 N N . SER A 1 318 ? -36.633 -16.152 38.241 1.00 81.56 318 SER A N 1
ATOM 2598 C CA . SER A 1 318 ? -38.037 -15.738 38.106 1.00 81.56 318 SER A CA 1
ATOM 2599 C C . SER A 1 318 ? -38.950 -16.889 37.685 1.00 81.56 318 SER A C 1
ATOM 2601 O O . SER A 1 318 ? -40.062 -17.002 38.198 1.00 81.56 318 SER A O 1
ATOM 2603 N N . GLU A 1 319 ? -38.443 -17.834 36.890 1.00 82.12 319 GLU A N 1
ATOM 2604 C CA . GLU A 1 319 ? -39.169 -19.048 36.497 1.00 82.12 319 GLU A CA 1
ATOM 2605 C C . GLU A 1 319 ? -39.645 -19.907 37.680 1.00 82.12 319 GLU A C 1
ATOM 2607 O O . GLU A 1 319 ? -40.685 -20.555 37.575 1.00 82.12 319 GLU A O 1
ATOM 2612 N N . ARG A 1 320 ? -38.945 -19.891 38.827 1.00 81.31 320 ARG A N 1
ATOM 2613 C CA . ARG A 1 320 ? -39.350 -20.661 40.022 1.00 81.31 320 ARG A CA 1
ATOM 2614 C C . ARG A 1 320 ? -40.642 -20.149 40.649 1.00 81.31 320 ARG A C 1
ATOM 2616 O O . ARG A 1 320 ? -41.325 -20.901 41.336 1.00 81.31 320 ARG A O 1
ATOM 2623 N N . PHE A 1 321 ? -40.954 -18.876 40.437 1.00 81.38 321 PHE A N 1
ATOM 2624 C CA . PHE A 1 321 ? -42.150 -18.230 40.969 1.00 81.38 321 PHE A CA 1
ATOM 2625 C C . PHE A 1 321 ? -43.298 -18.210 39.955 1.00 81.38 321 PHE A C 1
ATOM 2627 O O . PHE A 1 321 ? -44.402 -17.779 40.285 1.00 81.38 321 PHE A O 1
ATOM 2634 N N . VAL A 1 322 ? -43.067 -18.702 38.733 1.00 85.44 322 VAL A N 1
ATOM 2635 C CA . VAL A 1 322 ? -44.122 -18.862 37.735 1.00 85.44 322 VAL A CA 1
ATOM 2636 C C . VAL A 1 322 ? -44.996 -20.043 38.147 1.00 85.44 322 VAL A C 1
ATOM 2638 O O . VAL A 1 322 ? -44.635 -21.208 37.979 1.00 85.44 322 VAL A O 1
ATOM 2641 N N . VAL A 1 323 ? -46.173 -19.738 38.690 1.00 84.19 323 VAL A N 1
ATOM 2642 C CA . VAL A 1 323 ? -47.166 -20.741 39.082 1.00 84.19 323 VAL A CA 1
ATOM 2643 C C . VAL A 1 323 ? -47.791 -21.347 37.822 1.00 84.19 323 VAL A C 1
ATOM 2645 O O . VAL A 1 323 ? -48.730 -20.800 37.249 1.00 84.19 323 VAL A O 1
ATOM 2648 N N . LYS A 1 324 ? -47.264 -22.493 37.379 1.00 82.50 324 LYS A N 1
ATOM 2649 C CA . LYS A 1 324 ? -47.859 -23.318 36.317 1.00 82.50 324 LYS A CA 1
ATOM 2650 C C . LYS A 1 324 ? -48.704 -24.407 36.965 1.00 82.50 324 LYS A C 1
ATOM 2652 O O . LYS A 1 324 ? -48.172 -25.422 37.402 1.00 82.50 324 LYS A O 1
ATOM 2657 N N . ASN A 1 325 ? -50.010 -24.186 37.057 1.00 83.12 325 ASN A N 1
ATOM 2658 C CA . ASN A 1 325 ? -50.928 -25.162 37.632 1.00 83.12 325 ASN A CA 1
ATOM 2659 C C . ASN A 1 325 ? -51.931 -25.642 36.571 1.00 83.12 325 ASN A C 1
ATOM 2661 O O . ASN A 1 325 ? -52.653 -24.835 35.989 1.00 83.12 325 ASN A O 1
ATOM 2665 N N . PHE A 1 326 ? -51.978 -26.959 36.334 1.00 81.56 326 PHE A N 1
ATOM 2666 C CA . PHE A 1 326 ? -52.910 -27.600 35.396 1.00 81.56 326 PHE A CA 1
ATOM 2667 C C . PHE A 1 326 ? -54.377 -27.343 35.758 1.00 81.56 326 PHE A C 1
ATOM 2669 O O . PHE A 1 326 ? -55.228 -27.238 34.872 1.00 81.56 326 PHE A O 1
ATOM 2676 N N . TYR A 1 327 ? -54.655 -27.168 37.050 1.00 86.06 327 TYR A N 1
ATOM 2677 C CA . TYR A 1 327 ? -55.995 -26.933 37.562 1.00 86.06 327 TYR A CA 1
ATOM 2678 C C . TYR A 1 327 ? -56.540 -25.531 37.246 1.00 86.06 327 TYR A C 1
ATOM 2680 O O . TYR A 1 327 ? -57.745 -25.326 37.304 1.00 86.06 327 TYR A O 1
ATOM 2688 N N . LEU A 1 328 ? -55.691 -24.566 36.867 1.00 86.81 328 LEU A N 1
ATOM 2689 C CA . LEU A 1 328 ? -56.139 -23.205 36.528 1.00 86.81 328 LEU A CA 1
ATOM 2690 C C . LEU A 1 328 ? -56.720 -23.095 35.111 1.00 86.81 328 LEU A C 1
ATOM 2692 O O . LEU A 1 328 ? -57.471 -22.166 34.830 1.00 86.81 328 LEU A O 1
ATOM 2696 N N . ASN A 1 329 ? -56.378 -24.032 34.222 1.00 88.19 329 ASN A N 1
ATOM 2697 C CA . ASN A 1 329 ? -56.741 -23.962 32.802 1.00 88.19 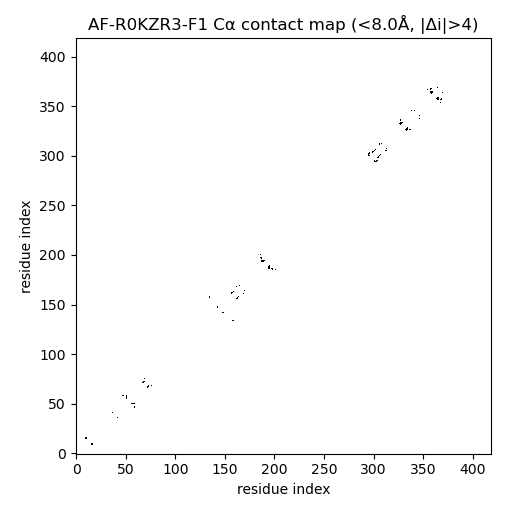329 ASN A CA 1
ATOM 2698 C C . ASN A 1 329 ? -58.045 -24.698 32.469 1.00 88.19 329 ASN A C 1
ATOM 2700 O O . ASN A 1 329 ? -58.563 -24.563 31.363 1.00 88.19 329 ASN A O 1
ATOM 2704 N N . THR A 1 330 ? -58.564 -25.509 33.392 1.00 92.62 330 THR A N 1
ATOM 2705 C CA . THR A 1 330 ? -59.760 -26.327 33.178 1.00 92.62 330 THR A CA 1
ATOM 2706 C C . THR A 1 330 ? -60.805 -26.009 34.232 1.00 92.62 330 THR A C 1
ATOM 2708 O O . THR A 1 330 ? -60.489 -25.824 35.402 1.00 92.62 330 THR A O 1
ATOM 2711 N N . PHE A 1 331 ? -62.074 -25.982 33.825 1.00 90.06 331 PHE A N 1
ATOM 2712 C CA . PHE A 1 331 ? -63.181 -25.772 34.756 1.00 90.06 331 PHE A CA 1
ATOM 2713 C C . PHE A 1 331 ? -63.218 -26.850 35.850 1.00 90.06 331 PHE A C 1
ATOM 2715 O O . PHE A 1 331 ? -63.340 -26.525 37.025 1.00 90.06 331 PHE A O 1
ATOM 2722 N N . ALA A 1 332 ? -63.022 -28.120 35.472 1.00 92.06 332 ALA A N 1
ATOM 2723 C CA . ALA A 1 332 ? -62.934 -29.228 36.423 1.00 92.06 332 ALA A CA 1
ATOM 2724 C C . ALA A 1 332 ? -61.819 -29.008 37.460 1.00 92.06 332 ALA A C 1
ATOM 2726 O O . ALA A 1 332 ? -62.051 -29.168 38.654 1.00 92.06 332 ALA A O 1
ATOM 2727 N N . GLY A 1 333 ? -60.644 -28.545 37.021 1.00 92.38 333 GLY A N 1
ATOM 2728 C CA . GLY A 1 333 ? -59.544 -28.229 37.924 1.00 92.38 333 GLY A CA 1
ATOM 2729 C C . GLY A 1 333 ? -59.832 -27.061 38.869 1.00 92.38 333 GLY A C 1
ATOM 2730 O O . GLY A 1 333 ? -59.439 -27.105 40.032 1.00 92.38 333 GLY A O 1
ATOM 2731 N N . LEU A 1 334 ? -60.571 -26.042 38.423 1.00 89.50 334 LEU A N 1
ATOM 2732 C CA . LEU A 1 334 ? -61.006 -24.953 39.301 1.00 89.50 334 LEU A CA 1
ATOM 2733 C C . LEU A 1 334 ? -61.973 -25.449 40.382 1.00 89.50 334 LEU A C 1
ATOM 2735 O O . LEU A 1 334 ? -61.835 -25.050 41.536 1.00 89.50 334 LEU A O 1
ATOM 2739 N N . CYS A 1 335 ? -62.897 -26.349 40.038 1.00 89.44 335 CYS A N 1
ATOM 2740 C CA . CYS A 1 335 ? -63.793 -26.975 41.013 1.00 89.44 335 CYS A CA 1
ATOM 2741 C C . CYS A 1 335 ? -63.032 -27.840 42.030 1.00 89.44 335 CYS A C 1
ATOM 2743 O O . CYS A 1 335 ? -63.362 -27.833 43.213 1.00 89.44 335 CYS A O 1
ATOM 2745 N N . GLU A 1 336 ? -61.990 -28.557 41.605 1.00 90.06 336 GLU A N 1
ATOM 2746 C CA . GLU A 1 336 ? -61.124 -29.322 42.513 1.00 90.06 336 GLU A CA 1
ATOM 2747 C C . GLU A 1 336 ? -60.322 -28.410 43.450 1.00 90.06 336 GLU A C 1
ATOM 2749 O O . GLU A 1 336 ? -60.210 -28.692 44.645 1.00 90.06 336 GLU A O 1
ATOM 2754 N N . LEU A 1 337 ? -59.813 -27.283 42.941 1.00 89.94 337 LEU A N 1
ATOM 2755 C CA . LEU A 1 337 ? -59.159 -26.265 43.767 1.00 89.94 337 LEU A CA 1
ATOM 2756 C C . LEU A 1 337 ? -60.131 -25.641 44.771 1.00 89.94 337 LEU A C 1
ATOM 2758 O O . LEU A 1 337 ? -59.768 -25.444 45.929 1.00 89.94 337 LEU A O 1
ATOM 2762 N N . GLU A 1 338 ? -61.362 -25.354 44.352 1.00 89.00 338 GLU A N 1
ATOM 2763 C CA . GLU A 1 338 ? -62.419 -24.856 45.231 1.00 89.00 338 GLU A CA 1
ATOM 2764 C C . GLU A 1 338 ? -62.759 -25.874 46.328 1.00 89.00 338 GLU A C 1
ATOM 2766 O O . GLU A 1 338 ? -62.873 -25.503 47.497 1.00 89.00 338 GLU A O 1
ATOM 2771 N N . ALA A 1 339 ? -62.859 -27.156 45.972 1.00 88.81 339 ALA A N 1
ATOM 2772 C CA . ALA A 1 339 ? -63.149 -28.238 46.907 1.00 88.81 339 ALA A CA 1
ATOM 2773 C C . ALA A 1 339 ? -61.998 -28.504 47.896 1.00 88.81 339 ALA A C 1
ATOM 2775 O O . ALA A 1 339 ? -62.248 -28.881 49.042 1.00 88.81 339 ALA A O 1
ATOM 2776 N N . ALA A 1 340 ? -60.745 -28.298 47.477 1.00 88.56 340 ALA A N 1
ATOM 2777 C CA . ALA A 1 340 ? -59.568 -28.426 48.336 1.00 88.56 340 ALA A CA 1
ATOM 2778 C C . ALA A 1 340 ? -59.449 -27.281 49.357 1.00 88.56 340 ALA A C 1
ATOM 2780 O O . ALA A 1 340 ? -58.825 -27.443 50.412 1.00 88.56 340 ALA A O 1
ATOM 2781 N N . LEU A 1 341 ? -60.037 -26.117 49.064 1.00 89.50 341 LEU A N 1
ATOM 2782 C CA . LEU A 1 341 ? -60.075 -25.003 50.000 1.00 89.50 341 LEU A CA 1
ATOM 2783 C C . LEU A 1 341 ? -61.106 -25.268 51.106 1.00 89.50 341 LEU A C 1
ATOM 2785 O O . LEU A 1 341 ? -62.227 -25.709 50.849 1.00 89.50 341 LEU A O 1
ATOM 2789 N N . PRO A 1 342 ? -60.780 -24.957 52.371 1.00 89.31 342 PRO A N 1
ATOM 2790 C CA . PRO A 1 342 ? -61.741 -25.112 53.445 1.00 89.31 342 PRO A CA 1
ATOM 2791 C C . PRO A 1 342 ? -62.925 -24.173 53.214 1.00 89.31 342 PRO A C 1
ATOM 2793 O O . PRO A 1 342 ? -62.755 -23.017 52.822 1.00 89.31 342 PRO A O 1
ATOM 2796 N N . HIS A 1 343 ? -64.120 -24.630 53.589 1.00 81.94 343 HIS A N 1
ATOM 2797 C CA . HIS A 1 343 ? -65.373 -23.875 53.460 1.00 81.94 343 HIS A CA 1
ATOM 2798 C C . HIS A 1 343 ? -65.330 -22.462 54.081 1.00 81.94 343 HIS A C 1
ATOM 2800 O O . HIS A 1 343 ? -66.154 -21.621 53.765 1.00 81.94 343 HIS A O 1
ATOM 2806 N N . SER A 1 344 ? -64.374 -22.163 54.970 1.00 83.00 344 SER A N 1
ATOM 2807 C CA . SER A 1 344 ? -64.153 -20.810 55.505 1.00 83.00 344 SER A CA 1
ATOM 2808 C C . SER A 1 344 ? -63.597 -19.794 54.510 1.00 83.00 344 SER A C 1
ATOM 2810 O O . SER A 1 344 ? -63.701 -18.602 54.780 1.00 83.00 344 SER A O 1
ATOM 2812 N N . VAL A 1 345 ? -62.934 -20.252 53.447 1.00 85.12 345 VAL A N 1
ATOM 2813 C CA . VAL A 1 345 ? -62.371 -19.397 52.393 1.00 85.12 345 VAL A CA 1
ATOM 2814 C C . VAL A 1 345 ? -63.425 -19.135 51.317 1.00 85.12 345 VAL A C 1
ATOM 2816 O O . VAL A 1 345 ? -63.512 -18.015 50.826 1.00 85.12 345 VAL A O 1
ATOM 2819 N N . THR A 1 346 ? -64.253 -20.136 50.998 1.00 81.25 346 THR A N 1
ATOM 2820 C CA . THR A 1 346 ? -65.305 -20.043 49.971 1.00 81.25 346 THR A CA 1
ATOM 2821 C C . THR A 1 346 ? -66.621 -19.475 50.504 1.00 81.25 346 THR A C 1
ATOM 2823 O O . THR A 1 346 ? -67.297 -18.731 49.799 1.00 81.25 346 THR A O 1
ATOM 2826 N N . GLN A 1 347 ? -66.982 -19.752 51.763 1.00 80.38 347 GLN A N 1
ATOM 2827 C CA . GLN A 1 347 ? -68.184 -19.206 52.396 1.00 80.38 347 GLN A CA 1
ATOM 2828 C C . GLN A 1 347 ? -67.853 -18.110 53.409 1.00 80.38 347 GLN A C 1
ATOM 2830 O O . GLN A 1 347 ? -67.058 -18.289 54.338 1.00 80.38 347 GLN A O 1
ATOM 2835 N N . ALA A 1 348 ? -68.541 -16.975 53.284 1.00 78.94 348 ALA A N 1
ATOM 2836 C CA . ALA A 1 348 ? -68.410 -15.857 54.206 1.00 78.94 348 ALA A CA 1
ATOM 2837 C C . ALA A 1 348 ? -68.909 -16.235 55.615 1.00 78.94 348 ALA A C 1
ATOM 2839 O O . ALA A 1 348 ? -70.109 -16.300 55.886 1.00 78.94 348 ALA A O 1
ATOM 2840 N N . LYS A 1 349 ? -67.982 -16.438 56.559 1.00 75.62 349 LYS A N 1
ATOM 2841 C CA . LYS A 1 349 ? -68.315 -16.602 57.983 1.00 75.62 349 LYS A CA 1
ATOM 2842 C C . LYS A 1 349 ? -68.621 -15.245 58.614 1.00 75.62 349 LYS A C 1
ATOM 2844 O O . LYS A 1 349 ? -67.742 -14.604 59.190 1.00 75.62 349 LYS A O 1
ATOM 2849 N N . ILE A 1 350 ? -69.883 -14.832 58.566 1.00 78.56 350 ILE A N 1
ATOM 2850 C CA . ILE A 1 350 ? -70.356 -13.639 59.276 1.00 78.56 350 ILE A CA 1
ATOM 2851 C C . ILE A 1 350 ? -70.485 -13.984 60.766 1.00 78.56 350 ILE A C 1
ATOM 2853 O O . ILE A 1 350 ? -71.494 -14.512 61.226 1.00 78.56 350 ILE A O 1
ATOM 2857 N N . LYS A 1 351 ? -69.433 -13.707 61.541 1.00 75.56 351 LYS A N 1
ATOM 2858 C CA . LYS A 1 351 ? -69.497 -13.726 63.008 1.00 75.56 351 LYS A CA 1
ATOM 2859 C C . LYS A 1 351 ? -69.681 -12.300 63.503 1.00 75.56 351 LYS A C 1
ATOM 2861 O O . LYS A 1 351 ? -68.774 -11.482 63.373 1.00 75.56 351 LYS A O 1
ATOM 2866 N N . ALA A 1 352 ? -70.834 -12.013 64.104 1.00 78.00 352 ALA A N 1
ATOM 2867 C CA . ALA A 1 352 ? -71.028 -10.753 64.809 1.00 78.00 352 ALA A CA 1
ATOM 2868 C C . ALA A 1 352 ? -69.948 -10.607 65.905 1.00 78.00 352 ALA A C 1
ATOM 2870 O O . ALA A 1 352 ? -69.680 -11.577 66.629 1.00 78.00 352 ALA A O 1
ATOM 2871 N N . PRO A 1 353 ? -69.299 -9.435 66.034 1.00 77.69 353 PRO A N 1
ATOM 2872 C CA . PRO A 1 353 ? -68.249 -9.239 67.023 1.00 77.69 353 PRO A CA 1
ATOM 2873 C C . PRO A 1 353 ? -68.822 -9.414 68.433 1.00 77.69 353 PRO A C 1
ATOM 2875 O O . PRO A 1 353 ? -69.670 -8.640 68.876 1.00 77.69 353 PRO A O 1
ATOM 2878 N N . LYS A 1 354 ? -68.337 -10.430 69.160 1.00 72.00 354 LYS A N 1
ATOM 2879 C CA . LYS A 1 354 ? -68.652 -10.584 70.584 1.00 72.00 354 LYS A CA 1
ATOM 2880 C C . LYS A 1 354 ? -68.008 -9.422 71.355 1.00 72.00 354 LYS A C 1
ATOM 2882 O O . LYS A 1 354 ? -66.820 -9.148 71.151 1.00 72.00 354 LYS A O 1
ATOM 2887 N N . PRO A 1 355 ? -68.741 -8.717 72.232 1.00 71.06 355 PRO A N 1
ATOM 2888 C CA . PRO A 1 355 ? -68.169 -7.617 72.997 1.00 71.06 355 PRO A CA 1
ATOM 2889 C C . PRO A 1 355 ? -67.086 -8.143 73.955 1.00 71.06 355 PRO A C 1
ATOM 2891 O O . PRO A 1 355 ? -67.380 -8.923 74.850 1.00 71.06 355 PRO A O 1
ATOM 2894 N N . LYS A 1 356 ? -65.831 -7.689 73.791 1.00 70.75 356 LYS A N 1
ATOM 2895 C CA . LYS A 1 356 ? -64.682 -8.098 74.637 1.00 70.75 356 LYS A CA 1
ATOM 2896 C C . LYS A 1 356 ? -64.849 -7.747 76.120 1.00 70.75 356 LYS A C 1
ATOM 2898 O O . LYS A 1 356 ? -64.286 -8.404 76.982 1.00 70.75 356 LYS A O 1
ATOM 2903 N N . HIS A 1 357 ? -65.617 -6.698 76.398 1.00 70.88 357 HIS A N 1
ATOM 2904 C CA . HIS A 1 357 ? -65.928 -6.247 77.747 1.00 70.88 357 HIS A CA 1
ATOM 2905 C C . HIS A 1 357 ? -67.408 -5.905 77.811 1.00 70.88 357 HIS A C 1
ATOM 2907 O O . HIS A 1 357 ? -67.896 -5.141 76.966 1.00 70.88 357 HIS A O 1
ATOM 2913 N N . THR A 1 358 ? -68.086 -6.453 78.814 1.00 71.19 358 THR A N 1
ATOM 2914 C CA . THR A 1 358 ? -69.478 -6.156 79.177 1.00 71.19 358 THR A CA 1
ATOM 2915 C C . THR A 1 358 ? -69.635 -4.715 79.669 1.00 71.19 358 THR A C 1
ATOM 2917 O O . THR A 1 358 ? -70.703 -4.120 79.521 1.00 71.19 358 THR A O 1
ATOM 2920 N N . THR A 1 359 ? -68.547 -4.113 80.154 1.00 72.69 359 THR A N 1
ATOM 2921 C CA . THR A 1 359 ? -68.468 -2.738 80.650 1.00 72.69 359 THR A CA 1
ATOM 2922 C C . THR A 1 359 ? -67.695 -1.809 79.706 1.00 72.69 359 THR A C 1
ATOM 2924 O O . THR A 1 359 ? -66.883 -2.213 78.865 1.00 72.69 359 THR A O 1
ATOM 2927 N N . THR A 1 360 ? -68.020 -0.526 79.791 1.00 73.25 360 THR A N 1
ATOM 2928 C CA . THR A 1 360 ? -67.358 0.583 79.092 1.00 73.25 360 THR A CA 1
ATOM 2929 C C . THR A 1 360 ? -66.156 1.046 79.927 1.00 73.25 360 THR A C 1
ATOM 2931 O O . THR A 1 360 ? -66.112 0.763 81.120 1.00 73.25 360 THR A O 1
ATOM 2934 N N . LYS A 1 361 ? -65.188 1.780 79.352 1.00 75.81 361 LYS A N 1
ATOM 2935 C CA . LYS A 1 361 ? -64.023 2.307 80.110 1.00 75.81 361 LYS A CA 1
ATOM 2936 C C . LYS A 1 361 ? -64.427 3.144 81.337 1.00 75.81 361 LYS A C 1
ATOM 2938 O O . LYS A 1 361 ? -63.685 3.223 82.300 1.00 75.81 361 LYS A O 1
ATOM 2943 N N . THR A 1 362 ? -65.620 3.729 81.288 1.00 77.44 362 THR A N 1
ATOM 2944 C CA . THR A 1 362 ? -66.265 4.532 82.333 1.00 77.44 362 THR A CA 1
ATOM 2945 C C . THR A 1 362 ? -67.110 3.710 83.321 1.00 77.44 362 THR A C 1
ATOM 2947 O O . THR A 1 362 ? -67.877 4.279 84.085 1.00 77.44 362 THR A O 1
ATOM 2950 N N . GLY A 1 363 ? -67.032 2.374 83.292 1.00 76.31 363 GLY A N 1
ATOM 2951 C CA . GLY A 1 363 ? -67.738 1.476 84.219 1.00 76.31 363 GLY A CA 1
ATOM 2952 C C . GLY A 1 363 ? -69.180 1.116 83.832 1.00 76.31 363 GLY A C 1
ATOM 2953 O O . GLY A 1 363 ? -69.730 0.155 84.360 1.00 76.31 363 GLY A O 1
ATOM 2954 N N . PHE A 1 364 ? -69.797 1.809 82.869 1.00 78.75 364 PHE A N 1
ATOM 2955 C CA . PHE A 1 364 ? -71.187 1.536 82.470 1.00 78.75 364 PHE A CA 1
ATOM 2956 C C . PHE A 1 364 ? -71.356 0.219 81.701 1.00 78.75 364 PHE A C 1
ATOM 2958 O O . PHE A 1 364 ? -70.547 -0.103 80.828 1.00 78.75 364 PHE A O 1
ATOM 2965 N N . VAL A 1 365 ? -72.453 -0.507 81.953 1.00 80.50 365 VAL A N 1
ATOM 2966 C CA . VAL A 1 365 ? -72.802 -1.754 81.246 1.00 80.50 365 VAL A CA 1
ATOM 2967 C C . VAL A 1 365 ? -73.266 -1.458 79.817 1.00 80.50 365 VAL A C 1
ATOM 2969 O O . VAL A 1 365 ? -74.212 -0.690 79.585 1.00 80.50 365 VAL A O 1
ATOM 2972 N N . LYS A 1 366 ? -72.617 -2.095 78.839 1.00 76.62 366 LYS A N 1
ATOM 2973 C CA . LYS A 1 366 ? -72.960 -1.968 77.416 1.00 76.62 366 LYS A CA 1
ATOM 2974 C C . LYS A 1 366 ? -74.316 -2.602 77.122 1.00 76.62 366 LYS A C 1
ATOM 2976 O O . LYS A 1 366 ? -74.692 -3.591 77.741 1.00 76.62 366 LYS A O 1
ATOM 2981 N N . ARG A 1 367 ? -75.025 -2.079 76.114 1.00 78.44 367 ARG A N 1
ATOM 2982 C CA . ARG A 1 367 ? -76.393 -2.500 75.745 1.00 78.44 367 ARG A CA 1
ATOM 2983 C C . ARG A 1 367 ? -76.545 -4.020 75.602 1.00 78.44 367 ARG A C 1
ATOM 2985 O O . ARG A 1 367 ? -77.502 -4.565 76.132 1.00 78.44 367 ARG A O 1
ATOM 2992 N N . ALA A 1 368 ? -75.583 -4.682 74.958 1.00 72.62 368 ALA A N 1
ATOM 2993 C CA . ALA A 1 368 ? -75.589 -6.132 74.753 1.00 72.62 368 ALA A CA 1
ATOM 2994 C C . ALA A 1 368 ? -75.528 -6.948 76.062 1.00 72.62 368 ALA A C 1
ATOM 2996 O O . ALA A 1 368 ? -76.093 -8.029 76.116 1.00 72.62 368 ALA A O 1
ATOM 2997 N N . ALA A 1 369 ? -74.899 -6.416 77.117 1.00 80.19 369 ALA A N 1
ATOM 2998 C CA . ALA A 1 369 ? -74.712 -7.096 78.403 1.00 80.19 369 ALA A CA 1
ATOM 2999 C C . ALA A 1 369 ? -75.746 -6.688 79.473 1.00 80.19 369 ALA A C 1
ATOM 3001 O O . ALA A 1 369 ? -75.762 -7.247 80.566 1.00 80.19 369 ALA A O 1
ATOM 3002 N N . ARG A 1 370 ? -76.627 -5.713 79.189 1.00 83.19 370 ARG A N 1
ATOM 3003 C CA . ARG A 1 370 ? -77.650 -5.257 80.153 1.00 83.19 370 ARG A CA 1
ATOM 3004 C C . ARG A 1 370 ? -78.639 -6.359 80.510 1.00 83.19 370 ARG A C 1
ATOM 3006 O O . ARG A 1 370 ? -79.003 -6.471 81.674 1.00 83.19 370 ARG A O 1
ATOM 3013 N N . LEU A 1 371 ? -79.043 -7.153 79.517 1.00 85.56 371 LEU A N 1
ATOM 3014 C CA . LEU A 1 371 ? -79.953 -8.277 79.720 1.00 85.56 371 LEU A CA 1
ATOM 3015 C C . LEU A 1 371 ? -79.323 -9.309 80.663 1.00 85.56 371 LEU A C 1
ATOM 3017 O O . LEU A 1 371 ? -79.953 -9.709 81.629 1.00 85.56 371 LEU A O 1
ATOM 3021 N N . GLU A 1 372 ? -78.065 -9.683 80.425 1.00 84.75 372 GLU A N 1
ATOM 3022 C CA . GLU A 1 372 ? -77.342 -10.654 81.257 1.00 84.75 372 GLU A CA 1
ATOM 3023 C C . GLU A 1 372 ? -77.201 -10.171 82.709 1.00 84.75 372 GLU A C 1
ATOM 3025 O O . GLU A 1 372 ? -77.449 -10.937 83.637 1.00 84.75 372 GLU A O 1
ATOM 3030 N N . VAL A 1 373 ? -76.889 -8.886 82.924 1.00 86.38 373 VAL A N 1
ATOM 3031 C CA . VAL A 1 373 ? -76.814 -8.293 84.273 1.00 86.38 373 VAL A CA 1
ATOM 3032 C C . VAL A 1 373 ? -78.188 -8.248 84.947 1.00 86.38 373 VAL A C 1
ATOM 3034 O O . VAL A 1 373 ? -78.299 -8.579 86.125 1.00 86.38 373 VAL A O 1
ATOM 3037 N N . GLN A 1 374 ? -79.247 -7.882 84.219 1.00 88.00 374 GLN A N 1
ATOM 3038 C CA . GLN A 1 374 ? -80.612 -7.922 84.753 1.00 88.00 374 GLN A CA 1
ATOM 3039 C C . GLN A 1 374 ? -81.026 -9.344 85.132 1.00 88.00 374 GLN A C 1
ATOM 3041 O O . GLN A 1 374 ? -81.568 -9.545 86.215 1.00 88.00 374 GLN A O 1
ATOM 3046 N N . LEU A 1 375 ? -80.730 -10.332 84.284 1.00 90.50 375 LEU A N 1
ATOM 3047 C CA . LEU A 1 375 ? -81.003 -11.738 84.570 1.00 90.50 375 LEU A CA 1
ATOM 3048 C C . LEU A 1 375 ? -80.232 -12.219 85.805 1.00 90.50 375 LEU A C 1
ATOM 3050 O O . LEU A 1 375 ? -80.811 -12.912 86.638 1.00 90.50 375 LEU A O 1
ATOM 3054 N N . ALA A 1 376 ? -78.974 -11.805 85.977 1.00 89.19 376 ALA A N 1
ATOM 3055 C CA . ALA A 1 376 ? -78.183 -12.126 87.165 1.00 89.19 376 ALA A CA 1
ATOM 3056 C C . ALA A 1 376 ? -78.773 -11.514 88.450 1.00 89.19 376 ALA A C 1
ATOM 3058 O O . ALA A 1 376 ? -78.875 -12.208 89.461 1.00 89.19 376 ALA A O 1
ATOM 3059 N N . LEU A 1 377 ? -79.219 -10.252 88.405 1.00 91.38 377 LEU A N 1
ATOM 3060 C CA . LEU A 1 377 ? -79.876 -9.588 89.540 1.00 91.38 377 LEU A CA 1
ATOM 3061 C C . LEU A 1 377 ? -81.216 -10.241 89.888 1.00 91.38 377 LEU A C 1
ATOM 3063 O O . LEU A 1 377 ? -81.503 -10.487 91.058 1.00 91.38 377 LEU A O 1
ATOM 3067 N N . VAL A 1 378 ? -82.031 -10.558 88.878 1.00 91.56 378 VAL A N 1
ATOM 3068 C CA . VAL A 1 378 ? -83.300 -11.273 89.074 1.00 91.56 378 VAL A CA 1
ATOM 3069 C C . VAL A 1 378 ? -83.040 -12.649 89.684 1.00 91.56 378 VAL A C 1
ATOM 3071 O O . VAL A 1 378 ? -83.716 -13.033 90.635 1.00 91.56 378 VAL A O 1
ATOM 3074 N N . HIS A 1 379 ? -82.037 -13.373 89.189 1.00 90.81 379 HIS A N 1
ATOM 3075 C CA . HIS A 1 379 ? -81.645 -14.673 89.725 1.00 90.81 379 HIS A CA 1
ATOM 3076 C C . HIS A 1 379 ? -81.199 -14.582 91.193 1.00 90.81 379 HIS A C 1
ATOM 3078 O O . HIS A 1 379 ? -81.650 -15.379 92.014 1.00 90.81 379 HIS A O 1
ATOM 3084 N N . GLN A 1 380 ? -80.385 -13.585 91.555 1.00 90.69 380 GLN A N 1
ATOM 3085 C CA . GLN A 1 380 ? -79.992 -13.336 92.948 1.00 90.69 380 GLN A CA 1
ATOM 3086 C C . GLN A 1 380 ? -81.197 -12.998 93.831 1.00 90.69 380 GLN A C 1
ATOM 3088 O O . GLN A 1 380 ? -81.365 -13.611 94.880 1.00 90.69 380 GLN A O 1
ATOM 3093 N N . ALA A 1 381 ? -82.094 -12.119 93.381 1.00 88.25 381 ALA A N 1
ATOM 3094 C CA . ALA A 1 381 ? -83.306 -11.784 94.124 1.00 88.25 381 ALA A CA 1
ATOM 3095 C C . ALA A 1 381 ? -84.229 -13.001 94.326 1.00 88.25 381 ALA A C 1
ATOM 3097 O O . ALA A 1 381 ? -84.869 -13.132 95.369 1.00 88.25 381 ALA A O 1
ATOM 3098 N N . LEU A 1 382 ? -84.304 -13.907 93.346 1.00 87.50 382 LEU A N 1
ATOM 3099 C CA . LEU A 1 382 ? -85.040 -15.166 93.479 1.00 87.50 382 LEU A CA 1
ATOM 3100 C C . LEU A 1 382 ? -84.368 -16.121 94.470 1.00 87.50 382 LEU A C 1
ATOM 3102 O O . LEU A 1 382 ? -85.066 -16.721 95.285 1.00 87.50 382 LEU A O 1
ATOM 3106 N N . LEU A 1 383 ? -83.038 -16.238 94.445 1.00 87.75 383 LEU A N 1
ATOM 3107 C CA . LEU A 1 383 ? -82.290 -17.030 95.424 1.00 87.75 383 LEU A CA 1
ATOM 3108 C C . LEU A 1 383 ? -82.434 -16.469 96.840 1.00 87.75 383 LEU A C 1
ATOM 3110 O O . LEU A 1 383 ? -82.678 -17.226 97.772 1.00 87.75 383 LEU A O 1
ATOM 3114 N N . GLU A 1 384 ? -82.356 -15.153 97.012 1.00 83.00 384 GLU A N 1
ATOM 3115 C CA . GLU A 1 384 ? -82.578 -14.499 98.302 1.00 83.00 384 GLU A CA 1
ATOM 3116 C C . GLU A 1 384 ? -84.010 -14.691 98.794 1.00 83.00 384 GLU A C 1
ATOM 3118 O O . GLU A 1 384 ? -84.217 -14.977 99.968 1.00 83.00 384 GLU A O 1
ATOM 3123 N N . LYS A 1 385 ? -85.013 -14.599 97.913 1.00 80.69 385 LYS A N 1
ATOM 3124 C CA . LYS A 1 385 ? -86.401 -14.933 98.270 1.00 80.69 385 LYS A CA 1
ATOM 3125 C C . LYS A 1 385 ? -86.571 -16.401 98.643 1.00 80.69 385 LYS A C 1
ATOM 3127 O O . LYS A 1 385 ? -87.364 -16.694 99.526 1.00 80.69 385 LYS A O 1
ATOM 3132 N N . LYS A 1 386 ? -85.841 -17.307 97.991 1.00 77.44 386 LYS A N 1
ATOM 3133 C CA . LYS A 1 386 ? -85.853 -18.739 98.308 1.00 77.44 386 LYS A CA 1
ATOM 3134 C C . LYS A 1 386 ? -85.161 -19.038 99.643 1.00 77.44 386 LYS A C 1
ATOM 3136 O O . LYS A 1 386 ? -85.594 -19.933 100.357 1.00 77.44 386 LYS A O 1
ATOM 3141 N N . ASN A 1 387 ? -84.105 -18.295 99.969 1.00 70.94 387 ASN A N 1
ATOM 3142 C CA . ASN A 1 387 ? -83.289 -18.499 101.168 1.00 70.94 387 ASN A CA 1
ATOM 3143 C C . ASN A 1 387 ? -83.773 -17.685 102.379 1.00 70.94 387 ASN A C 1
ATOM 3145 O O . ASN A 1 387 ? -83.361 -17.963 103.504 1.00 70.94 387 ASN A O 1
ATOM 3149 N N . LYS A 1 388 ? -84.651 -16.695 102.181 1.00 69.06 388 LYS A N 1
ATOM 3150 C CA . LYS A 1 388 ? -85.410 -16.081 103.270 1.00 69.06 388 LYS A CA 1
ATOM 3151 C C . LYS A 1 388 ? -86.372 -17.125 103.830 1.00 69.06 388 LYS A C 1
ATOM 3153 O O . LYS A 1 388 ? -87.402 -17.421 103.233 1.00 69.06 388 LYS A O 1
ATOM 3158 N N . VAL A 1 389 ? -86.005 -17.670 104.986 1.00 61.53 389 VAL A N 1
ATOM 3159 C CA . VAL A 1 389 ? -86.909 -18.396 105.883 1.00 61.53 389 VAL A CA 1
ATOM 3160 C C . VAL A 1 389 ? -88.142 -17.518 106.093 1.00 61.53 389 VAL A C 1
ATOM 3162 O O . VAL A 1 389 ? -87.987 -16.325 106.357 1.00 61.53 389 VAL A O 1
ATOM 3165 N N . GLU A 1 390 ? -89.346 -18.075 105.925 1.00 59.78 390 GLU A N 1
ATOM 3166 C CA . GLU A 1 390 ? -90.584 -17.342 106.198 1.00 59.78 390 GLU A CA 1
ATOM 3167 C C . GLU A 1 390 ? -90.491 -16.722 107.598 1.00 59.78 390 GLU A C 1
ATOM 3169 O O . GLU A 1 390 ? -90.418 -17.436 108.599 1.00 59.78 390 GLU A O 1
ATOM 3174 N N . GLU A 1 391 ? -90.447 -15.388 107.677 1.00 58.16 391 GLU A N 1
ATOM 3175 C CA . GLU A 1 391 ? -90.523 -14.700 108.962 1.00 58.16 391 GLU A CA 1
ATOM 3176 C C . GLU A 1 391 ? -91.815 -15.153 109.663 1.00 58.16 391 GLU A C 1
ATOM 3178 O O . GLU A 1 391 ? -92.870 -15.207 109.013 1.00 58.16 391 GLU A O 1
ATOM 3183 N N . PRO A 1 392 ? -91.784 -15.481 110.970 1.00 62.81 392 PRO A N 1
ATOM 3184 C CA . PRO A 1 392 ? -93.003 -15.816 111.685 1.00 62.81 392 PRO A CA 1
ATOM 3185 C C . PRO A 1 392 ? -93.971 -14.643 111.537 1.00 62.81 392 PRO A C 1
ATOM 3187 O O . PRO A 1 392 ? -93.636 -13.498 111.853 1.00 62.81 392 PRO A O 1
ATOM 3190 N N . LYS A 1 393 ? -95.166 -14.922 111.002 1.00 62.31 393 LYS A N 1
ATOM 3191 C CA . LYS A 1 393 ? -96.207 -13.914 110.770 1.00 62.31 393 LYS A CA 1
ATOM 3192 C C . LYS A 1 393 ? -96.374 -13.084 112.045 1.00 62.31 393 LYS A C 1
ATOM 3194 O O . LYS A 1 393 ? -96.748 -13.628 113.084 1.00 62.31 393 LYS A O 1
ATOM 3199 N N . LYS A 1 394 ? -96.097 -11.775 111.969 1.00 64.38 394 LYS A N 1
ATOM 3200 C CA . LYS A 1 394 ? -96.344 -10.837 113.076 1.00 64.38 394 LYS A CA 1
ATOM 3201 C C . LYS A 1 394 ? -97.787 -11.032 113.567 1.00 64.38 394 LYS A C 1
ATOM 3203 O O . LYS A 1 394 ? -98.682 -11.118 112.720 1.00 64.38 394 LYS A O 1
ATOM 3208 N N . PRO A 1 395 ? -98.039 -11.110 114.887 1.00 61.19 395 PRO A N 1
ATOM 3209 C CA . PRO A 1 395 ? -99.386 -11.336 115.388 1.00 61.19 395 PRO A CA 1
ATOM 3210 C C . PRO A 1 395 ? -100.299 -10.204 114.910 1.00 61.19 395 PRO A C 1
ATOM 3212 O O . PRO A 1 395 ? -100.008 -9.019 115.088 1.00 61.19 395 PRO A O 1
ATOM 3215 N N . LEU A 1 396 ? -101.387 -10.582 114.241 1.00 62.78 396 LEU A N 1
ATOM 3216 C CA . LEU A 1 396 ? -102.388 -9.663 113.715 1.00 62.78 396 LEU A CA 1
ATOM 3217 C C . LEU A 1 396 ? -103.026 -8.914 114.891 1.00 62.78 396 LEU A C 1
ATOM 3219 O O . LEU A 1 396 ? -103.747 -9.503 115.688 1.00 62.78 396 LEU A O 1
ATOM 3223 N N . ARG A 1 397 ? -102.769 -7.605 114.998 1.00 61.94 397 ARG A N 1
ATOM 3224 C CA . ARG A 1 397 ? -103.299 -6.755 116.082 1.00 61.94 397 ARG A CA 1
ATOM 3225 C C . ARG A 1 397 ? -104.825 -6.581 116.033 1.00 61.94 397 ARG A C 1
ATOM 3227 O O . ARG A 1 397 ? -105.413 -6.151 117.015 1.00 61.94 397 ARG A O 1
ATOM 3234 N N . PHE A 1 398 ? -105.454 -6.945 114.913 1.00 63.16 398 PHE A N 1
ATOM 3235 C CA . PHE A 1 398 ? -106.903 -6.978 114.736 1.00 63.16 398 PHE A CA 1
ATOM 3236 C C . PHE A 1 398 ? -107.301 -8.237 113.952 1.00 63.16 398 PHE A C 1
ATOM 3238 O O . PHE A 1 398 ? -106.811 -8.465 112.843 1.00 63.16 398 PHE A O 1
ATOM 3245 N N . LEU A 1 399 ? -108.196 -9.055 114.515 1.00 59.91 399 LEU A N 1
ATOM 3246 C CA . LEU A 1 399 ? -108.784 -10.212 113.835 1.00 59.91 399 LEU A CA 1
ATOM 3247 C C . LEU A 1 399 ? -109.806 -9.725 112.804 1.00 59.91 399 LEU A C 1
ATOM 3249 O O . LEU A 1 399 ? -110.969 -9.489 113.124 1.00 59.91 399 LEU A O 1
ATOM 3253 N N . LYS A 1 400 ? -109.384 -9.576 111.547 1.00 62.28 400 LYS A N 1
ATOM 3254 C CA . LYS A 1 400 ? -110.318 -9.420 110.427 1.00 62.28 400 LYS A CA 1
ATOM 3255 C C . LYS A 1 400 ? -110.676 -10.819 109.924 1.00 62.28 400 LYS A C 1
ATOM 3257 O O . LYS A 1 400 ? -109.807 -11.531 109.425 1.00 62.28 400 LYS A O 1
ATOM 3262 N N . LYS A 1 401 ? -111.935 -11.238 110.093 1.00 67.62 401 LYS A N 1
ATOM 3263 C CA . LYS A 1 401 ? -112.445 -12.511 109.561 1.00 67.62 401 LYS A CA 1
ATOM 3264 C C . LYS A 1 401 ? -112.365 -12.451 108.032 1.00 67.62 401 LYS A C 1
ATOM 3266 O O . LYS A 1 401 ? -113.102 -11.698 107.407 1.00 67.62 401 LYS A O 1
ATOM 3271 N N . ILE A 1 402 ? -111.426 -13.189 107.442 1.00 64.25 402 ILE A N 1
ATOM 3272 C CA . ILE A 1 402 ? -111.332 -13.350 105.988 1.00 64.25 402 ILE A CA 1
ATOM 3273 C C . ILE A 1 402 ? -112.308 -14.462 105.613 1.00 64.25 402 ILE A C 1
ATOM 3275 O O . ILE A 1 402 ? -112.098 -15.624 105.967 1.00 64.25 402 ILE A O 1
ATOM 3279 N N . GLU A 1 403 ? -113.393 -14.108 104.934 1.00 72.44 403 GLU A N 1
ATOM 3280 C CA . GLU A 1 403 ? -114.290 -15.090 104.332 1.00 72.44 403 GLU A CA 1
ATOM 3281 C C . GLU A 1 403 ? -113.540 -15.812 103.209 1.00 72.44 403 GLU A C 1
ATOM 3283 O O . GLU A 1 403 ? -112.930 -15.182 102.342 1.00 72.44 403 GLU A O 1
ATOM 3288 N N . LYS A 1 404 ? -113.523 -17.149 103.248 1.00 67.38 404 LYS A N 1
ATOM 3289 C CA . LYS A 1 404 ? -112.938 -17.938 102.162 1.00 67.38 404 LYS A CA 1
ATOM 3290 C C . LYS A 1 404 ? -113.802 -17.708 100.913 1.00 67.38 404 LYS A C 1
ATOM 3292 O O . LYS A 1 404 ? -115.006 -17.947 101.003 1.00 67.38 404 LYS A O 1
ATOM 3297 N N . PRO A 1 405 ? -113.236 -17.266 99.773 1.00 74.75 405 PRO A N 1
ATOM 3298 C CA . PRO A 1 405 ? -114.006 -17.180 98.539 1.00 74.75 405 PRO A CA 1
ATOM 3299 C C . PRO A 1 405 ? -114.537 -18.573 98.185 1.00 74.75 405 PRO A C 1
ATOM 3301 O O . PRO A 1 405 ? -113.846 -19.572 98.401 1.00 74.75 405 PRO A O 1
ATOM 3304 N N . VAL A 1 406 ? -115.767 -18.628 97.668 1.00 74.25 406 VAL A N 1
ATOM 3305 C CA . VAL A 1 406 ? -116.430 -19.867 97.231 1.00 74.25 406 VAL A CA 1
ATOM 3306 C C . VAL A 1 406 ? -115.460 -20.677 96.357 1.00 74.25 406 VAL A C 1
ATOM 3308 O O . VAL A 1 406 ? -114.825 -20.087 95.473 1.00 74.25 406 VAL A O 1
ATOM 3311 N N . PRO A 1 407 ? -115.290 -21.996 96.597 1.00 71.88 407 PRO A N 1
ATOM 3312 C CA . PRO A 1 407 ? -114.426 -22.817 95.762 1.00 71.88 407 PRO A CA 1
ATOM 3313 C C . PRO A 1 407 ? -114.880 -22.689 94.311 1.00 71.88 407 PRO A C 1
ATOM 3315 O O . PRO A 1 407 ? -116.056 -22.868 93.994 1.00 71.88 407 PRO A O 1
ATOM 3318 N N . ARG A 1 408 ? -113.936 -22.338 93.430 1.00 70.25 408 ARG A N 1
ATOM 3319 C CA . ARG A 1 408 ? -114.198 -22.337 91.991 1.00 70.25 408 ARG A CA 1
ATOM 3320 C C . ARG A 1 408 ? -114.657 -23.747 91.604 1.00 70.25 408 ARG A C 1
ATOM 3322 O O . ARG A 1 408 ? -114.058 -24.706 92.102 1.00 70.25 408 ARG A O 1
ATOM 3329 N N . PRO A 1 409 ? -115.685 -23.890 90.750 1.00 75.81 409 PRO A N 1
ATOM 3330 C CA . PRO A 1 409 ? -116.060 -25.202 90.250 1.00 75.81 409 PRO A CA 1
ATOM 3331 C C . PRO A 1 409 ? -114.830 -25.861 89.607 1.00 75.81 409 PRO A C 1
ATOM 3333 O O . PRO A 1 409 ? -114.007 -25.148 89.015 1.00 75.81 409 PRO A O 1
ATOM 3336 N N . PRO A 1 410 ? -114.668 -27.188 89.741 1.00 74.44 410 PRO A N 1
ATOM 3337 C CA . PRO A 1 410 ? -113.571 -27.891 89.097 1.00 74.44 410 PRO A CA 1
ATOM 3338 C C . PRO A 1 410 ? -113.606 -27.593 87.596 1.00 74.44 410 PRO A C 1
ATOM 3340 O O . PRO A 1 410 ? -114.623 -27.795 86.932 1.00 74.44 410 PRO A O 1
ATOM 3343 N N . THR A 1 411 ? -112.499 -27.064 87.072 1.00 68.44 411 THR A N 1
ATOM 3344 C CA . THR A 1 411 ? -112.305 -26.898 85.630 1.00 68.44 411 THR A CA 1
ATOM 3345 C C . THR A 1 411 ? -112.457 -28.264 84.966 1.00 68.44 411 THR A C 1
ATOM 3347 O O . THR A 1 411 ? -111.773 -29.194 85.405 1.00 68.44 411 THR A O 1
ATOM 3350 N N . PRO A 1 412 ? -113.322 -28.412 83.946 1.00 69.62 412 PRO A N 1
ATOM 3351 C CA . PRO A 1 412 ? -113.521 -29.692 83.283 1.00 69.62 412 PRO A CA 1
ATOM 3352 C C . PRO A 1 412 ? -112.189 -30.182 82.714 1.00 69.62 412 PRO A C 1
ATOM 3354 O O . PRO A 1 412 ? -111.532 -29.494 81.931 1.00 69.62 412 PRO A O 1
ATOM 3357 N N . ILE A 1 413 ? -111.777 -31.366 83.157 1.00 53.78 413 ILE A N 1
ATOM 3358 C CA . ILE A 1 413 ? -110.632 -32.077 82.606 1.00 53.78 413 ILE A CA 1
ATOM 3359 C C . ILE A 1 413 ? -111.126 -32.693 81.299 1.00 53.78 413 ILE A C 1
ATOM 3361 O O . ILE A 1 413 ? -111.957 -33.595 81.314 1.00 53.78 413 ILE A O 1
ATOM 3365 N N . LEU A 1 414 ? -110.645 -32.178 80.168 1.00 61.22 414 LEU A N 1
ATOM 3366 C CA . LEU A 1 414 ? -110.736 -32.896 78.902 1.00 61.22 414 LEU A CA 1
ATOM 3367 C C . LEU A 1 414 ? -109.855 -34.141 79.031 1.00 61.22 414 LEU A C 1
ATOM 3369 O O . LEU A 1 414 ? -108.631 -34.024 79.140 1.00 61.22 414 LEU A O 1
ATOM 3373 N N . GLU A 1 415 ? -110.478 -35.319 79.062 1.00 61.44 415 GLU A N 1
ATOM 3374 C CA . GLU A 1 415 ? -109.779 -36.589 78.887 1.00 61.44 415 GLU A CA 1
ATOM 3375 C C . GLU A 1 415 ? -108.947 -36.501 77.603 1.00 61.44 415 GLU A C 1
ATOM 3377 O O . GLU A 1 415 ? -109.462 -36.211 76.521 1.00 61.44 415 GLU A O 1
ATOM 3382 N N . LYS A 1 416 ? -107.629 -36.675 77.728 1.00 56.47 416 LYS A N 1
ATOM 3383 C CA . LYS A 1 416 ? -106.759 -36.773 76.558 1.00 56.47 416 LYS A CA 1
ATOM 3384 C C . LYS A 1 416 ? -107.108 -38.083 75.846 1.00 56.47 416 LYS A C 1
ATOM 3386 O O . LYS A 1 416 ? -107.074 -39.119 76.510 1.00 56.47 416 LYS A O 1
ATOM 3391 N N . PRO A 1 417 ? -107.422 -38.067 74.540 1.00 59.53 417 PRO A N 1
ATOM 3392 C CA . PRO A 1 417 ? -107.667 -39.294 73.801 1.00 59.53 417 PRO A CA 1
ATOM 3393 C C . PRO A 1 417 ? -106.401 -40.155 73.817 1.00 59.53 417 PRO A C 1
ATOM 3395 O O . PRO A 1 417 ? -105.301 -39.672 73.552 1.00 59.53 417 PRO A O 1
ATOM 3398 N N . SER A 1 418 ? -106.567 -41.425 74.165 1.00 52.75 418 SER A N 1
ATOM 3399 C CA . SER A 1 418 ? -105.524 -42.441 74.117 1.00 52.75 418 SER A CA 1
ATOM 3400 C C . SER A 1 418 ? -105.269 -42.865 72.670 1.00 52.75 418 SER A C 1
ATOM 3402 O O . SER A 1 418 ? -106.034 -43.687 72.170 1.00 52.75 418 SER A O 1
ATOM 3404 N N . VAL A 1 419 ? -104.219 -42.324 72.039 1.00 50.03 419 VAL A N 1
ATOM 3405 C CA . VAL A 1 419 ? -103.353 -42.985 71.034 1.00 50.03 419 VAL A CA 1
ATOM 3406 C C . VAL A 1 419 ? -101.973 -42.343 71.094 1.00 50.03 419 VAL A C 1
ATOM 3408 O O . VAL A 1 419 ? -101.907 -41.097 70.982 1.00 50.03 419 VAL A O 1
#

Solvent-accessible surface area (backbone atoms only — not comparable to full-atom values): 27820 Å² total; per-residue (Å²): 136,84,84,84,78,88,54,101,78,59,82,42,95,92,54,78,73,81,82,87,75,82,73,92,66,74,94,66,63,90,86,58,77,81,82,73,69,52,78,68,49,53,54,49,55,50,50,50,62,53,32,77,78,36,93,86,58,81,78,80,79,90,75,80,73,79,83,38,65,88,52,93,48,24,71,81,78,55,79,74,80,86,71,74,92,80,72,84,72,78,95,83,76,92,75,93,73,89,82,79,86,77,90,76,86,81,80,85,77,94,72,96,76,90,77,81,98,79,78,85,82,78,85,71,72,92,69,72,78,69,83,73,66,64,80,79,88,78,78,91,83,87,74,62,93,93,57,84,63,70,70,68,75,47,66,78,52,38,85,80,50,65,36,81,74,47,71,73,53,51,55,50,53,53,50,53,49,53,50,53,57,49,61,71,70,51,63,64,82,87,44,74,71,37,43,54,50,37,51,54,53,48,56,55,49,50,53,51,54,51,52,51,53,50,51,53,51,48,54,52,50,51,54,52,49,54,52,49,53,54,51,51,52,53,51,50,51,55,51,52,53,52,52,50,50,53,51,49,53,52,51,52,52,52,51,48,54,49,49,53,52,49,51,51,52,52,49,52,49,52,52,49,50,53,52,49,56,56,44,61,75,48,71,83,70,69,84,76,78,87,57,64,70,61,38,75,71,34,71,81,23,60,89,73,47,51,56,74,94,73,72,65,60,90,68,81,58,52,73,79,71,58,85,82,56,78,36,78,81,35,73,70,32,43,53,50,53,56,67,72,45,58,66,74,78,79,40,88,77,85,70,79,82,75,76,94,54,56,49,42,100,85,68,49,68,35,81,88,37,43,60,59,53,50,52,50,51,52,50,49,54,50,50,50,59,70,66,50,69,82,71,78,78,73,80,70,93,65,91,72,86,78,78,79,76,78,80,75,75,82,76,83,77,76,79,75,80,92,127

Secondary structure (DSSP, 8-state):
-------TT--BTTBPPP--------SS-TTS-TT--HHHHHHHHHHHHHHTT-TT-PPPP-------TTTTTHHHH-------S-----S------PPPPP----PPP-------S--------SS-TTTT-PPPPPPP----TT---HHHHTTT-EETBEES--HHHHHHHHHHHHHHHHHHTSPPSSSHHHHHHHHHHHHHHHHHHHHHHHHHHHHHHHHHHHHHHHHHHHHHHHHHHHHHHHHHHHHHHHHHHHHHHHHHHHHHHHHHHHHHHHHHHTTT-------HHHHHH-TTSTTTS--GGG---TTTTGGGG----GGGSSHHHHHHHHHHS-HHHHS----PPPPS-SB-TTSPBPHHHHHHHHHHHHHHHHHHHHHS--PPPPP-SS----PPPPPPPPPP--PPP--

pLDDT: mean 76.86, std 16.92, range [34.69, 98.56]